Protein 7BR3 (pdb70)

GO terms:
  GO:0004968 gonadotropin-releasing hormone receptor activity (F, IDA)
  GO:0007186 G protein-coupled receptor signaling pathway (P, TAS)
  GO:0005886 plasma membrane (C, TAS)
  GO:0016020 membrane (C, TAS)

Sequence (470 aa):
NNSIPLMQGNLPTLTLSGKIRVTVTFFLFLLSATFNASFLLKLQKWTQSRMKLLLKHLTLANLLETLIVMPLDGMWNITVQWYAGELLCKVLSYLKLFSMYAKAFMMVVISLDRSLAITNSKVGQSMVGLAWILSSVFAGPQLYIFRMIHLVFSQCVTHCSFSQWWHQAFYNFFTFSCLFIIPLFIMLICNAKIIFTLTRVLGIDCSFWNESYLTGSRDERKKSLLSKFGMDEGVTFMFIGRFDRGQKGVDVLLKAIEILSSKKEFQEMRFIIIGKGDPELEGWARSLEEKHGNVKVITEMLSREFVRELYGSVDFVIIPSYFEPFGLVALEAMCLGAIPIASAVGGLRDIITNETGILVKAGDPGELANAILKALELSRSDLSKFRENCKKRAMSFSNIPRARLKTLKMTVAFATSFTVCWTPYYVLGIWYWFDPEMLNRLSDPVNHFFFLFAFLNPCFDPLIYGYFSL

Secondary structure (P-SEA, 3-state):
cccccccccccccccaaaaaaaaaaaaaaaaaaaaaaaaaaaaaaaaccaaaaaaaaaaaaaaaaaaccccccccccccccccccaaaaaaaaaaaaaaaaaaaaaaaaaaaaaaaaccccaaaaaaaaaaaaaaaaaaccccccbbbbcccccccccccccccaaaaaaaaaaaaaaccaaaaaaaaaaaaaaaaaaaaaccccccccccccccccaaaaaaaaaaaacccccbbbbbbcccccccccaaaaaaaaaaaccccccccbbbbbbbccccaaaaaaaaaaaacccbbbbcccccaaaaaaccccccccccccccccccaaaaaaaaaccccccccccccccccccccccccccccaaaaaaaaaaaaaacccccaaaaaaaaaaaaaaccccaaaaaaaaaaaaaaaaaaaccccccaaaaaaaacccccccccaaaaaaaaaaaaccccaaaaaaaaacc

Solvent-accessible surface area: 22032 Å² total; per-residue (Å²): 186,35,20,36,47,36,2,42,15,86,53,112,104,91,87,142,50,5,50,104,56,31,92,74,2,86,152,18,24,80,60,0,12,73,87,0,39,66,12,37,126,101,14,125,65,127,82,192,107,56,6,69,52,2,1,85,30,2,2,67,0,0,36,44,4,0,86,35,0,1,34,6,35,10,55,93,9,22,15,37,54,4,140,30,33,95,128,99,0,47,55,32,0,43,50,11,0,32,0,9,1,0,3,2,20,2,0,20,11,1,0,76,13,6,22,137,39,49,157,170,79,74,82,2,120,67,39,6,28,100,3,46,98,66,0,33,95,51,0,24,57,4,70,195,24,8,24,58,52,68,106,132,102,21,30,1,9,17,103,143,49,55,107,40,170,138,75,20,16,125,32,19,113,77,13,23,18,22,7,4,77,87,3,27,118,52,0,100,99,12,8,42,44,0,80,78,30,22,44,18,17,102,36,10,70,32,83,26,25,37,51,101,141,28,104,64,70,48,62,103,38,21,104,74,8,3,78,155,68,66,24,116,89,8,18,0,1,1,7,44,18,158,0,12,166,52,75,61,0,0,19,7,1,0,25,0,0,62,82,3,10,109,105,83,59,10,148,87,1,25,3,2,1,2,3,109,36,36,115,81,3,19,38,79,0,78,65,2,52,146,132,32,73,24,4,24,5,40,9,141,127,64,58,130,108,40,21,17,70,0,2,0,2,1,13,4,1,2,15,5,1,86,133,41,40,66,1,49,53,0,0,28,0,0,19,3,10,0,2,0,0,0,5,57,22,39,3,0,49,63,0,5,38,136,113,5,7,39,58,19,61,46,31,33,51,25,84,4,4,96,5,0,37,46,0,20,78,58,27,99,80,137,33,82,74,44,34,127,58,0,39,66,75,0,35,77,57,3,83,37,99,86,57,82,26,62,2,6,67,0,0,27,23,1,7,73,18,6,32,75,12,3,45,32,53,15,62,39,23,41,140,40,45,158,65,48,79,15,53,101,82,69,56,68,79,50,78,32,110,63,20,32,56,0,1,51,0,0,1,76,2,15,107,25,12,34,165,46,48,135

B-factor: mean 51.29, std 11.42, range [33.3, 82.45]

CATH classification: 3.40.50.2000

Nearest PDB structures (foldseek):
  7br3-assembly1_A  TM=1.002E+00  e=1.611E-75  Homo sapiens
  4zjc-assembly1_A  TM=6.761E-01  e=3.590E-40  Homo sapiens
  6v9s-assembly1_A  TM=6.714E-01  e=1.794E-39  Homo sapiens
  6tpg-assembly1_A  TM=6.177E-01  e=1.249E-38  Homo sapiens
  5wqc-assembly1_A  TM=5.866E-01  e=2.101E-38  Homo sapiens

InterPro domains:
  IPR000276 G protein-coupled receptor, rhodopsin-like [PF00001] (73-323)
  IPR000276 G protein-coupled receptor, rhodopsin-like [PR00237] (76-97)
  IPR000276 G protein-coupled receptor, rhodopsin-like [PR00237] (121-143)
  IPR000276 G protein-coupled receptor, rhodopsin-like [PR00237] (155-176)
  IPR000276 G protein-coupled receptor, rhodopsin-like [PR00237] (212-235)
  IPR000276 G protein-coupled receptor, rhodopsin-like [PR00237] (265-289)
  IPR000276 G protein-coupled receptor, rhodopsin-like [PR00237] (305-328)
  IPR000276 G protein-coupled receptor, rhodopsin-like [PS00237] (127-143)
  IPR001658 Gonadotrophin-releasing hormone receptor family [PR00529] (13-32)
  IPR001658 Gonadotrophin-releasing hormone receptor family [PR00529] (34-52)
  IPR001658 Gonadotrophin-releasing hormone receptor family [PR00529] (59-77)
  IPR001658 Gonadotrophin-releasing hormone receptor family [PR00529] (96-111)
  IPR001658 Gonadotrophin-releasing hormone receptor family [PR00529] (170-188)
  IPR001658 Gonadotrophin-releasing hormone receptor family [PR00529] (193-207)
  IPR001658 Gonadotrophin-releasing hormone receptor family [PR00529] (244-262)
  IPR001658 Gonadotrophin-releasing hormone receptor family [PR00529] (289-309)
  IPR017452 GPCR, rhodopsin-like, 7TM [PS50262] (52-323)

Radius of gyration: 30.86 Å; Cα contacts (8 Å, |Δi|>4): 671; chains: 1; bounding box: 71×41×87 Å

Foldseek 3Di:
DQAFPPQFAAAQDQDPVLVVLLVVLVVLLVLLQVLLVVLLVVLVVVVLALLSVLSNQLSVLLNLQSVQCSCRPRPPRHHGADPDFFQCLLVSLLSNQLSLLLNLLSLLLLLVVLLVVLVHDDVSVVSSVVSNVCSNVLSVCSNQQWGWDPVPGITIDNPPRDDDPVVRVVNVVVSQCSRAVVSLVSNVVSLVSLVLLCCQQVVDPVVQLAQPPDDDDQQVLQQVVCVVQPHHAAAEEEEADALDDQFFQLVLQLLLCVVVVPHDCNVRYAYEYEHYYDDVSVCSQVVCVVVDVRRHYYHDDDDPNVVSSDLQHHAAYEGQGQADARDNVLLSSLLNQHAYEYECHHVCVVQADDLRHHYAHHPHSPSSSVRVVVSRVPVVPPPDVSSVVSNVSSCSSRHDDLVSVLSSVLSSVLSCLQCVLCPVVSVVVVVCSVPVCCVVVDDPVVVSVSVSSNSVNSSCSSVSSVVSPD

Structure (mmCIF, N/CA/C/O backbone):
data_7BR3
#
_entry.id   7BR3
#
_cell.length_a   73.964
_cell.length_b   73.964
_cell.length_c   231.156
_cell.angle_alpha   90.000
_cell.angle_beta   90.000
_cell.angle_gamma   120.000
#
_symmetry.space_group_name_H-M   'P 31 2 1'
#
loop_
_entity.id
_entity.type
_entity.pdbx_description
1 polymer 'Gonadotropin-releasing hormone receptor,GlgA glycogen synthase,Gonadotropin-releasing hormone receptor'
2 non-polymer '(2R)-2,3-dihydroxypropyl dodecanoate'
3 non-polymer '(2R)-2,3-dihydroxypropyl (9Z)-octadec-9-enoate'
4 non-polymer DI(HYDROXYETHYL)ETHER
5 non-polymer 'FORMIC ACID'
6 non-polymer '4-[[(1R)-2-[5-(2-fluoranyl-3-methoxy-phenyl)-3-[[2-fluoranyl-6-(trifluoromethyl)phenyl]methyl]-4-methyl-2,6-bis(oxidanylidene)pyrimidin-1-yl]-1-phenyl-ethyl]amino]butanoic acid'
#
loop_
_atom_site.group_PDB
_atom_site.id
_atom_site.type_symbol
_atom_site.label_atom_id
_atom_site.label_alt_id
_atom_site.label_comp_id
_atom_site.label_asym_id
_atom_site.label_entity_id
_atom_site.label_seq_id
_atom_site.pdbx_PDB_ins_code
_atom_site.Cartn_x
_atom_site.Cartn_y
_atom_site.Cartn_z
_atom_site.occupancy
_atom_site.B_iso_or_equiv
_atom_site.auth_seq_id
_atom_site.auth_comp_id
_atom_site.auth_asym_id
_atom_site.auth_atom_id
_atom_site.pdbx_PDB_model_num
ATOM 1 N N . ASN A 1 26 ? -27.952 6.575 -21.469 1.00 63.16 18 ASN A N 1
ATOM 2 C CA . ASN A 1 26 ? -29.142 7.351 -21.804 1.00 63.28 18 ASN A CA 1
ATOM 3 C C . ASN A 1 26 ? -29.602 8.246 -20.654 1.00 61.91 18 ASN A C 1
ATOM 4 O O . ASN A 1 26 ? -29.628 9.475 -20.790 1.00 61.93 18 ASN A O 1
ATOM 9 N N . ASN A 1 27 ? -29.963 7.628 -19.531 1.00 58.95 19 ASN A N 1
ATOM 10 C CA . ASN A 1 27 ?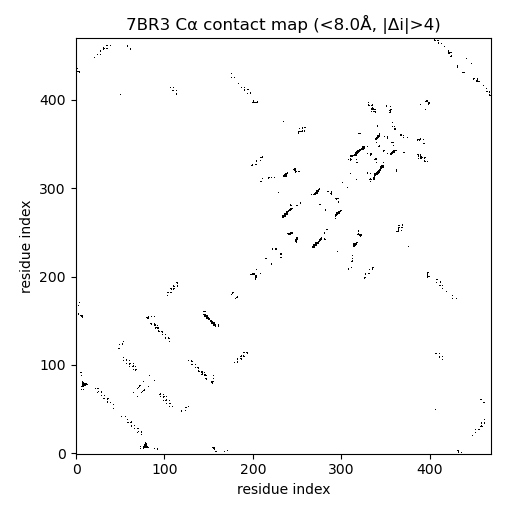 -30.601 8.325 -18.413 1.00 58.16 19 ASN A CA 1
ATOM 11 C C . ASN A 1 27 ? -29.604 8.510 -17.271 1.00 57.91 19 ASN A C 1
ATOM 12 O O . ASN A 1 27 ? -29.726 7.904 -16.206 1.00 57.59 19 ASN A O 1
ATOM 17 N N . SER A 1 28 ? -28.620 9.384 -17.488 1.00 53.42 20 SER A N 1
ATOM 18 C CA . SER A 1 28 ? -27.542 9.627 -16.534 1.00 53.53 20 SER A CA 1
ATOM 19 C C . SER A 1 28 ? -27.744 10.969 -15.828 1.00 53.11 20 SER A C 1
ATOM 20 O O . SER A 1 28 ? -28.815 11.579 -15.906 1.00 52.73 20 SER A O 1
ATOM 23 N N . ILE A 1 29 ? -26.700 11.437 -15.136 1.00 46.89 21 ILE A N 1
ATOM 24 C CA . ILE A 1 29 ? -26.791 12.589 -14.250 1.00 46.53 21 ILE A CA 1
ATOM 25 C C . ILE A 1 29 ? -25.603 13.520 -14.470 1.00 47.20 21 ILE A C 1
ATOM 26 O O . ILE A 1 29 ? -24.459 13.129 -14.216 1.00 47.93 21 ILE A O 1
ATOM 31 N N . PRO A 1 30 ? -25.816 14.773 -14.896 1.00 42.98 22 PRO A N 1
ATOM 32 C CA . PRO A 1 30 ? -24.680 15.684 -15.111 1.00 43.61 22 PRO A CA 1
ATOM 33 C C . PRO A 1 30 ? -24.055 16.166 -13.813 1.00 43.40 22 PRO A C 1
ATOM 34 O O . PRO A 1 30 ? -24.215 17.328 -13.433 1.00 43.01 22 PRO A O 1
ATOM 38 N N . LEU A 1 31 ? -23.327 15.285 -13.128 1.00 41.17 23 LEU A N 1
ATOM 39 C CA . LEU A 1 31 ? -22.704 15.659 -11.863 1.00 41.19 23 LEU A CA 1
ATOM 40 C C . LEU A 1 31 ? -21.484 16.555 -12.053 1.00 42.01 23 LEU A C 1
ATOM 41 O O . LEU A 1 31 ? -21.123 17.296 -11.134 1.00 41.83 23 LEU A O 1
ATOM 46 N N . MET A 1 32 ? -20.842 16.504 -13.213 1.00 40.68 24 MET A N 1
ATOM 47 C CA . MET A 1 32 ? -19.640 17.280 -13.465 1.00 41.51 24 MET A CA 1
ATOM 48 C C . MET A 1 32 ? -19.761 18.041 -14.775 1.00 41.42 24 MET A C 1
ATOM 49 O O . MET A 1 32 ? -18.779 18.227 -15.496 1.00 41.98 24 MET A O 1
ATOM 54 N N . GLN A 1 33 ? -20.965 18.512 -15.098 1.00 42.43 25 GLN A N 1
ATOM 55 C CA . GLN A 1 33 ? -21.192 19.190 -16.370 1.00 42.70 25 GLN A CA 1
ATOM 56 C C . GLN A 1 33 ? -22.350 20.168 -16.254 1.00 42.00 25 GLN A C 1
ATOM 57 O O . GLN A 1 33 ? -23.461 19.773 -15.890 1.00 41.37 25 GLN A O 1
ATOM 63 N N . GLY A 1 34 ? -22.093 21.431 -16.601 1.00 44.13 26 GLY A N 1
ATOM 64 C CA . GLY A 1 34 ? -23.109 22.463 -16.560 1.00 44.05 26 GLY A CA 1
ATOM 65 C C . GLY A 1 34 ? -24.058 22.402 -17.746 1.00 44.48 26 GLY A C 1
ATOM 66 O O . GLY A 1 34 ? -23.913 21.595 -18.664 1.00 44.87 26 GLY A O 1
ATOM 67 N N . ASN A 1 35 ? -25.054 23.293 -17.727 1.00 46.82 27 ASN A N 1
ATOM 68 C CA . ASN A 1 35 ? -26.127 23.247 -18.717 1.00 47.54 27 ASN A CA 1
ATOM 69 C C . ASN A 1 35 ? -26.341 24.594 -19.399 1.00 48.38 27 ASN A C 1
ATOM 70 O O . ASN A 1 35 ? -27.457 24.918 -19.822 1.00 49.11 27 ASN A O 1
ATOM 75 N N . LEU A 1 36 ? -25.283 25.383 -19.534 1.00 44.99 28 LEU A N 1
ATOM 76 C CA . LEU A 1 36 ? -25.368 26.679 -20.191 1.00 45.79 28 LEU A CA 1
ATOM 77 C C . LEU A 1 36 ? -24.460 26.685 -21.412 1.00 46.11 28 LEU A C 1
ATOM 78 O O . LEU A 1 36 ? -23.230 26.577 -21.261 1.00 45.50 28 LEU A O 1
ATOM 83 N N . PRO A 1 37 ? -24.996 26.801 -22.629 1.00 45.04 29 PRO A N 1
ATOM 84 C CA . PRO A 1 37 ? -24.106 26.874 -23.799 1.00 45.52 29 PRO A CA 1
ATOM 85 C C . PRO A 1 37 ? -23.081 27.998 -23.706 1.00 45.25 29 PRO A C 1
ATOM 86 O O . PRO A 1 37 ? -21.909 27.777 -24.026 1.00 44.91 29 PRO A O 1
ATOM 90 N N . THR A 1 38 ? -23.483 29.189 -23.254 1.00 48.02 30 THR A N 1
ATOM 91 C CA . THR A 1 38 ? -22.595 30.341 -23.133 1.00 48.06 30 THR A CA 1
ATOM 92 C C . THR A 1 38 ? -22.853 31.022 -21.795 1.00 47.90 30 THR A C 1
ATOM 93 O O . THR A 1 38 ? -23.763 30.647 -21.051 1.00 48.16 30 THR A O 1
ATOM 97 N N . LEU A 1 39 ? -22.062 32.049 -21.487 1.00 47.21 31 LEU A N 1
ATOM 98 C CA . LEU A 1 39 ? -22.212 32.793 -20.238 1.00 47.16 31 LEU A CA 1
ATOM 99 C C . LEU A 1 39 ? -22.886 34.133 -20.525 1.00 48.09 31 LEU A C 1
ATOM 100 O O . LEU A 1 39 ? -22.269 35.045 -21.086 1.00 48.27 31 LEU A O 1
ATOM 105 N N . THR A 1 40 ? -24.153 34.243 -20.135 1.00 47.85 32 THR A N 1
ATOM 106 C CA . THR A 1 40 ? -24.908 35.481 -20.227 1.00 48.71 32 THR A CA 1
ATOM 107 C C . THR A 1 40 ? -24.359 36.517 -19.253 1.00 48.58 32 THR A C 1
ATOM 108 O O . THR A 1 40 ? -23.663 36.192 -18.287 1.00 47.92 32 THR A O 1
ATOM 112 N N . LEU A 1 41 ? -24.683 37.786 -19.515 1.00 46.78 33 LEU A N 1
ATOM 113 C CA . LEU A 1 41 ? -24.326 38.846 -18.577 1.00 46.76 33 LEU A CA 1
ATOM 114 C C . LEU A 1 41 ? -24.947 38.600 -17.209 1.00 46.59 33 LEU A C 1
ATOM 115 O O . LEU A 1 41 ? -24.270 38.687 -16.180 1.00 46.00 33 LEU A O 1
ATOM 120 N N . SER A 1 42 ? -26.246 38.292 -17.178 1.00 46.18 34 SER A N 1
ATOM 121 C CA . SER A 1 42 ? -26.900 37.958 -15.918 1.00 46.34 34 SER A CA 1
ATOM 122 C C . SER A 1 42 ? -26.322 36.692 -15.298 1.00 45.30 34 SER A C 1
ATOM 123 O O . SER A 1 42 ? -26.468 36.480 -14.088 1.00 45.02 34 SER A O 1
ATOM 126 N N . GLY A 1 43 ? -25.672 35.847 -16.099 1.00 45.16 35 GLY A N 1
ATOM 127 C CA . GLY A 1 43 ? -24.939 34.732 -15.525 1.00 44.00 35 GLY A CA 1
ATOM 128 C C . GLY A 1 43 ? -23.728 35.205 -14.748 1.00 43.36 35 GLY A C 1
ATOM 129 O O . GLY A 1 43 ? -23.475 34.740 -13.632 1.00 42.88 35 GLY A O 1
ATOM 130 N N . LYS A 1 44 ? -22.972 36.149 -15.325 1.00 41.41 36 LYS A N 1
ATOM 131 C CA . LYS A 1 44 ? -21.822 36.722 -14.632 1.00 41.14 36 LYS A CA 1
ATOM 132 C C . LYS A 1 44 ? -22.241 37.518 -13.399 1.00 41.50 36 LYS A C 1
ATOM 133 O O . LYS A 1 44 ? -21.501 37.554 -12.413 1.00 41.00 36 LYS A O 1
ATOM 135 N N . ILE A 1 45 ? -23.417 38.150 -13.425 1.00 39.46 37 ILE A N 1
ATOM 136 C CA . ILE A 1 45 ? -23.976 38.742 -12.209 1.00 39.74 37 ILE A CA 1
ATOM 137 C C . ILE A 1 45 ? -24.226 37.660 -11.168 1.00 38.34 37 ILE A C 1
ATOM 138 O O . ILE A 1 45 ? -23.915 37.825 -9.983 1.00 38.00 37 ILE A O 1
ATOM 143 N N . ARG A 1 46 ? -24.801 36.531 -11.603 1.00 41.56 38 ARG A N 1
ATOM 144 C CA . ARG A 1 46 ? -25.187 35.468 -10.678 1.00 40.83 38 ARG A CA 1
ATOM 145 C C . ARG A 1 46 ? -23.982 34.739 -10.098 1.00 39.74 38 ARG A C 1
ATOM 146 O O . ARG A 1 46 ? -24.034 34.296 -8.945 1.00 39.39 38 ARG A O 1
ATOM 154 N N . VAL A 1 47 ? -22.899 34.594 -10.869 1.00 38.48 39 VAL A N 1
ATOM 155 C CA . VAL A 1 47 ? -21.689 33.987 -10.320 1.00 37.61 39 VAL A CA 1
ATOM 156 C C . VAL A 1 47 ? -21.070 34.896 -9.261 1.00 37.92 39 VAL A C 1
ATOM 157 O O . VAL A 1 47 ? -20.583 34.417 -8.228 1.00 37.24 39 VAL A O 1
ATOM 161 N N . THR A 1 48 ? -21.088 36.219 -9.487 1.00 36.53 40 THR A N 1
ATOM 162 C CA . THR A 1 48 ? -20.623 37.150 -8.458 1.00 37.08 40 THR A CA 1
ATOM 163 C C . THR A 1 48 ? -21.446 37.013 -7.181 1.00 36.75 40 THR A C 1
ATOM 164 O O . THR A 1 48 ? -20.900 37.052 -6.072 1.00 36.55 40 THR A O 1
ATOM 168 N N . VAL A 1 49 ? -22.764 36.850 -7.321 1.00 36.27 41 VAL A N 1
ATOM 169 C CA . VAL A 1 49 ? -23.628 36.693 -6.156 1.00 35.99 41 VAL A CA 1
ATOM 170 C C . VAL A 1 49 ? -23.333 35.379 -5.443 1.00 34.60 41 VAL A C 1
ATOM 171 O O . VAL A 1 49 ? -23.358 35.313 -4.211 1.00 34.32 41 VAL A O 1
ATOM 175 N N . THR A 1 50 ? -23.041 34.314 -6.198 1.00 38.03 42 THR A N 1
ATOM 176 C CA . THR A 1 50 ? -22.619 33.061 -5.570 1.00 36.92 42 THR A CA 1
ATOM 177 C C . THR A 1 50 ? -21.297 33.236 -4.831 1.00 36.33 42 THR A C 1
ATOM 178 O O . THR A 1 50 ? -21.103 32.667 -3.751 1.00 35.46 42 THR A O 1
ATOM 182 N N . PHE A 1 51 ? -20.377 34.030 -5.388 1.00 36.53 43 PHE A N 1
ATOM 183 C CA . PHE A 1 51 ? -19.113 34.288 -4.704 1.00 36.35 43 PHE A CA 1
ATOM 184 C C . PHE A 1 51 ? -19.337 34.885 -3.315 1.00 36.28 43 PHE A C 1
ATOM 185 O O . PHE A 1 51 ? -18.595 34.578 -2.374 1.00 36.08 43 PHE A O 1
ATOM 193 N N . PHE A 1 52 ? -20.362 35.722 -3.162 1.00 38.15 44 PHE A N 1
ATOM 194 C CA . PHE A 1 52 ? -20.712 36.242 -1.845 1.00 38.04 44 PHE A CA 1
ATOM 195 C C . PHE A 1 52 ? -21.006 35.105 -0.865 1.00 36.94 44 PHE A C 1
ATOM 196 O O . PHE A 1 52 ? -20.323 34.954 0.155 1.00 36.51 44 PHE A O 1
ATOM 204 N N . LEU A 1 53 ? -22.014 34.283 -1.169 1.00 37.51 45 LEU A N 1
ATOM 205 C CA . LEU A 1 53 ? -22.398 33.212 -0.254 1.00 36.60 45 LEU A CA 1
ATOM 206 C C . LEU A 1 53 ? -21.240 32.256 0.008 1.00 35.95 45 LEU A C 1
ATOM 207 O O . LEU A 1 53 ? -21.167 31.648 1.085 1.00 35.53 45 LEU A O 1
ATOM 212 N N . PHE A 1 54 ? -20.322 32.119 -0.957 1.00 35.33 46 PHE A N 1
ATOM 213 C CA . PHE A 1 54 ? -19.111 31.334 -0.734 1.00 34.97 46 PHE A CA 1
ATOM 214 C C . PHE A 1 54 ? -18.219 31.985 0.317 1.00 35.60 46 PHE A C 1
ATOM 215 O O . PHE A 1 54 ? -17.616 31.292 1.144 1.00 35.34 46 PHE A O 1
ATOM 223 N N . LEU A 1 55 ? -18.129 33.317 0.299 1.00 37.48 47 LEU A N 1
ATOM 224 C CA . LEU A 1 55 ? -17.260 34.035 1.224 1.00 37.91 47 LEU A CA 1
ATOM 225 C C . LEU A 1 55 ? -17.854 34.104 2.624 1.00 37.49 47 LEU A C 1
ATOM 226 O O . LEU A 1 55 ? -17.125 33.988 3.618 1.00 37.67 47 LEU A O 1
ATOM 231 N N . LEU A 1 56 ? -19.162 34.333 2.725 1.00 41.33 48 LEU A N 1
ATOM 232 C CA . LEU A 1 56 ? -19.809 34.258 4.024 1.00 40.58 48 LEU A CA 1
ATOM 233 C C . LEU A 1 56 ? -19.554 32.900 4.660 1.00 39.98 48 LEU A C 1
ATOM 234 O O . LEU A 1 56 ? -19.146 32.814 5.822 1.00 39.66 48 LEU A O 1
ATOM 239 N N . SER A 1 57 ? -19.727 31.831 3.881 1.00 39.31 49 SER A N 1
ATOM 240 C CA . SER A 1 57 ? -19.585 30.475 4.401 1.00 39.00 49 SER A CA 1
ATOM 241 C C . SER A 1 57 ? -18.162 30.175 4.836 1.00 39.65 49 SER A C 1
ATOM 242 O O . SER A 1 57 ? -17.943 29.575 5.896 1.00 39.60 49 SER A O 1
ATOM 245 N N . ALA A 1 58 ? -17.184 30.552 4.014 1.00 39.82 50 ALA A N 1
ATOM 246 C CA . ALA A 1 58 ? -15.808 30.146 4.263 1.00 40.74 50 ALA A CA 1
ATOM 247 C C . ALA A 1 58 ? -15.237 30.854 5.479 1.00 40.76 50 ALA A C 1
ATOM 248 O O . ALA A 1 58 ? -14.739 30.207 6.405 1.00 40.92 50 ALA A O 1
ATOM 250 N N . THR A 1 59 ? -15.296 32.185 5.499 1.00 44.44 51 THR A N 1
ATOM 251 C CA . THR A 1 59 ? -14.709 32.905 6.621 1.00 44.43 51 THR A CA 1
ATOM 252 C C . THR A 1 59 ? -15.435 32.605 7.926 1.00 43.58 51 THR A C 1
ATOM 253 O O . THR A 1 59 ? -14.843 32.746 9.001 1.00 43.68 51 THR A O 1
ATOM 257 N N . PHE A 1 60 ? -16.690 32.166 7.863 1.00 46.67 52 PHE A N 1
ATOM 258 C CA . PHE A 1 60 ? -17.422 31.933 9.100 1.00 45.85 52 PHE A CA 1
ATOM 259 C C . PHE A 1 60 ? -17.117 30.563 9.670 1.00 46.01 52 PHE A C 1
ATOM 260 O O . PHE A 1 60 ? -16.846 30.428 10.868 1.00 45.97 52 PHE A O 1
ATOM 268 N N . ASN A 1 61 ? -17.148 29.532 8.834 1.00 41.36 53 ASN A N 1
ATOM 269 C CA . ASN A 1 61 ? -16.692 28.250 9.329 1.00 42.03 53 ASN A CA 1
ATOM 270 C C . ASN A 1 61 ? -15.208 28.283 9.685 1.00 43.02 53 ASN A C 1
ATOM 271 O O . ASN A 1 61 ? -14.778 27.540 10.574 1.00 43.52 53 ASN A O 1
ATOM 276 N N . ALA A 1 62 ? -14.429 29.168 9.058 1.00 44.34 54 ALA A N 1
ATOM 277 C CA . ALA A 1 62 ? -13.032 29.321 9.448 1.00 45.20 54 ALA A CA 1
ATOM 278 C C . ALA A 1 62 ? -12.918 29.961 10.823 1.00 44.58 54 ALA A C 1
ATOM 279 O O . ALA A 1 62 ? -12.158 29.490 11.676 1.00 45.04 54 ALA A O 1
ATOM 281 N N . SER A 1 63 ? -13.663 31.041 11.061 1.00 47.75 55 SER A N 1
ATOM 282 C CA . SER A 1 63 ? -13.586 31.698 12.361 1.00 47.23 55 SER A CA 1
ATOM 283 C C . SER A 1 63 ? -14.218 30.861 13.472 1.00 46.78 55 SER A C 1
ATOM 284 O O . SER A 1 63 ? -13.876 31.052 14.645 1.00 46.45 55 SER A O 1
ATOM 287 N N . PHE A 1 64 ? -15.121 29.934 13.129 1.00 47.20 56 PHE A N 1
ATOM 288 C CA . PHE A 1 64 ? -15.671 29.010 14.115 1.00 47.03 56 PHE A CA 1
ATOM 289 C C . PHE A 1 64 ? -14.703 27.880 14.438 1.00 48.14 56 PHE A C 1
ATOM 290 O O . PHE A 1 64 ? -14.667 27.410 15.581 1.00 48.28 56 PHE A O 1
ATOM 298 N N . LEU A 1 65 ? -13.931 27.422 13.449 1.00 48.64 57 LEU A N 1
ATOM 299 C CA . LEU A 1 65 ? -12.888 26.436 13.718 1.00 49.75 57 LEU A CA 1
ATOM 300 C C . LEU A 1 65 ? -11.841 26.995 14.676 1.00 49.84 57 LEU A C 1
ATOM 301 O O . LEU A 1 65 ? -11.405 26.305 15.607 1.00 50.12 57 LEU A O 1
ATOM 306 N N . LEU A 1 66 ? -11.435 28.249 14.473 1.00 53.75 58 LEU A N 1
ATOM 307 C CA . LEU A 1 66 ? -10.459 28.860 15.370 1.00 53.72 58 LEU A CA 1
ATOM 308 C C . LEU A 1 66 ? -11.007 28.976 16.793 1.00 52.89 58 LEU A C 1
ATOM 309 O O . LEU A 1 66 ? -10.317 28.630 17.761 1.00 52.97 58 LEU A O 1
ATOM 314 N N . LYS A 1 67 ? -12.257 29.436 16.939 1.00 59.66 59 LYS A N 1
ATOM 315 C CA . LYS A 1 67 ? -12.908 29.463 18.248 1.00 58.89 59 LYS A CA 1
ATOM 316 C C . LYS A 1 67 ? -12.762 28.126 18.964 1.00 59.37 59 LYS A C 1
ATOM 317 O O . LYS A 1 67 ? -12.616 28.082 20.189 1.00 59.05 59 LYS A O 1
ATOM 323 N N . LEU A 1 68 ? -12.780 27.022 18.210 1.00 55.52 60 LEU A N 1
ATOM 324 C CA . LEU A 1 68 ? -12.773 25.698 18.823 1.00 56.09 60 LEU A CA 1
ATOM 325 C C . LEU A 1 68 ? -11.392 25.317 19.337 1.00 56.76 60 LEU A C 1
ATOM 326 O O . LEU A 1 68 ? -11.271 24.767 20.437 1.00 57.01 60 LEU A O 1
ATOM 331 N N . GLN A 1 69 ? -10.339 25.601 18.568 1.00 62.73 61 GLN A N 1
ATOM 332 C CA . GLN A 1 69 ? -8.998 25.286 19.047 1.00 63.45 61 GLN A CA 1
ATOM 333 C C . GLN A 1 69 ? -8.583 26.220 20.178 1.00 62.83 61 GLN A C 1
ATOM 334 O O . GLN A 1 69 ? -7.939 25.784 21.142 1.00 63.41 61 GLN A O 1
ATOM 340 N N . LYS A 1 70 ? -8.940 27.506 20.082 1.00 63.37 62 LYS A N 1
ATOM 341 C CA . LYS A 1 70 ? -8.697 28.418 21.195 1.00 64.59 62 LYS A CA 1
ATOM 342 C C . LYS A 1 70 ? -9.509 28.039 22.425 1.00 64.56 62 LYS A C 1
ATOM 343 O O . LYS A 1 70 ? -9.118 28.398 23.540 1.00 66.50 62 LYS A O 1
ATOM 345 N N . TRP A 1 71 ? -10.625 27.322 22.255 1.00 66.37 63 TRP A N 1
ATOM 346 C CA . TRP A 1 71 ? -11.384 26.778 23.378 1.00 66.14 63 TRP A CA 1
ATOM 347 C C . TRP A 1 71 ? -10.918 25.383 23.780 1.00 66.38 63 TRP A C 1
ATOM 348 O O . TRP A 1 71 ? -11.451 24.820 24.743 1.00 66.25 63 TRP A O 1
ATOM 359 N N . THR A 1 72 ? -9.949 24.812 23.060 1.00 66.61 64 THR A N 1
ATOM 360 C CA . THR A 1 72 ? -9.203 23.647 23.519 1.00 67.53 64 THR A CA 1
ATOM 361 C C . THR A 1 72 ? -7.855 24.021 24.126 1.00 69.68 64 THR A C 1
ATOM 362 O O . THR A 1 72 ? -7.232 23.176 24.781 1.00 70.89 64 THR A O 1
ATOM 364 N N . GLN A 1 73 ? -7.408 25.263 23.922 1.00 70.73 65 GLN A N 1
ATOM 365 C CA . GLN A 1 73 ? -6.142 25.804 24.436 1.00 72.91 65 GLN A CA 1
ATOM 366 C C . GLN A 1 73 ? -4.931 25.113 23.817 1.00 73.46 65 GLN A C 1
ATOM 367 O O . GLN A 1 73 ? -4.307 25.649 22.898 1.00 73.30 65 GLN A O 1
ATOM 373 N N . SER A 1 82 ? -14.945 18.880 25.601 1.00 50.20 74 SER A N 1
ATOM 374 C CA . SER A 1 82 ? -15.830 17.734 25.769 1.00 50.84 74 SER A CA 1
ATOM 375 C C . SER A 1 82 ? -16.091 17.058 24.424 1.00 51.30 74 SER A C 1
ATOM 376 O O . SER A 1 82 ? -15.374 17.307 23.452 1.00 51.26 74 SER A O 1
ATOM 379 N N . ARG A 1 83 ? -17.124 16.208 24.363 1.00 50.93 75 ARG A N 1
ATOM 380 C CA . ARG A 1 83 ? -17.424 15.514 23.116 1.00 51.31 75 ARG A CA 1
ATOM 381 C C . ARG A 1 83 ? -18.248 16.381 22.177 1.00 51.44 75 ARG A C 1
ATOM 382 O O . ARG A 1 83 ? -18.009 16.384 20.965 1.00 51.56 75 ARG A O 1
ATOM 390 N N . MET A 1 84 ? -19.228 17.114 22.712 1.00 49.93 76 MET A N 1
ATOM 391 C CA . MET A 1 84 ? -20.030 17.981 21.857 1.00 49.52 76 MET A CA 1
ATOM 392 C C . MET A 1 84 ? -19.164 19.018 21.147 1.00 48.78 76 MET A C 1
ATOM 393 O O . MET A 1 84 ? -19.504 19.454 20.043 1.00 48.75 76 MET A O 1
ATOM 398 N N . LYS A 1 85 ? -18.036 19.411 21.745 1.00 49.28 77 LYS A N 1
ATOM 399 C CA . LYS A 1 85 ? -17.074 20.229 21.012 1.00 48.81 77 LYS A CA 1
ATOM 400 C C . LYS A 1 85 ? -16.333 19.397 19.971 1.00 49.72 77 LYS A C 1
ATOM 401 O O . LYS A 1 85 ? -16.066 19.873 18.860 1.00 49.69 77 LYS A O 1
ATOM 407 N N . LEU A 1 86 ? -15.998 18.148 20.317 1.00 47.41 78 LEU A N 1
ATOM 408 C CA . LEU A 1 86 ? -15.292 17.270 19.388 1.00 47.57 78 LEU A CA 1
ATOM 409 C C . LEU A 1 86 ? -16.074 17.100 18.092 1.00 47.90 78 LEU A C 1
ATOM 410 O O . LEU A 1 86 ? -15.487 17.084 17.005 1.00 48.31 78 LEU A O 1
ATOM 415 N N . LEU A 1 87 ? -17.402 16.992 18.184 1.00 44.26 79 LEU A N 1
ATOM 416 C CA . LEU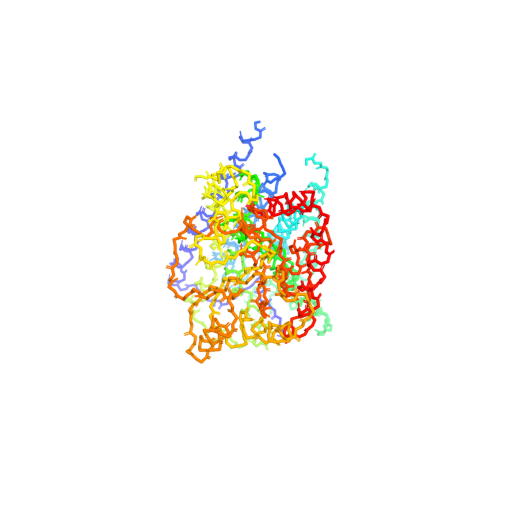 A 1 87 ? -18.206 16.762 16.989 1.00 43.76 79 LEU A CA 1
ATOM 417 C C . LEU A 1 87 ? -18.416 18.035 16.187 1.00 43.17 79 LEU A C 1
ATOM 418 O O . LEU A 1 87 ? -18.497 17.974 14.957 1.00 42.98 79 LEU A O 1
ATOM 423 N N . LEU A 1 88 ? -18.509 19.188 16.852 1.00 44.96 80 LEU A N 1
ATOM 424 C CA . LEU A 1 88 ? -18.705 20.438 16.126 1.00 43.94 80 LEU A CA 1
ATOM 425 C C . LEU A 1 88 ? -17.487 20.791 15.280 1.00 44.21 80 LEU A C 1
ATOM 426 O O . LEU A 1 88 ? -17.635 21.360 14.189 1.00 43.85 80 LEU A O 1
ATOM 431 N N . LYS A 1 89 ? -16.283 20.467 15.765 1.00 42.94 81 LYS A N 1
ATOM 432 C CA . LYS A 1 89 ? -15.083 20.666 14.958 1.00 43.08 81 LYS A CA 1
ATOM 433 C C . LYS A 1 89 ? -15.158 19.865 13.663 1.00 43.40 81 LYS A C 1
ATOM 434 O O . LYS A 1 89 ? -14.888 20.390 12.576 1.00 43.39 81 LYS A O 1
ATOM 440 N N . HIS A 1 90 ? -15.537 18.591 13.759 1.00 40.31 82 HIS A N 1
ATOM 441 C CA . HIS A 1 90 ? -15.563 17.736 12.581 1.00 40.32 82 HIS A CA 1
ATOM 442 C C . HIS A 1 90 ? -16.745 18.042 11.674 1.00 39.80 82 HIS A C 1
ATOM 443 O O . HIS A 1 90 ? -16.647 17.861 10.456 1.00 39.73 82 HIS A O 1
ATOM 450 N N . LEU A 1 91 ? -17.861 18.505 12.234 1.00 39.41 83 LEU A N 1
ATOM 451 C CA . LEU A 1 91 ? -18.934 19.012 11.389 1.00 39.14 83 LEU A CA 1
ATOM 452 C C . LEU A 1 91 ? -18.483 20.264 10.646 1.00 38.45 83 LEU A C 1
ATOM 453 O O . LEU A 1 91 ? -18.577 20.337 9.416 1.00 38.46 83 LEU A O 1
ATOM 458 N N . THR A 1 92 ? -17.971 21.253 11.383 1.00 38.17 84 THR A N 1
ATOM 459 C CA . THR A 1 92 ? -17.480 22.479 10.767 1.00 38.01 84 THR A CA 1
ATOM 460 C C . THR A 1 92 ? -16.344 22.210 9.791 1.00 38.51 84 THR A C 1
ATOM 461 O O . THR A 1 92 ? -16.214 22.918 8.787 1.00 38.37 84 THR A O 1
ATOM 465 N N . LEU A 1 93 ? -15.522 21.192 10.057 1.00 37.57 85 LEU A N 1
ATOM 466 C CA . LEU A 1 93 ? -14.474 20.819 9.110 1.00 37.79 85 LEU A CA 1
ATOM 467 C C . LEU A 1 93 ? -15.064 20.291 7.806 1.00 37.79 85 LEU A C 1
ATOM 468 O O . LEU A 1 93 ? -14.579 20.619 6.720 1.00 37.64 85 LEU A O 1
ATOM 473 N N . ALA A 1 94 ? -16.108 19.469 7.891 1.00 38.23 86 ALA A N 1
ATOM 474 C CA . ALA A 1 94 ? -16.791 19.036 6.682 1.00 38.29 86 ALA A CA 1
ATOM 475 C C . ALA A 1 94 ? -17.593 20.162 6.042 1.00 37.85 86 ALA A C 1
ATOM 476 O O . ALA A 1 94 ? -17.844 20.117 4.831 1.00 37.69 86 ALA A O 1
ATOM 478 N N . ASN A 1 95 ? -18.014 21.158 6.825 1.00 37.65 87 ASN A N 1
ATOM 479 C CA . ASN A 1 95 ? -18.697 22.310 6.248 1.00 36.36 87 ASN A CA 1
ATOM 480 C C . ASN A 1 95 ? -17.740 23.118 5.384 1.00 36.59 87 ASN A C 1
ATOM 481 O O . ASN A 1 95 ? -18.049 23.454 4.234 1.00 36.28 87 ASN A O 1
ATOM 486 N N . LEU A 1 96 ? -16.569 23.441 5.935 1.00 36.29 88 LEU A N 1
ATOM 487 C CA . LEU A 1 96 ? -15.542 24.135 5.171 1.00 36.68 88 LEU A CA 1
ATOM 488 C C . LEU A 1 96 ? -15.141 23.325 3.946 1.00 37.13 88 LEU A C 1
ATOM 489 O O . LEU A 1 96 ? -14.989 23.871 2.846 1.00 37.29 88 LEU A O 1
ATOM 494 N N . LEU A 1 97 ? -15.008 22.012 4.109 1.00 36.98 89 LEU A N 1
ATOM 495 C CA . LEU A 1 97 ? -14.562 21.172 3.006 1.00 37.13 89 LEU A CA 1
ATOM 496 C C . LEU A 1 97 ? -15.592 21.127 1.885 1.00 36.86 89 LEU A C 1
ATOM 497 O O . LEU A 1 97 ? -15.229 21.162 0.706 1.00 36.92 89 LEU A O 1
ATOM 502 N N . GLU A 1 98 ? -16.879 21.062 2.228 1.00 37.76 90 GLU A N 1
ATOM 503 C CA . GLU A 1 98 ? -17.921 21.070 1.204 1.00 37.51 90 GLU A CA 1
ATOM 504 C C . GLU A 1 98 ? -18.087 22.448 0.579 1.00 36.94 90 GLU A C 1
ATOM 505 O O . GLU A 1 98 ? -18.501 22.554 -0.580 1.00 36.87 90 GLU A O 1
ATOM 511 N N . THR A 1 99 ? -17.763 23.510 1.317 1.00 37.29 91 THR A N 1
ATOM 512 C CA . THR A 1 99 ? -17.876 24.859 0.772 1.00 36.73 91 THR A CA 1
ATOM 513 C C . THR A 1 99 ? -16.734 25.181 -0.187 1.00 37.57 91 THR A C 1
ATOM 514 O O . THR A 1 99 ? -16.965 25.752 -1.259 1.00 37.45 91 THR A O 1
ATOM 518 N N . LEU A 1 100 ? -15.500 24.811 0.171 1.00 34.06 92 LEU A N 1
ATOM 519 C CA . LEU A 1 100 ? -14.360 25.128 -0.683 1.00 34.54 92 LEU A CA 1
ATOM 520 C C . LEU A 1 100 ? -14.335 24.310 -1.969 1.00 34.34 92 LEU A C 1
ATOM 521 O O . LEU A 1 100 ? -13.718 24.746 -2.946 1.00 34.66 92 LEU A O 1
ATOM 526 N N . ILE A 1 101 ? -14.985 23.152 -2.008 1.00 34.18 93 ILE A N 1
ATOM 527 C CA . ILE A 1 101 ? -14.924 22.272 -3.172 1.00 34.21 93 ILE A CA 1
ATOM 528 C C . ILE A 1 101 ? -16.109 22.485 -4.108 1.00 34.09 93 ILE A C 1
ATOM 529 O O . ILE A 1 101 ? -15.927 22.698 -5.306 1.00 34.19 93 ILE A O 1
ATOM 534 N N . VAL A 1 102 ? -17.334 22.441 -3.591 1.00 33.82 94 VAL A N 1
ATOM 535 C CA . VAL A 1 102 ? -18.491 22.409 -4.482 1.00 33.71 94 VAL A CA 1
ATOM 536 C C . VAL A 1 102 ? -18.986 23.803 -4.884 1.00 33.86 94 VAL A C 1
ATOM 537 O O . VAL A 1 102 ? -19.488 23.980 -5.999 1.00 34.06 94 VAL A O 1
ATOM 541 N N . MET A 1 103 ? -18.859 24.806 -4.017 1.00 36.62 95 MET A N 1
ATOM 542 C CA . MET A 1 103 ? -19.346 26.135 -4.391 1.00 36.58 95 MET A CA 1
ATOM 543 C C . MET A 1 103 ? -18.583 26.728 -5.571 1.00 37.36 95 MET A C 1
ATOM 544 O O . MET A 1 103 ? -19.232 27.236 -6.504 1.00 37.63 95 MET A O 1
ATOM 549 N N . PRO A 1 104 ? -17.246 26.701 -5.618 1.00 34.85 96 PRO A N 1
ATOM 550 C CA . PRO A 1 104 ? -16.579 27.166 -6.843 1.00 35.30 96 PRO A CA 1
ATOM 551 C C . PRO A 1 104 ? -16.789 26.233 -8.025 1.00 35.20 96 PRO A C 1
ATOM 552 O O . PRO A 1 104 ? -16.979 26.701 -9.156 1.00 35.55 96 PRO A O 1
ATOM 556 N N . LEU A 1 105 ? -16.764 24.919 -7.794 1.00 35.13 97 LEU A N 1
ATOM 557 C CA . LEU A 1 105 ? -16.951 23.972 -8.886 1.00 35.20 97 LEU A CA 1
ATOM 558 C C . LEU A 1 105 ? -18.313 24.159 -9.547 1.00 35.27 97 LEU A C 1
ATOM 559 O O . LEU A 1 105 ? -18.400 24.516 -10.726 1.00 35.69 97 LEU A O 1
ATOM 564 N N . ASP A 1 106 ? -19.393 23.953 -8.794 1.00 37.97 98 ASP A N 1
ATOM 565 C CA . ASP A 1 106 ? -20.726 23.985 -9.390 1.00 37.95 98 ASP A CA 1
ATOM 566 C C . ASP A 1 106 ? -21.279 25.394 -9.588 1.00 38.25 98 ASP A C 1
ATOM 567 O O . ASP A 1 106 ? -22.228 25.567 -10.361 1.00 38.66 98 ASP A O 1
ATOM 572 N N . GLY A 1 107 ? -20.721 26.399 -8.925 1.00 36.41 99 GLY A N 1
ATOM 573 C CA . GLY A 1 107 ? -21.365 27.694 -8.923 1.00 37.03 99 GLY A CA 1
ATOM 574 C C . GLY A 1 107 ? -20.639 28.762 -9.702 1.00 37.45 99 GLY A C 1
ATOM 575 O O . GLY A 1 107 ? -21.261 29.700 -10.206 1.00 38.11 99 GLY A O 1
ATOM 576 N N . MET A 1 108 ? -19.329 28.641 -9.804 1.00 37.03 100 MET A N 1
ATOM 577 C CA . MET A 1 108 ? -18.527 29.687 -10.420 1.00 37.33 100 MET A CA 1
ATOM 578 C C . MET A 1 108 ? -17.793 29.228 -11.664 1.00 37.12 100 MET A C 1
ATOM 579 O O . MET A 1 108 ? -17.764 29.954 -12.660 1.00 37.47 100 MET A O 1
ATOM 584 N N . TRP A 1 109 ? -17.190 28.045 -11.633 1.00 42.02 101 TRP A N 1
ATOM 585 C CA . TRP A 1 109 ? -16.326 27.640 -12.729 1.00 42.01 101 TRP A CA 1
ATOM 586 C C . TRP A 1 109 ? -17.067 26.753 -13.721 1.00 42.22 101 TRP A C 1
ATOM 587 O O . TRP A 1 109 ? -17.499 27.233 -14.771 1.00 42.66 101 TRP A O 1
ATOM 598 N N . ASN A 1 110 ? -17.232 25.469 -13.395 1.00 41.26 102 ASN A N 1
ATOM 599 C CA . ASN A 1 110 ? -17.782 24.476 -14.324 1.00 41.74 102 ASN A CA 1
ATOM 600 C C . ASN A 1 110 ? -19.303 24.617 -14.469 1.00 41.94 102 ASN A C 1
ATOM 601 O O . ASN A 1 110 ? -20.083 23.718 -14.150 1.00 41.90 102 ASN A O 1
ATOM 606 N N . ILE A 1 111 ? -19.718 25.774 -14.984 1.00 41.19 103 ILE A N 1
ATOM 607 C CA . ILE A 1 111 ? -21.132 26.088 -15.130 1.00 41.50 103 ILE A CA 1
ATOM 608 C C . ILE A 1 111 ? -21.612 26.015 -16.577 1.00 42.03 103 ILE A C 1
ATOM 609 O O . ILE A 1 111 ? -22.827 25.893 -16.800 1.00 42.16 103 ILE A O 1
ATOM 614 N N . THR A 1 112 ? -20.714 26.087 -17.559 1.00 44.65 104 THR A N 1
ATOM 615 C CA . THR A 1 112 ? -21.089 25.880 -18.949 1.00 45.29 104 THR A CA 1
ATOM 616 C C . THR A 1 112 ? -20.974 24.396 -19.294 1.00 45.40 104 THR A C 1
ATOM 617 O O . THR A 1 112 ? -20.610 23.562 -18.460 1.00 45.35 104 THR A O 1
ATOM 621 N N . VAL A 1 113 ? -21.277 24.055 -20.551 1.00 44.44 105 VAL A N 1
ATOM 622 C CA . VAL A 1 113 ? -21.371 22.650 -20.946 1.00 44.70 105 VAL A CA 1
ATOM 623 C C . VAL A 1 113 ? -20.030 22.022 -21.290 1.00 44.57 105 VAL A C 1
ATOM 624 O O . VAL A 1 113 ? -19.987 20.819 -21.579 1.00 44.88 105 VAL A O 1
ATOM 628 N N . GLN A 1 114 ? -18.934 22.779 -21.260 1.00 49.74 106 GLN A N 1
ATOM 629 C CA . GLN A 1 114 ? -17.626 22.258 -21.626 1.00 50.16 106 GLN A CA 1
ATOM 630 C C . GLN A 1 114 ? -16.707 22.202 -20.413 1.00 49.60 106 GLN A C 1
ATOM 631 O O . GLN A 1 114 ? -16.794 23.039 -19.510 1.00 49.07 106 GLN A O 1
ATOM 637 N N . TRP A 1 115 ? -15.815 21.208 -20.408 1.00 45.73 107 TRP A N 1
ATOM 638 C CA . TRP A 1 115 ? -14.828 21.028 -19.347 1.00 45.37 107 TRP A CA 1
ATOM 639 C C . TRP A 1 115 ? -13.507 21.669 -19.765 1.00 45.39 107 TRP A C 1
ATOM 640 O O . TRP A 1 115 ? -12.876 21.232 -20.734 1.00 45.99 107 TRP A O 1
ATOM 651 N N . TYR A 1 116 ? -13.087 22.698 -19.027 1.00 48.93 108 TYR A N 1
ATOM 652 C CA . TYR A 1 116 ? -11.920 23.489 -19.396 1.00 48.54 108 TYR A CA 1
ATOM 653 C C . TYR A 1 116 ? -10.623 22.984 -18.784 1.00 48.41 108 TYR A C 1
ATOM 654 O O . TYR A 1 116 ? -9.556 23.488 -19.147 1.00 48.44 108 TYR A O 1
ATOM 663 N N . ALA A 1 117 ? -10.677 22.012 -17.874 1.00 45.45 109 ALA A N 1
ATOM 664 C CA . ALA A 1 117 ? -9.458 21.461 -17.294 1.00 45.51 109 ALA A CA 1
ATOM 665 C C . ALA A 1 117 ? -8.988 20.235 -18.071 1.00 46.41 109 ALA A C 1
ATOM 666 O O . ALA A 1 117 ? -9.148 20.164 -19.295 1.00 46.91 109 ALA A O 1
ATOM 668 N N . GLY A 1 118 ? -8.404 19.264 -17.368 1.00 46.27 110 GLY A N 1
ATOM 669 C CA . GLY A 1 118 ? -7.941 18.036 -17.971 1.00 47.31 110 GLY A CA 1
ATOM 670 C C . GLY A 1 118 ? -8.587 16.811 -17.344 1.00 47.67 110 GLY A C 1
ATOM 671 O O . GLY A 1 118 ? -9.400 16.906 -16.425 1.00 47.39 110 GLY A O 1
ATOM 672 N N . GLU A 1 119 ? -8.193 15.647 -17.862 1.00 49.23 111 GLU A N 1
ATOM 673 C CA . GLU A 1 119 ? -8.777 14.397 -17.387 1.00 49.74 111 GLU A CA 1
ATOM 674 C C . GLU A 1 119 ? -8.390 14.089 -15.944 1.00 49.24 111 GLU A C 1
ATOM 675 O O . GLU A 1 119 ? -9.178 13.472 -15.215 1.00 49.54 111 GLU A O 1
ATOM 681 N N . LEU A 1 120 ? -7.194 14.497 -15.506 1.00 46.34 112 LEU A N 1
ATOM 682 C CA . LEU A 1 120 ? -6.787 14.207 -14.133 1.00 45.85 112 LEU A CA 1
ATOM 683 C C . LEU A 1 120 ? -7.584 15.044 -13.140 1.00 45.30 112 LEU A C 1
ATOM 684 O O . LEU A 1 120 ? -8.105 14.523 -12.147 1.00 45.29 112 LEU A O 1
ATOM 689 N N . LEU A 1 121 ? -7.700 16.346 -13.394 1.00 44.03 113 LEU A N 1
ATOM 690 C CA . LEU A 1 121 ? -8.519 17.178 -12.525 1.00 43.42 113 LEU A CA 1
ATOM 691 C C . LEU A 1 121 ? -10.008 16.865 -12.638 1.00 43.37 113 LEU A C 1
ATOM 692 O O . LEU A 1 121 ? -10.776 17.292 -11.774 1.00 43.02 113 LEU A O 1
ATOM 697 N N . CYS A 1 122 ? -10.435 16.123 -13.659 1.00 42.73 114 CYS A N 1
ATOM 698 C CA . CYS A 1 122 ? -11.838 15.731 -13.757 1.00 43.21 114 CYS A CA 1
ATOM 699 C C . CYS A 1 122 ? -12.170 14.526 -12.876 1.00 43.61 114 CYS A C 1
ATOM 700 O O . CYS A 1 122 ? -13.294 14.428 -12.369 1.00 43.69 114 CYS A O 1
ATOM 703 N N . LYS A 1 123 ? -11.221 13.607 -12.678 1.00 42.39 115 LYS A N 1
ATOM 704 C CA . LYS A 1 123 ? -11.450 12.483 -11.777 1.00 42.49 115 LYS A CA 1
ATOM 705 C C . LYS A 1 123 ? -11.211 12.861 -10.318 1.00 41.61 115 LYS A C 1
ATOM 706 O O . LYS A 1 123 ? -11.890 12.337 -9.425 1.00 41.47 115 LYS A O 1
ATOM 712 N N . VAL A 1 124 ? -10.253 13.755 -10.062 1.00 40.51 116 VAL A N 1
ATOM 713 C CA . VAL A 1 124 ? -9.998 14.207 -8.697 1.00 40.09 116 VAL A CA 1
ATOM 714 C C . VAL A 1 124 ? -11.162 15.053 -8.195 1.00 39.31 116 VAL A C 1
ATOM 715 O O . VAL A 1 124 ? -11.651 14.863 -7.076 1.00 39.12 116 VAL A O 1
ATOM 719 N N . LEU A 1 125 ? -11.631 15.993 -9.021 1.00 38.98 117 LEU A N 1
ATOM 720 C CA . LEU A 1 125 ? -12.680 16.902 -8.573 1.00 38.18 117 LEU A CA 1
ATOM 721 C C . LEU A 1 125 ? -14.012 16.183 -8.430 1.00 37.96 117 LEU A C 1
ATOM 722 O O . LEU A 1 125 ? -14.776 16.463 -7.501 1.00 37.44 117 LEU A O 1
ATOM 727 N N . SER A 1 126 ? -14.312 15.251 -9.335 1.00 39.49 118 SER A N 1
ATOM 728 C CA . SER A 1 126 ? -15.521 14.449 -9.173 1.00 40.15 118 SER A CA 1
ATOM 729 C C . SER A 1 126 ? -15.446 13.581 -7.922 1.00 39.95 118 SER A C 1
ATOM 730 O O . SER A 1 126 ? -16.480 13.239 -7.337 1.00 40.16 118 SER A O 1
ATOM 733 N N . TYR A 1 127 ? -14.237 13.207 -7.506 1.00 37.19 119 TYR A N 1
ATOM 734 C CA . TYR A 1 127 ? -14.064 12.514 -6.236 1.00 37.37 119 TYR A CA 1
ATOM 735 C C . TYR A 1 127 ? -14.338 13.448 -5.063 1.00 36.58 119 TYR A C 1
ATOM 736 O O . TYR A 1 127 ? -15.172 13.157 -4.196 1.00 36.30 119 TYR A O 1
ATOM 745 N N . LEU A 1 128 ? -13.628 14.584 -5.023 1.00 37.88 120 LEU A N 1
ATOM 746 C CA . LEU A 1 128 ? -13.753 15.536 -3.921 1.00 37.48 120 LEU A CA 1
ATOM 747 C C . LEU A 1 128 ? -15.157 16.111 -3.809 1.00 37.17 120 LEU A C 1
ATOM 748 O O . LEU A 1 128 ? -15.605 16.428 -2.704 1.00 37.02 120 LEU A O 1
ATOM 753 N N . LYS A 1 129 ? -15.860 16.280 -4.929 1.00 38.01 121 LYS A N 1
ATOM 754 C CA . LYS A 1 129 ? -17.241 16.741 -4.848 1.00 37.98 121 LYS A CA 1
ATOM 755 C C . LYS A 1 129 ? -18.083 15.777 -4.022 1.00 38.47 121 LYS A C 1
ATOM 756 O O . LYS A 1 129 ? -18.702 16.168 -3.026 1.00 38.33 121 LYS A O 1
ATOM 762 N N . LEU A 1 130 ? -18.109 14.502 -4.416 1.00 38.66 122 LEU A N 1
ATOM 763 C CA . LEU A 1 130 ? -18.916 13.536 -3.677 1.00 38.88 122 LEU A CA 1
ATOM 764 C C . LEU A 1 130 ? -18.374 13.320 -2.273 1.00 38.50 122 LEU A C 1
ATOM 765 O O . LEU A 1 130 ? -19.149 13.138 -1.325 1.00 38.42 122 LEU A O 1
ATOM 770 N N . PHE A 1 131 ? -17.048 13.353 -2.116 1.00 38.48 123 PHE A N 1
ATOM 771 C CA . PHE A 1 131 ? -16.445 13.098 -0.810 1.00 38.41 123 PHE A CA 1
ATOM 772 C C . PHE A 1 131 ? -16.896 14.130 0.224 1.00 38.15 123 PHE A C 1
ATOM 773 O O . PHE A 1 131 ? -17.277 13.778 1.348 1.00 38.22 123 PHE A O 1
ATOM 781 N N . SER A 1 132 ? -16.855 15.415 -0.141 1.00 37.69 124 SER A N 1
ATOM 782 C CA . SER A 1 132 ? -17.213 16.481 0.789 1.00 37.24 124 SER A CA 1
ATOM 783 C C . SER A 1 132 ? -18.703 16.513 1.094 1.00 37.24 124 SER A C 1
ATOM 784 O O . SER A 1 132 ? -19.102 17.053 2.130 1.00 37.05 124 SER A O 1
ATOM 787 N N . MET A 1 133 ? -19.537 15.969 0.213 1.00 38.28 125 MET A N 1
ATOM 788 C CA . MET A 1 133 ? -20.962 15.906 0.497 1.00 38.25 125 MET A CA 1
ATOM 789 C C . MET A 1 133 ? -21.322 14.666 1.303 1.00 38.61 125 MET A C 1
ATOM 790 O O . MET A 1 133 ? -22.156 14.742 2.205 1.00 38.18 125 MET A O 1
ATOM 795 N N . TYR A 1 134 ? -20.702 13.524 1.002 1.00 37.85 126 TYR A N 1
ATOM 796 C CA . TYR A 1 134 ? -20.848 12.366 1.873 1.00 38.14 126 TYR A CA 1
ATOM 797 C C . TYR A 1 134 ? -20.436 12.706 3.297 1.00 38.14 126 TYR A C 1
ATOM 798 O O . TYR A 1 134 ? -21.042 12.225 4.258 1.00 38.39 126 TYR A O 1
ATOM 807 N N . ALA A 1 135 ? -19.406 13.541 3.450 1.00 37.84 127 ALA A N 1
ATOM 808 C CA . ALA A 1 135 ? -18.879 13.829 4.779 1.00 37.95 127 ALA A CA 1
ATOM 809 C C . ALA A 1 135 ? -19.809 14.746 5.558 1.00 37.77 127 ALA A C 1
ATOM 810 O O . ALA A 1 135 ? -20.030 14.534 6.756 1.00 37.98 127 ALA A O 1
ATOM 812 N N . LYS A 1 136 ? -20.366 15.768 4.903 1.00 41.31 128 LYS A N 1
ATOM 813 C CA . LYS A 1 136 ? -21.288 16.666 5.593 1.00 40.97 128 LYS A CA 1
ATOM 814 C C . LYS A 1 136 ? -22.495 15.909 6.129 1.00 41.17 128 LYS A C 1
ATOM 815 O O . LYS A 1 136 ? -22.923 16.136 7.270 1.00 40.93 128 LYS A O 1
ATOM 821 N N . ALA A 1 137 ? -23.057 14.999 5.323 1.00 38.35 129 ALA A N 1
ATOM 822 C CA . ALA A 1 137 ? -24.208 14.221 5.770 1.00 37.75 129 ALA A CA 1
ATOM 823 C C . ALA A 1 137 ? -23.834 13.316 6.935 1.00 39.53 129 ALA A C 1
ATOM 824 O O . ALA A 1 137 ? -24.513 13.307 7.968 1.00 39.61 129 ALA A O 1
ATOM 826 N N . PHE A 1 138 ? -22.742 12.561 6.796 1.00 39.04 130 PHE A N 1
ATOM 827 C CA . PHE A 1 138 ? -22.371 11.607 7.833 1.00 39.38 130 PHE A CA 1
ATOM 828 C C . PHE A 1 138 ? -21.955 12.293 9.128 1.00 39.54 130 PHE A C 1
ATOM 829 O O . PHE A 1 138 ? -21.922 11.642 10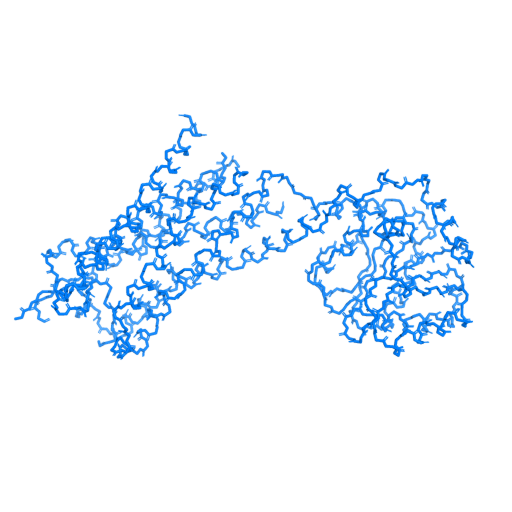.177 1.00 39.93 130 PHE A O 1
ATOM 837 N N . MET A 1 139 ? -21.637 13.587 9.086 1.00 40.33 131 MET A N 1
ATOM 838 C CA . MET A 1 139 ? -21.420 14.307 10.334 1.00 40.26 131 MET A CA 1
ATOM 839 C C . MET A 1 139 ? -22.742 14.596 11.030 1.00 40.37 131 MET A C 1
ATOM 840 O O . MET A 1 139 ? -22.862 14.408 12.248 1.00 40.51 131 MET A O 1
ATOM 845 N N . MET A 1 140 ? -23.746 15.046 10.273 1.00 45.19 132 MET A N 1
ATOM 846 C CA . MET A 1 140 ? -25.062 15.250 10.861 1.00 44.14 132 MET A CA 1
ATOM 847 C C . MET A 1 140 ? -25.636 13.947 11.394 1.00 45.57 132 MET A C 1
ATOM 848 O O . MET A 1 140 ? -26.445 13.961 12.330 1.00 45.04 132 MET A O 1
ATOM 853 N N . VAL A 1 141 ? -25.235 12.816 10.809 1.00 41.08 133 VAL A N 1
ATOM 854 C CA . VAL A 1 141 ? -25.687 11.529 11.315 1.00 41.49 133 VAL A CA 1
ATOM 855 C C . VAL A 1 141 ? -25.006 11.218 12.638 1.00 41.79 133 VAL A C 1
ATOM 856 O O . VAL A 1 141 ? -25.649 10.763 13.591 1.00 42.14 133 VAL A O 1
ATOM 860 N N . VAL A 1 142 ? -23.703 11.493 12.733 1.00 41.36 134 VAL A N 1
ATOM 861 C CA . VAL A 1 142 ? -22.967 11.167 13.949 1.00 41.98 134 VAL A CA 1
ATOM 862 C C . VAL A 1 142 ? -23.419 12.051 15.107 1.00 41.66 134 VAL A C 1
ATOM 863 O O . VAL A 1 142 ? -23.500 11.593 16.252 1.00 42.11 134 VAL A O 1
ATOM 867 N N . ILE A 1 143 ? -23.741 13.319 14.838 1.00 42.52 135 ILE A N 1
ATOM 868 C CA . ILE A 1 143 ? -24.217 14.185 15.916 1.00 42.25 135 ILE A CA 1
ATOM 869 C C . ILE A 1 143 ? -25.642 13.814 16.314 1.00 42.72 135 ILE A C 1
ATOM 870 O O . ILE A 1 143 ? -25.973 13.760 17.504 1.00 42.81 135 ILE A O 1
ATOM 875 N N . SER A 1 144 ? -26.511 13.554 15.332 1.00 43.73 136 SER A N 1
ATOM 876 C CA . SER A 1 144 ? -27.873 13.140 15.655 1.00 43.49 136 SER A CA 1
ATOM 877 C C . SER A 1 144 ? -27.897 11.823 16.421 1.00 45.18 136 SER A C 1
ATOM 878 O O . SER A 1 144 ? -28.823 11.579 17.200 1.00 45.54 136 SER A O 1
ATOM 881 N N . LEU A 1 145 ? -26.895 10.964 16.216 1.00 43.79 137 LEU A N 1
ATOM 882 C CA . LEU A 1 145 ? -26.842 9.687 16.922 1.00 44.21 137 LEU A CA 1
ATOM 883 C C . LEU A 1 145 ? -26.302 9.842 18.340 1.00 44.48 137 LEU A C 1
ATOM 884 O O . LEU A 1 145 ? -26.833 9.240 19.280 1.00 44.99 137 LEU A O 1
ATOM 889 N N . ASP A 1 146 ? -25.237 10.629 18.509 1.00 48.02 138 ASP A N 1
ATOM 890 C CA . ASP A 1 146 ? -24.648 10.807 19.831 1.00 47.66 138 ASP A CA 1
ATOM 891 C C . ASP A 1 146 ? -25.594 11.556 20.763 1.00 47.68 138 ASP A C 1
ATOM 892 O O . ASP A 1 146 ? -25.711 11.210 21.944 1.00 47.99 138 ASP A O 1
ATOM 897 N N . ARG A 1 147 ? -26.287 12.577 20.255 1.00 47.18 139 ARG A N 1
ATOM 898 C CA . ARG A 1 147 ? -27.175 13.365 21.100 1.00 46.89 139 ARG A CA 1
ATOM 899 C C . ARG A 1 147 ? -28.476 12.638 21.409 1.00 47.81 139 ARG A C 1
ATOM 900 O O . ARG A 1 147 ? -29.052 12.842 22.485 1.00 47.99 139 ARG A O 1
ATOM 908 N N . SER A 1 148 ? -28.958 11.800 20.485 1.00 46.79 140 SER A N 1
ATOM 909 C CA . SER A 1 148 ? -30.112 10.956 20.784 1.00 47.47 140 SER A CA 1
ATOM 910 C C . SER A 1 148 ? -29.792 9.972 21.894 1.00 47.74 140 SER A C 1
ATOM 911 O O . SER A 1 148 ? -30.681 9.577 22.653 1.00 48.16 140 SER A O 1
ATOM 914 N N . LEU A 1 149 ? -28.533 9.559 21.994 1.00 48.32 141 LEU A N 1
ATOM 915 C CA . LEU A 1 149 ? -28.124 8.710 23.095 1.00 48.60 141 LEU A CA 1
ATOM 916 C C . LEU A 1 149 ? -27.981 9.499 24.388 1.00 48.24 141 LEU A C 1
ATOM 917 O O . LEU A 1 149 ? -28.285 8.973 25.462 1.00 48.53 141 LEU A O 1
ATOM 922 N N . ALA A 1 150 ? -27.552 10.764 24.303 1.00 50.83 142 ALA A N 1
ATOM 923 C CA . ALA A 1 150 ? -27.290 11.601 25.473 1.00 50.30 142 ALA A CA 1
ATOM 924 C C . ALA A 1 150 ? -28.546 11.973 26.253 1.00 50.53 142 ALA A C 1
ATOM 925 O O . ALA A 1 150 ? -28.420 12.586 27.316 1.00 50.09 142 ALA A O 1
ATOM 927 N N . ILE A 1 151 ? -29.737 11.624 25.769 1.00 52.35 143 ILE A N 1
ATOM 928 C CA . ILE A 1 151 ? -30.982 11.964 26.451 1.00 52.48 143 ILE A CA 1
ATOM 929 C C . ILE A 1 151 ? -31.511 10.761 27.226 1.00 53.51 143 ILE A C 1
ATOM 930 O O . ILE A 1 151 ? -32.720 10.654 27.471 1.00 54.05 143 ILE A O 1
ATOM 935 N N . THR A 1 152 ? -30.617 9.855 27.628 1.00 54.29 144 THR A N 1
ATOM 936 C CA . THR A 1 152 ? -31.014 8.679 28.413 1.00 54.60 144 THR A CA 1
ATOM 937 C C . THR A 1 152 ? -30.136 8.476 29.649 1.00 53.96 144 THR A C 1
ATOM 938 O O . THR A 1 152 ? -29.530 9.417 30.164 1.00 53.05 144 THR A O 1
ATOM 942 N N . ASN A 1 160 ? -16.997 11.171 27.466 1.00 69.46 152 ASN A N 1
ATOM 943 C CA . ASN A 1 160 ? -15.585 11.542 27.544 1.00 69.12 152 ASN A CA 1
ATOM 944 C C . ASN A 1 160 ? -14.654 10.347 27.292 1.00 68.80 152 ASN A C 1
ATOM 945 O O 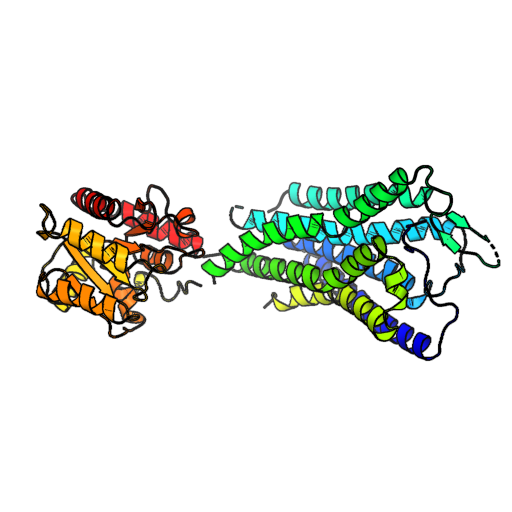. ASN A 1 160 ? -13.766 10.060 28.096 1.00 68.04 152 ASN A O 1
ATOM 950 N N . SER A 1 161 ? -14.833 9.658 26.166 1.00 68.18 153 SER A N 1
ATOM 951 C CA . SER A 1 161 ? -14.129 8.397 25.941 1.00 67.74 153 SER A CA 1
ATOM 952 C C . SER A 1 161 ? -13.817 8.237 24.455 1.00 67.68 153 SER A C 1
ATOM 953 O O . SER A 1 161 ? -14.010 9.158 23.654 1.00 67.62 153 SER A O 1
ATOM 956 N N . LYS A 1 162 ? -13.349 7.033 24.092 1.00 65.34 154 LYS A N 1
ATOM 957 C CA . LYS A 1 162 ? -12.823 6.751 22.757 1.00 65.19 154 LYS A CA 1
ATOM 958 C C . LYS A 1 162 ? -13.918 6.613 21.706 1.00 65.56 154 LYS A C 1
ATOM 959 O O . LYS A 1 162 ? -13.689 6.951 20.541 1.00 65.81 154 LYS A O 1
ATOM 961 N N . VAL A 1 163 ? -15.100 6.119 22.089 1.00 61.63 155 VAL A N 1
ATOM 962 C CA . VAL A 1 163 ? -16.192 5.961 21.130 1.00 62.09 155 VAL A CA 1
ATOM 963 C C . VAL A 1 163 ? -16.532 7.285 20.460 1.00 62.20 155 VAL A C 1
ATOM 964 O O . VAL A 1 163 ? -17.038 7.306 19.331 1.00 62.31 155 VAL A O 1
ATOM 968 N N . GLY A 1 164 ? -16.253 8.406 21.129 1.00 59.15 156 GLY A N 1
ATOM 969 C CA . GLY A 1 164 ? -16.560 9.698 20.541 1.00 59.45 156 GLY A CA 1
ATOM 970 C C . GLY A 1 164 ? -15.828 9.935 19.234 1.00 59.29 156 GLY A C 1
ATOM 971 O O . GLY A 1 164 ? -16.402 10.459 18.276 1.00 59.73 156 GLY A O 1
ATOM 972 N N . GLN A 1 165 ? -14.557 9.539 19.170 1.00 60.29 157 GLN A N 1
ATOM 973 C CA . GLN A 1 165 ? -13.753 9.787 17.982 1.00 59.98 157 GLN A CA 1
ATOM 974 C C . GLN A 1 165 ? -13.800 8.646 16.973 1.00 60.00 157 GLN A C 1
ATOM 975 O O . GLN A 1 165 ? -13.468 8.863 15.800 1.00 60.17 157 GLN A O 1
ATOM 981 N N . SER A 1 166 ? -14.200 7.439 17.389 1.00 54.69 158 SER A N 1
ATOM 982 C CA . SER A 1 166 ? -14.361 6.358 16.425 1.00 54.56 158 SER A CA 1
ATOM 983 C C . SER A 1 166 ? -15.586 6.558 15.542 1.00 54.91 158 SER A C 1
ATOM 984 O O . SER A 1 166 ? -15.617 6.035 14.425 1.00 54.92 158 SER A O 1
ATOM 987 N N . MET A 1 167 ? -16.586 7.308 16.014 1.00 49.45 159 MET A N 1
ATOM 988 C CA . MET A 1 167 ? -17.731 7.649 15.174 1.00 50.21 159 MET A CA 1
ATOM 989 C C . MET A 1 167 ? -17.309 8.541 14.006 1.00 50.34 159 MET A C 1
ATOM 990 O O . MET A 1 167 ? -17.594 8.236 12.841 1.00 50.50 159 MET A O 1
ATOM 995 N N . VAL A 1 168 ? -16.625 9.655 14.302 1.00 47.01 160 VAL A N 1
ATOM 996 C CA . VAL A 1 168 ? -16.249 10.607 13.254 1.00 46.91 160 VAL A CA 1
ATOM 997 C C . VAL A 1 168 ? -15.164 10.029 12.351 1.00 46.54 160 VAL A C 1
ATOM 998 O O . VAL A 1 168 ? -15.044 10.428 11.186 1.00 46.84 160 VAL A O 1
ATOM 1002 N N . GLY A 1 169 ? -14.356 9.098 12.862 1.00 43.27 161 GLY A N 1
ATOM 1003 C CA . GLY A 1 169 ? -13.434 8.385 11.994 1.00 44.16 161 GLY A CA 1
ATOM 1004 C C . GLY A 1 169 ? -14.169 7.518 10.992 1.00 43.95 161 GLY A C 1
ATOM 1005 O O . GLY A 1 169 ? -13.875 7.543 9.795 1.00 43.83 161 GLY A O 1
ATOM 1006 N N . LEU A 1 170 ? -15.151 6.750 11.469 1.00 43.07 162 LEU A N 1
ATOM 1007 C CA . LEU A 1 170 ? -16.006 5.998 10.559 1.00 43.41 162 LEU A CA 1
ATOM 1008 C C . LEU A 1 170 ? -16.660 6.922 9.542 1.00 43.81 162 LEU A C 1
ATOM 1009 O O . LEU A 1 170 ? -16.763 6.582 8.356 1.00 43.94 162 LEU A O 1
ATOM 1014 N N . ALA A 1 171 ? -17.082 8.109 9.981 1.00 42.09 163 ALA A N 1
ATOM 1015 C CA . ALA A 1 171 ? -17.717 9.053 9.069 1.00 40.94 163 ALA A CA 1
ATOM 1016 C C . ALA A 1 171 ? -16.762 9.468 7.956 1.00 41.00 163 ALA A C 1
ATOM 1017 O O . ALA A 1 171 ? -17.124 9.454 6.773 1.00 40.67 163 ALA A O 1
ATOM 1019 N N . TRP A 1 172 ? -15.531 9.840 8.315 1.00 40.02 164 TRP A N 1
ATOM 1020 C CA . TRP A 1 172 ? -14.544 10.165 7.290 1.00 39.99 164 TRP A CA 1
ATOM 1021 C C . TRP A 1 172 ? -14.132 8.927 6.507 1.00 40.44 164 TRP A C 1
ATOM 1022 O O . TRP A 1 172 ? -13.809 9.033 5.319 1.00 40.46 164 TRP A O 1
ATOM 1033 N N . ILE A 1 173 ? -14.141 7.750 7.144 1.00 40.25 165 ILE A N 1
ATOM 1034 C CA . ILE A 1 173 ? -13.785 6.516 6.441 1.00 40.63 165 ILE A CA 1
ATOM 1035 C C . ILE A 1 173 ? -14.818 6.202 5.363 1.00 40.59 165 ILE A C 1
ATOM 1036 O O . ILE A 1 173 ? -14.500 6.147 4.168 1.00 40.75 165 ILE A O 1
ATOM 1041 N N . LEU A 1 174 ? -16.069 5.980 5.775 1.00 39.93 166 LEU A N 1
ATOM 1042 C CA . LEU A 1 174 ? -17.135 5.692 4.822 1.00 39.94 166 LEU A CA 1
ATOM 1043 C C . LEU A 1 174 ? -17.180 6.725 3.701 1.00 39.51 166 LEU A C 1
ATOM 1044 O O . LEU A 1 174 ? -17.206 6.370 2.517 1.00 39.76 166 LEU A O 1
ATOM 1049 N N . SER A 1 175 ? -17.176 8.015 4.056 1.00 39.85 167 SER A N 1
ATOM 1050 C CA . SER A 1 175 ? -17.345 9.057 3.044 1.00 39.87 167 SER A CA 1
ATOM 1051 C C . SER A 1 175 ? -16.178 9.100 2.059 1.00 39.71 167 SER A C 1
ATOM 1052 O O . SER A 1 175 ? -16.352 9.541 0.919 1.00 39.67 167 SER A O 1
ATOM 1055 N N . SER A 1 176 ? -14.991 8.652 2.470 1.00 40.96 168 SER A N 1
ATOM 1056 C CA . SER A 1 176 ? -13.878 8.539 1.533 1.00 40.82 168 SER A CA 1
ATOM 1057 C C . SER A 1 176 ? -13.937 7.244 0.735 1.00 40.92 168 SER A C 1
ATOM 1058 O O . SER A 1 176 ? -13.512 7.217 -0.427 1.00 41.22 168 SER A O 1
ATOM 1061 N N . VAL A 1 177 ? -14.448 6.168 1.339 1.00 37.84 169 VAL A N 1
ATOM 1062 C CA . VAL A 1 177 ? -14.592 4.911 0.617 1.00 38.98 169 VAL A CA 1
ATOM 1063 C C . VAL A 1 177 ? -15.776 4.964 -0.350 1.00 38.45 169 VAL A C 1
ATOM 1064 O O . VAL A 1 177 ? -15.702 4.421 -1.460 1.00 39.15 169 VAL A O 1
ATOM 1068 N N . PHE A 1 178 ? -16.868 5.639 0.027 1.00 38.96 170 PHE A N 1
ATOM 1069 C CA . PHE A 1 178 ? -18.048 5.678 -0.833 1.00 38.62 170 PHE A CA 1
ATOM 1070 C C . PHE A 1 178 ? -17.803 6.477 -2.112 1.00 38.18 170 PHE A C 1
ATOM 1071 O O . PHE A 1 178 ? -18.481 6.246 -3.122 1.00 38.41 170 PHE A O 1
ATOM 1079 N N . ALA A 1 179 ? -16.853 7.416 -2.091 1.00 39.12 171 ALA A N 1
ATOM 1080 C CA . ALA A 1 179 ? -16.559 8.268 -3.238 1.00 38.71 171 ALA A CA 1
ATOM 1081 C C . ALA A 1 179 ? -15.482 7.688 -4.142 1.00 39.71 171 ALA A C 1
ATOM 1082 O O . ALA A 1 179 ? -15.187 8.273 -5.191 1.00 39.53 171 ALA A O 1
ATOM 1084 N N . GLY A 1 180 ? -14.897 6.556 -3.758 1.00 41.96 172 GLY A N 1
ATOM 1085 C CA . GLY A 1 180 ? -13.875 5.897 -4.532 1.00 42.38 172 GLY A CA 1
ATOM 1086 C C . GLY A 1 180 ? -14.209 5.734 -6.002 1.00 43.10 172 GLY A C 1
ATOM 1087 O O . GLY A 1 180 ? -13.474 6.220 -6.871 1.00 43.37 172 GLY A O 1
ATOM 1088 N N . PRO A 1 181 ? -15.323 5.049 -6.319 1.00 43.46 173 PRO A N 1
ATOM 1089 C CA . PRO A 1 181 ? -15.623 4.746 -7.733 1.00 44.46 173 PRO A CA 1
ATOM 1090 C C . PRO A 1 181 ? -15.580 5.949 -8.669 1.00 44.81 173 PRO A C 1
ATOM 1091 O O . PRO A 1 181 ? -15.287 5.774 -9.862 1.00 45.80 173 PRO A O 1
ATOM 1095 N N . GLN A 1 182 ? -15.846 7.161 -8.160 1.00 45.19 174 GLN A N 1
ATOM 1096 C CA . GLN A 1 182 ? -15.852 8.344 -9.011 1.00 45.26 174 GLN A CA 1
ATOM 1097 C C . GLN A 1 182 ? -14.500 8.599 -9.645 1.00 45.13 174 GLN A C 1
ATOM 1098 O O . GLN A 1 182 ? -14.406 9.312 -10.650 1.00 45.41 174 GLN A O 1
ATOM 1104 N N . LEU A 1 183 ? -13.449 8.046 -9.065 1.00 44.71 175 LEU A N 1
ATOM 1105 C CA . LEU A 1 183 ? -12.146 8.125 -9.708 1.00 44.89 175 LEU A CA 1
ATOM 1106 C C . LEU A 1 183 ? -12.081 7.275 -10.977 1.00 46.02 175 LEU A C 1
ATOM 1107 O O . LEU A 1 183 ? -11.451 7.679 -11.960 1.00 46.37 175 LEU A O 1
ATOM 1112 N N . TYR A 1 184 ? -12.736 6.119 -10.996 1.00 49.00 176 TYR A N 1
ATOM 1113 C CA . TYR A 1 184 ? -12.660 5.245 -12.163 1.00 50.22 176 TYR A CA 1
ATOM 1114 C C . TYR A 1 184 ? -13.753 5.502 -13.186 1.00 51.13 176 TYR A C 1
ATOM 1115 O O . TYR A 1 184 ? -13.517 5.321 -14.385 1.00 51.84 176 TYR A O 1
ATOM 1124 N N . ILE A 1 185 ? -14.943 5.905 -12.748 1.00 52.20 177 ILE A N 1
ATOM 1125 C CA . ILE A 1 185 ? -16.091 5.946 -13.647 1.00 51.92 177 ILE A CA 1
ATOM 1126 C C . ILE A 1 185 ? -16.182 7.251 -14.428 1.00 52.00 177 ILE A C 1
ATOM 1127 O O . ILE A 1 185 ? -16.775 7.279 -15.512 1.00 51.71 177 ILE A O 1
ATOM 1132 N N . PHE A 1 186 ? -15.637 8.340 -13.901 1.00 48.57 178 PHE A N 1
ATOM 1133 C CA . PHE A 1 186 ? -15.661 9.596 -14.630 1.00 48.32 178 PHE A CA 1
ATOM 1134 C C . PHE A 1 186 ? -14.469 9.665 -15.578 1.00 48.66 178 PHE A C 1
ATOM 1135 O O . PHE A 1 186 ? -13.385 9.157 -15.274 1.00 48.40 178 PHE A O 1
ATOM 1143 N N . ARG A 1 187 ? -14.687 10.261 -16.751 1.00 48.44 179 ARG A N 1
ATOM 1144 C CA . ARG A 1 187 ? -13.654 10.359 -17.771 1.00 49.03 179 ARG A CA 1
ATOM 1145 C C . ARG A 1 187 ? -13.921 11.596 -18.616 1.00 48.53 179 ARG A C 1
ATOM 1146 O O . ARG A 1 187 ? -15.045 12.101 -18.668 1.00 48.11 179 ARG A O 1
ATOM 1148 N N . MET A 1 188 ? -12.868 12.094 -19.265 1.00 52.37 180 MET A N 1
ATOM 1149 C CA . MET A 1 188 ? -12.974 13.254 -20.142 1.00 52.12 180 MET A CA 1
ATOM 1150 C C . MET A 1 188 ? -13.220 12.782 -21.566 1.00 52.78 180 MET A C 1
ATOM 1151 O O . MET A 1 188 ? -12.381 12.087 -22.147 1.00 53.26 180 MET A O 1
ATOM 1156 N N . ILE A 1 189 ? -14.361 13.165 -22.126 1.00 53.33 181 ILE A N 1
ATOM 1157 C CA . ILE A 1 189 ? -14.762 12.768 -23.469 1.00 53.59 181 ILE A CA 1
ATOM 1158 C C . ILE A 1 189 ? -14.769 14.012 -24.346 1.00 53.58 181 ILE A C 1
ATOM 1159 O O . ILE A 1 189 ? -15.085 15.111 -23.875 1.00 52.94 181 ILE A O 1
ATOM 1164 N N . HIS A 1 190 ? -14.398 13.841 -25.618 1.00 57.01 182 HIS A N 1
ATOM 1165 C CA . HIS A 1 190 ? -14.371 14.921 -26.598 1.00 56.81 182 HIS A CA 1
ATOM 1166 C C . HIS A 1 190 ? -15.230 14.582 -27.811 1.00 57.07 182 HIS A C 1
ATOM 1167 O O . HIS A 1 190 ? -14.859 14.853 -28.958 1.00 57.59 182 HIS A O 1
ATOM 1169 N N . LEU A 1 191 ? -16.392 13.983 -27.569 1.00 58.30 183 LEU A N 1
ATOM 1170 C CA . LEU A 1 191 ? -17.358 13.710 -28.632 1.00 58.20 183 LEU A CA 1
ATOM 1171 C C . LEU A 1 191 ? -18.729 13.483 -28.015 1.00 57.32 183 LEU A C 1
ATOM 1172 O O . LEU A 1 191 ? -18.827 13.015 -26.881 1.00 56.46 183 LEU A O 1
ATOM 1174 N N . VAL A 1 200 ? -16.523 20.133 -32.221 1.00 53.12 192 VAL A N 1
ATOM 1175 C CA . VAL A 1 200 ? -16.909 19.431 -31.000 1.00 52.76 192 VAL A CA 1
ATOM 1176 C C . VAL A 1 200 ? -16.289 20.118 -29.772 1.00 52.26 192 VAL A C 1
ATOM 1177 O O . VAL A 1 200 ? -15.712 21.200 -29.898 1.00 52.01 192 VAL A O 1
ATOM 1179 N N . PHE A 1 201 ? -16.417 19.504 -28.590 1.00 54.60 193 PHE A N 1
ATOM 1180 C CA . PHE A 1 201 ? -15.841 20.054 -27.364 1.00 53.97 193 PHE A CA 1
ATOM 1181 C C . PHE A 1 201 ? -15.720 18.949 -26.318 1.00 53.84 193 PHE A C 1
ATOM 1182 O O . PHE A 1 201 ? -16.212 17.834 -26.503 1.00 54.19 193 PHE A O 1
ATOM 1190 N N . SER A 1 202 ? -15.051 19.280 -25.212 1.00 52.98 194 SER A N 1
ATOM 1191 C CA . SER A 1 202 ? -14.697 18.323 -24.171 1.00 53.06 194 SER A CA 1
ATOM 1192 C C . SER A 1 202 ? -15.661 18.404 -22.995 1.00 52.53 194 SER A C 1
ATOM 1193 O O . SER A 1 202 ? -16.158 19.476 -22.642 1.00 51.70 194 SER A O 1
ATOM 1196 N N . GLN A 1 203 ? -15.896 17.254 -22.368 1.00 51.67 195 GLN A N 1
ATOM 1197 C CA . GLN A 1 203 ? -16.717 17.217 -21.171 1.00 51.13 195 GLN A CA 1
ATOM 1198 C C . GLN A 1 203 ? -16.275 16.061 -20.288 1.00 51.50 195 GLN A C 1
ATOM 1199 O O . GLN A 1 203 ? -15.668 15.089 -20.747 1.00 52.05 195 GLN A O 1
ATOM 1205 N N . CYS A 1 204 ? -16.599 16.193 -19.005 1.00 47.41 196 CYS A N 1
ATOM 1206 C CA . CYS A 1 204 ? -16.208 15.267 -17.949 1.00 47.72 196 CYS A CA 1
ATOM 1207 C C . CYS A 1 204 ? -17.470 14.518 -17.522 1.00 47.57 196 CYS A C 1
ATOM 1208 O O . CYS A 1 204 ? -18.312 15.065 -16.804 1.00 46.82 196 CYS A O 1
ATOM 1211 N N . VAL A 1 205 ? -17.608 13.266 -17.968 1.00 50.83 197 VAL A N 1
ATOM 1212 C CA . VAL A 1 205 ? -18.881 12.554 -17.908 1.00 49.95 197 VAL A CA 1
ATOM 1213 C C . VAL A 1 205 ? -18.649 11.073 -17.623 1.00 50.43 197 VAL A C 1
ATOM 1214 O O . VAL A 1 205 ? -17.520 10.579 -17.633 1.00 51.58 197 VAL A O 1
ATOM 1218 N N . THR A 1 206 ? -19.750 10.364 -17.357 1.00 56.14 198 THR A N 1
ATOM 1219 C CA . THR A 1 206 ? -19.744 8.916 -17.185 1.00 56.31 198 THR A CA 1
ATOM 1220 C C . THR A 1 206 ? -20.207 8.176 -18.427 1.00 56.19 198 THR A C 1
ATOM 1221 O O . THR A 1 206 ? -20.310 6.946 -18.394 1.00 55.97 198 THR A O 1
ATOM 1225 N N . HIS A 1 207 ? -20.526 8.892 -19.502 1.00 60.86 199 HIS A N 1
ATOM 1226 C CA . HIS A 1 207 ? -20.921 8.244 -20.745 1.00 61.03 199 HIS A CA 1
ATOM 1227 C C . HIS A 1 207 ? -19.867 7.226 -21.163 1.00 61.93 199 HIS A C 1
ATOM 1228 O O . HIS A 1 207 ? -18.663 7.471 -21.040 1.00 62.95 199 HIS A O 1
ATOM 1235 N N . CYS A 1 208 ? -20.330 6.079 -21.657 1.00 65.22 200 CYS A N 1
ATOM 1236 C CA . CYS A 1 208 ? -19.442 5.009 -22.102 1.00 65.93 200 CYS A CA 1
ATOM 1237 C C . CYS A 1 208 ? -18.445 4.646 -20.996 1.00 66.44 200 CYS A C 1
ATOM 1238 O O . CYS A 1 208 ? -17.234 4.565 -21.212 1.00 67.57 200 CYS A O 1
ATOM 1241 N N . SER A 1 209 ? -18.969 4.457 -19.787 1.00 61.93 201 SER A N 1
ATOM 1242 C CA . SER A 1 209 ? -18.179 3.967 -18.660 1.00 62.56 201 SER A CA 1
ATOM 1243 C C . SER A 1 209 ? -18.829 2.779 -17.964 1.00 61.83 201 SER A C 1
ATOM 1244 O O . SER A 1 209 ? -18.131 1.823 -17.606 1.00 62.04 201 SER A O 1
ATOM 1246 N N . PHE A 1 210 ? -20.146 2.811 -17.762 1.00 64.27 202 PHE A N 1
ATOM 1247 C CA . PHE A 1 210 ? -20.898 1.641 -17.328 1.00 63.49 202 PHE A CA 1
ATOM 1248 C C . PHE A 1 210 ? -21.325 0.814 -18.538 1.00 63.26 202 PHE A C 1
ATOM 1249 O O . PHE A 1 210 ? -21.506 1.336 -19.642 1.00 63.05 202 PHE A O 1
ATOM 1257 N N . SER A 1 211 ? -21.511 -0.487 -18.311 1.00 69.55 203 SER A N 1
ATOM 1258 C CA . SER A 1 211 ? -21.828 -1.426 -19.397 1.00 71.52 203 SER A CA 1
ATOM 1259 C C . SER A 1 211 ? -23.336 -1.630 -19.536 1.00 72.30 203 SER A C 1
ATOM 1260 O O . SER A 1 211 ? -23.954 -1.122 -20.477 1.00 72.33 203 SER A O 1
ATOM 1263 N N . GLN A 1 212 ? -23.935 -2.390 -18.618 1.00 71.01 204 GLN A N 1
ATOM 1264 C CA . GLN A 1 212 ? -25.374 -2.589 -18.632 1.00 71.65 204 GLN A CA 1
ATOM 1265 C C . GLN A 1 212 ? -26.084 -1.397 -17.989 1.00 69.83 204 GLN A C 1
ATOM 1266 O O . GLN A 1 212 ? -25.509 -0.663 -17.178 1.00 68.15 204 GLN A O 1
ATOM 1268 N N . TRP A 1 213 ? -27.354 -1.193 -18.376 1.00 72.18 205 TRP A N 1
ATOM 1269 C CA . TRP A 1 213 ? -28.111 -0.064 -17.831 1.00 70.41 205 TRP A CA 1
ATOM 1270 C C . TRP A 1 213 ? -28.354 -0.211 -16.337 1.00 69.45 205 TRP A C 1
ATOM 1271 O O . TRP A 1 213 ? -28.573 0.797 -15.655 1.00 67.81 205 TRP A O 1
ATOM 1282 N N . TRP A 1 214 ? -28.312 -1.434 -15.810 1.00 66.59 206 TRP A N 1
ATOM 1283 C CA . TRP A 1 214 ? -28.488 -1.608 -14.377 1.00 65.53 206 TRP A CA 1
ATOM 1284 C C . TRP A 1 214 ? -27.244 -1.222 -13.587 1.00 63.65 206 TRP A C 1
ATOM 1285 O O . TRP A 1 214 ? -27.365 -0.855 -12.413 1.00 62.21 206 TRP A O 1
ATOM 1296 N N . HIS A 1 215 ? -26.060 -1.263 -14.205 1.00 65.18 207 HIS A N 1
ATOM 1297 C CA . HIS A 1 215 ? -24.851 -0.863 -13.491 1.00 64.10 207 HIS A CA 1
ATOM 1298 C C . HIS A 1 215 ? -24.913 0.601 -13.072 1.00 62.58 207 HIS A C 1
ATOM 1299 O O . HIS A 1 215 ? -24.470 0.959 -11.974 1.00 62.66 207 HIS A O 1
ATOM 1306 N N . GLN A 1 216 ? -25.484 1.459 -13.918 1.00 57.50 208 GLN A N 1
ATOM 1307 C CA . GLN A 1 216 ? -25.552 2.888 -13.636 1.00 57.07 208 GLN A CA 1
ATOM 1308 C C . GLN A 1 216 ? -26.757 3.272 -12.786 1.00 56.12 208 GLN A C 1
ATOM 1309 O O . GLN A 1 216 ? -26.668 4.197 -11.969 1.00 56.13 208 GLN A O 1
ATOM 1315 N N . ALA A 1 217 ? -27.893 2.597 -12.976 1.00 53.83 209 ALA A N 1
ATOM 1316 C CA . ALA A 1 217 ? -29.072 2.909 -12.178 1.00 53.01 209 ALA A CA 1
ATOM 1317 C C . ALA A 1 217 ? -28.788 2.702 -10.697 1.00 52.76 209 ALA A C 1
ATOM 1318 O O . ALA A 1 217 ? -29.071 3.579 -9.870 1.00 52.22 209 ALA A O 1
ATOM 1320 N N . PHE A 1 218 ? -28.195 1.556 -10.348 1.00 50.16 210 PHE A N 1
ATOM 1321 C CA . PHE A 1 218 ? -27.896 1.267 -8.951 1.00 50.01 210 PHE A CA 1
ATOM 1322 C C . PHE A 1 218 ? -26.799 2.159 -8.402 1.00 50.50 210 PHE A C 1
ATOM 1323 O O . PHE A 1 218 ? -26.736 2.362 -7.187 1.00 50.54 210 PHE A O 1
ATOM 1331 N N . TYR A 1 219 ? -25.918 2.678 -9.258 1.00 47.11 211 TYR A N 1
ATOM 1332 C CA . TYR A 1 219 ? -24.908 3.603 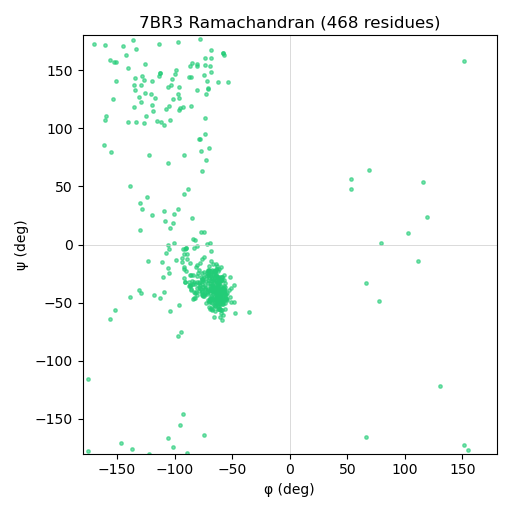-8.763 1.00 47.78 211 TYR A CA 1
ATOM 1333 C C . TYR A 1 219 ? -25.533 4.933 -8.361 1.00 47.06 211 TYR A C 1
ATOM 1334 O O . TYR A 1 219 ? -25.275 5.443 -7.264 1.00 47.12 211 TYR A O 1
ATOM 1343 N N . ASN A 1 220 ? -26.360 5.512 -9.233 1.00 47.06 212 ASN A N 1
ATOM 1344 C CA . ASN A 1 220 ? -26.968 6.792 -8.896 1.00 46.34 212 ASN A CA 1
ATOM 1345 C C . ASN A 1 220 ? -27.993 6.650 -7.784 1.00 45.50 212 ASN A C 1
ATOM 1346 O O . ASN A 1 220 ? -28.156 7.571 -6.976 1.00 45.20 212 ASN A O 1
ATOM 1351 N N . PHE A 1 221 ? -28.690 5.516 -7.726 1.00 42.52 213 PHE A N 1
ATOM 1352 C CA . PHE A 1 221 ? -29.553 5.245 -6.581 1.00 42.20 213 PHE A CA 1
ATOM 1353 C C . PHE A 1 221 ? -28.741 5.192 -5.291 1.00 42.05 213 PHE A C 1
ATOM 1354 O O . PHE A 1 221 ? -29.133 5.770 -4.271 1.00 41.39 213 PHE A O 1
ATOM 1362 N N . PHE A 1 222 ? -27.598 4.499 -5.324 1.00 42.41 214 PHE A N 1
ATOM 1363 C CA . PHE A 1 222 ? -26.716 4.435 -4.162 1.00 41.79 214 PHE A CA 1
ATOM 1364 C C . PHE A 1 222 ? -26.207 5.815 -3.778 1.00 40.24 214 PHE A C 1
ATOM 1365 O O . PHE A 1 222 ? -26.081 6.135 -2.591 1.00 39.48 214 PHE A O 1
ATOM 1373 N N . THR A 1 223 ? -25.893 6.644 -4.770 1.00 41.91 215 THR A N 1
ATOM 1374 C CA . THR A 1 223 ? -25.428 7.989 -4.466 1.00 42.05 215 THR A CA 1
ATOM 1375 C C . THR A 1 223 ? -26.500 8.784 -3.731 1.00 40.93 215 THR A C 1
ATOM 1376 O O . THR A 1 223 ? -26.204 9.461 -2.742 1.00 41.19 215 THR A O 1
ATOM 1380 N N . PHE A 1 224 ? -27.757 8.692 -4.175 1.00 40.83 216 PHE A N 1
ATOM 1381 C CA . PHE A 1 224 ? -28.810 9.529 -3.601 1.00 39.75 216 PHE A CA 1
ATOM 1382 C C . PHE A 1 224 ? -29.124 9.126 -2.164 1.00 39.66 216 PHE A C 1
ATOM 1383 O O . PHE A 1 224 ? -29.203 9.978 -1.268 1.00 39.25 216 PHE A O 1
ATOM 1391 N N . SER A 1 225 ? -29.308 7.828 -1.931 1.00 38.87 217 SER A N 1
ATOM 1392 C CA . SER A 1 225 ? -29.658 7.336 -0.604 1.00 38.97 217 SER A CA 1
ATOM 1393 C C . SER A 1 225 ? -28.585 7.681 0.421 1.00 39.97 217 SER A C 1
ATOM 1394 O O . SER A 1 225 ? -28.867 8.286 1.461 1.00 39.72 217 SER A O 1
ATOM 1397 N N . CYS A 1 226 ? -27.350 7.276 0.151 1.00 40.42 218 CYS A N 1
ATOM 1398 C CA . CYS A 1 226 ? -26.236 7.537 1.049 1.00 41.70 218 CYS A CA 1
ATOM 1399 C C . CYS A 1 226 ? -25.793 8.994 1.063 1.00 41.70 218 CYS A C 1
ATOM 1400 O O . CYS A 1 226 ? -24.833 9.322 1.771 1.00 43.22 218 CYS A O 1
ATOM 1403 N N . LEU A 1 227 ? -26.432 9.870 0.296 1.00 39.80 219 LEU A N 1
ATOM 1404 C CA . LEU A 1 227 ? -26.114 11.286 0.340 1.00 39.47 219 LEU A CA 1
ATOM 1405 C C . LEU A 1 227 ? -27.148 12.106 1.078 1.00 38.09 219 LEU A C 1
ATOM 1406 O O . LEU A 1 227 ? -26.813 13.188 1.569 1.00 37.99 219 LEU A O 1
ATOM 1411 N N . PHE A 1 228 ? -28.389 11.626 1.159 1.00 38.30 220 PHE A N 1
ATOM 1412 C CA . PHE A 1 228 ? -29.475 12.476 1.615 1.00 36.87 220 PHE A CA 1
ATOM 1413 C C . PHE A 1 228 ? -30.589 11.685 2.286 1.00 36.53 220 PHE A C 1
ATOM 1414 O O . PHE A 1 228 ? -30.931 11.958 3.442 1.00 36.41 220 PHE A O 1
ATOM 1422 N N . ILE A 1 229 ? -31.159 10.706 1.578 1.00 37.10 221 ILE A N 1
ATOM 1423 C CA . ILE A 1 229 ? -32.380 10.065 2.061 1.00 36.58 221 ILE A CA 1
ATOM 1424 C C . ILE A 1 229 ? -32.107 9.253 3.323 1.00 37.32 221 ILE A C 1
ATOM 1425 O O . ILE A 1 229 ? -32.753 9.459 4.358 1.00 37.11 221 ILE A O 1
ATOM 1430 N N . ILE A 1 230 ? -31.158 8.313 3.265 1.00 36.58 222 ILE A N 1
ATOM 1431 C CA . ILE A 1 230 ? -30.823 7.530 4.459 1.00 36.76 222 ILE A CA 1
ATOM 1432 C C . ILE A 1 230 ? -30.380 8.425 5.615 1.00 35.79 222 ILE A C 1
ATOM 1433 O O . ILE A 1 230 ? -30.883 8.245 6.734 1.00 35.76 222 ILE A O 1
ATOM 1438 N N . PRO A 1 231 ? -29.468 9.387 5.429 1.00 36.90 223 PRO A N 1
ATOM 1439 C CA . PRO A 1 231 ? -29.193 10.317 6.535 1.00 36.15 223 PRO A CA 1
ATOM 1440 C C . PRO A 1 231 ? -30.437 11.020 7.043 1.00 35.79 223 PRO A C 1
ATOM 1441 O O . PRO A 1 231 ? -30.639 11.098 8.262 1.00 35.61 223 PRO A O 1
ATOM 1445 N N . LEU A 1 232 ? -31.287 11.532 6.146 1.00 36.05 224 LEU A N 1
ATOM 1446 C CA . LEU A 1 232 ? -32.503 12.212 6.592 1.00 35.35 224 LEU A CA 1
ATOM 1447 C C . LEU A 1 232 ? -33.365 11.282 7.435 1.00 35.73 224 LEU A C 1
ATOM 1448 O O . LEU A 1 232 ? -33.952 11.700 8.441 1.00 35.44 224 LEU A O 1
ATOM 1453 N N . PHE A 1 233 ? -33.431 10.009 7.041 1.00 36.94 225 PHE A N 1
ATOM 1454 C CA . PHE A 1 233 ? -34.145 8.990 7.802 1.00 37.40 225 PHE A CA 1
ATOM 1455 C C . PHE A 1 233 ? -33.577 8.851 9.211 1.00 38.75 225 PHE A C 1
ATOM 1456 O O . PHE A 1 233 ? -34.289 9.026 10.208 1.00 38.60 225 PHE A O 1
ATOM 1464 N N . ILE A 1 234 ? -32.283 8.535 9.309 1.00 36.99 226 ILE A N 1
ATOM 1465 C CA . ILE A 1 234 ? -31.627 8.412 10.606 1.00 36.86 226 ILE A CA 1
ATOM 1466 C C . ILE A 1 234 ? -31.745 9.711 11.397 1.00 36.03 226 ILE A C 1
ATOM 1467 O O . ILE A 1 234 ? -31.934 9.699 12.618 1.00 35.99 226 ILE A O 1
ATOM 1472 N N . MET A 1 235 ? -31.664 10.850 10.716 1.00 39.46 227 MET A N 1
ATOM 1473 C CA . MET A 1 235 ? -31.761 12.124 11.418 1.00 38.69 227 MET A CA 1
ATOM 1474 C C . MET A 1 235 ? -33.161 12.347 11.970 1.00 37.35 227 MET A C 1
ATOM 1475 O O . MET A 1 235 ? -33.327 12.607 13.166 1.00 37.79 227 MET A O 1
ATOM 1480 N N . LEU A 1 236 ? -34.184 12.262 11.112 1.00 38.65 228 LEU A N 1
ATOM 1481 C CA . LEU A 1 236 ? -35.544 12.549 11.562 1.00 37.69 228 LEU A CA 1
ATOM 1482 C C . LEU A 1 236 ? -35.939 11.665 12.736 1.00 38.68 228 LEU A C 1
ATOM 1483 O O . LEU A 1 236 ? -36.683 12.100 13.621 1.00 38.42 228 LEU A O 1
ATOM 1488 N N . ILE A 1 237 ? -35.431 10.433 12.775 1.00 37.16 229 ILE A N 1
ATOM 1489 C CA . ILE A 1 237 ? -35.797 9.512 13.844 1.00 37.61 229 ILE A CA 1
ATOM 1490 C C . ILE A 1 237 ? -35.137 9.930 15.151 1.00 37.22 229 ILE A C 1
ATOM 1491 O O . ILE A 1 237 ? -35.798 10.056 16.189 1.00 37.24 229 ILE A O 1
ATOM 1496 N N . CYS A 1 238 ? -33.826 10.171 15.114 1.00 40.07 230 CYS A N 1
ATOM 1497 C CA . CYS A 1 238 ? -33.117 10.575 16.322 1.00 41.64 230 CYS A CA 1
ATOM 1498 C C . CYS A 1 238 ? -33.618 11.918 16.833 1.00 39.65 230 CYS A C 1
ATOM 1499 O O . CYS A 1 238 ? -33.754 12.122 18.046 1.00 40.16 230 CYS A O 1
ATOM 1502 N N . ASN A 1 239 ? -33.898 12.850 15.925 1.00 42.55 231 ASN A N 1
ATOM 1503 C CA . ASN A 1 239 ? -34.382 14.150 16.352 1.00 40.89 231 ASN A CA 1
ATOM 1504 C C . ASN A 1 239 ? -35.848 14.113 16.735 1.00 40.10 231 ASN A C 1
ATOM 1505 O O . ASN A 1 239 ? -36.320 15.037 17.401 1.00 39.55 231 ASN A O 1
ATOM 1510 N N . ALA A 1 240 ? -36.574 13.063 16.352 1.00 41.93 232 ALA A N 1
ATOM 1511 C CA . ALA A 1 240 ? -37.920 12.892 16.880 1.00 41.55 232 ALA A CA 1
ATOM 1512 C C . ALA A 1 240 ? -37.884 12.586 18.374 1.00 42.61 232 ALA A C 1
ATOM 1513 O O . ALA A 1 240 ? -38.723 13.084 19.133 1.00 42.03 232 ALA A O 1
ATOM 1515 N N . LYS A 1 241 ? -36.910 11.784 18.822 1.00 42.66 233 LYS A N 1
ATOM 1516 C CA . LYS A 1 241 ? -36.800 11.488 20.250 1.00 44.37 233 LYS A CA 1
ATOM 1517 C C . LYS A 1 241 ? -36.362 12.718 21.037 1.00 43.79 233 LYS A C 1
ATOM 1518 O O . LYS A 1 241 ? -36.884 12.980 22.128 1.00 43.84 233 LYS A O 1
ATOM 1520 N N . ILE A 1 242 ? -35.408 13.486 20.501 1.00 45.68 234 ILE A N 1
ATOM 1521 C CA . ILE A 1 242 ? -34.961 14.697 21.182 1.00 44.83 234 ILE A CA 1
ATOM 1522 C C . ILE A 1 242 ? -36.089 15.711 21.275 1.00 42.91 234 ILE A C 1
ATOM 1523 O O . ILE A 1 242 ? -36.146 16.500 22.225 1.00 42.81 234 ILE A O 1
ATOM 1528 N N . ILE A 1 243 ? -37.007 15.708 20.307 1.00 46.54 235 ILE A N 1
ATOM 1529 C CA . ILE A 1 243 ? -38.141 16.625 20.367 1.00 45.59 235 ILE A CA 1
ATOM 1530 C C . ILE A 1 243 ? -39.059 16.270 21.533 1.00 46.06 235 ILE A C 1
ATOM 1531 O O . ILE A 1 243 ? -39.571 17.155 22.232 1.00 45.58 235 ILE A O 1
ATOM 1536 N N . PHE A 1 244 ? -39.284 14.974 21.765 1.00 48.84 236 PHE A N 1
ATOM 1537 C CA . PHE A 1 244 ? -40.140 14.569 22.877 1.00 49.49 236 PHE A CA 1
ATOM 1538 C C . PHE A 1 244 ? -39.534 14.984 24.215 1.00 49.90 236 PHE A C 1
ATOM 1539 O O . PHE A 1 244 ? -40.240 15.497 25.092 1.00 49.52 236 PHE A O 1
ATOM 1547 N N . THR A 1 245 ? -38.222 14.789 24.378 1.00 48.56 237 THR A N 1
ATOM 1548 C CA . THR A 1 245 ? -37.552 15.195 25.610 1.00 49.02 237 THR A CA 1
ATOM 1549 C C . THR A 1 245 ? -37.682 16.694 25.840 1.00 47.33 237 THR A C 1
ATOM 1550 O O . THR A 1 245 ? -38.088 17.131 26.922 1.00 47.28 237 THR A O 1
ATOM 1554 N N . LEU A 1 246 ? -37.343 17.498 24.825 1.00 47.45 238 LEU A N 1
ATOM 1555 C CA . LEU A 1 246 ? -37.359 18.951 24.979 1.00 46.41 238 LEU A CA 1
ATOM 1556 C C . LEU A 1 246 ? -38.749 19.461 25.324 1.00 46.12 238 LEU A C 1
ATOM 1557 O O . LEU A 1 246 ? -38.899 20.334 26.188 1.00 45.99 238 LEU A O 1
ATOM 1562 N N . THR A 1 247 ? -39.775 18.937 24.647 1.00 47.63 239 THR A N 1
ATOM 1563 C CA . THR A 1 247 ? -41.149 19.330 24.940 1.00 47.96 239 THR A CA 1
ATOM 1564 C C . THR A 1 247 ? -41.471 19.136 26.418 1.00 48.53 239 THR A C 1
ATOM 1565 O O . THR A 1 247 ? -42.014 20.034 27.073 1.00 48.87 239 THR A O 1
ATOM 1569 N N . ARG A 1 248 ? -41.130 17.969 26.965 1.00 47.94 240 ARG A N 1
ATOM 1570 C CA . ARG A 1 248 ? -41.337 17.741 28.390 1.00 48.61 240 ARG A CA 1
ATOM 1571 C C . ARG A 1 248 ? -40.472 18.677 29.225 1.00 48.41 240 ARG A C 1
ATOM 1572 O O . ARG A 1 248 ? -40.968 19.349 30.135 1.00 48.71 240 ARG A O 1
ATOM 1580 N N . VAL A 1 249 ? -39.173 18.746 28.922 1.00 47.10 241 VAL A N 1
ATOM 1581 C CA . VAL A 1 249 ? -38.248 19.498 29.770 1.00 46.89 241 VAL A CA 1
ATOM 1582 C C . VAL A 1 249 ? -38.616 20.975 29.779 1.00 46.16 241 VAL A C 1
ATOM 1583 O O . VAL A 1 249 ? -38.850 21.570 30.837 1.00 46.42 241 VAL A O 1
ATOM 1587 N N . LEU A 1 250 ? -38.796 21.555 28.606 1.00 47.12 242 LEU A N 1
ATOM 1588 C CA . LEU A 1 250 ? -39.117 22.998 28.569 1.00 46.96 242 LEU A CA 1
ATOM 1589 C C . LEU A 1 250 ? -40.614 23.251 28.740 1.00 47.62 242 LEU A C 1
ATOM 1590 O O . LEU A 1 250 ? -41.037 24.314 28.351 1.00 48.01 242 LEU A O 1
ATOM 1595 N N . GLY A 1 251 ? -41.366 22.327 29.341 1.00 50.35 1001 GLY A N 1
ATOM 1596 C CA . GLY A 1 251 ? -42.847 22.395 29.347 1.00 51.49 1001 GLY A CA 1
ATOM 1597 C C . GLY A 1 251 ? -43.448 22.388 30.745 1.00 51.96 1001 GLY A C 1
ATOM 1598 O O . GLY A 1 251 ? -44.629 22.685 30.889 1.00 53.06 1001 GLY A O 1
ATOM 1599 N N . ILE A 1 252 ? -42.614 22.040 31.714 1.00 51.41 1002 ILE A N 1
ATOM 1600 C CA . ILE A 1 252 ? -42.793 21.955 33.160 1.00 51.86 1002 ILE A CA 1
ATOM 1601 C C . ILE A 1 252 ? -41.936 23.050 33.774 1.00 51.49 1002 ILE A C 1
ATOM 1602 O O . ILE A 1 252 ? -40.706 22.925 33.836 1.00 50.83 1002 ILE A O 1
ATOM 1607 N N . ASP A 1 253 ? -42.568 24.126 34.235 1.00 53.79 1003 ASP A N 1
ATOM 1608 C CA . ASP A 1 253 ? -41.855 25.080 35.081 1.00 53.70 1003 ASP A CA 1
ATOM 1609 C C . ASP A 1 253 ? -41.787 24.463 36.470 1.00 53.91 1003 ASP A C 1
ATOM 1610 O O . ASP A 1 253 ? -42.688 24.632 37.296 1.00 54.82 1003 ASP A O 1
ATOM 1615 N N . CYS A 1 254 ? -40.708 23.712 36.720 1.00 53.21 1004 CYS A N 1
ATOM 1616 C CA . CYS A 1 254 ? -40.534 23.096 38.030 1.00 53.69 1004 CYS A CA 1
ATOM 1617 C C . CYS A 1 254 ? -40.370 24.139 39.117 1.00 53.66 1004 CYS A C 1
ATOM 1618 O O . CYS A 1 254 ? -40.710 23.878 40.276 1.00 54.26 1004 CYS A O 1
ATOM 1621 N N . SER A 1 255 ? -39.854 25.321 38.770 1.00 54.20 1005 SER A N 1
ATOM 1622 C CA . SER A 1 255 ? -39.771 26.405 39.747 1.00 54.15 1005 SER A CA 1
ATOM 1623 C C . SER A 1 255 ? -41.144 26.786 40.287 1.00 54.98 1005 SER A C 1
ATOM 1624 O O . SER A 1 255 ? -41.233 27.405 41.352 1.00 55.34 1005 SER A O 1
ATOM 1627 N N . PHE A 1 256 ? -42.211 26.423 39.575 1.00 52.61 1006 PHE A N 1
ATOM 1628 C CA . PHE A 1 256 ? -43.582 26.587 40.047 1.00 53.70 1006 PHE A CA 1
ATOM 1629 C C . PHE A 1 256 ? -44.178 25.261 40.510 1.00 54.11 1006 PHE A C 1
ATOM 1630 O O . PHE A 1 256 ? -44.608 25.135 41.662 1.00 54.72 1006 PHE A O 1
ATOM 1638 N N . TRP A 1 257 ? -44.204 24.262 39.622 1.00 52.65 1007 TRP A N 1
ATOM 1639 C CA . TRP A 1 257 ? -44.799 22.956 39.911 1.00 53.12 1007 TRP A CA 1
ATOM 1640 C C . TRP A 1 257 ? -43.849 22.136 40.777 1.00 53.00 1007 TRP A C 1
ATOM 1641 O O . TRP A 1 257 ? -43.121 21.262 40.299 1.00 53.14 1007 TRP A O 1
ATOM 1652 N N . ASN A 1 258 ? -43.867 22.416 42.079 1.00 51.05 1008 ASN A N 1
ATOM 1653 C CA . ASN A 1 258 ? -43.166 21.565 43.028 1.00 51.44 1008 ASN A CA 1
ATOM 1654 C C . ASN A 1 258 ? -43.812 21.727 44.397 1.00 52.19 1008 ASN A C 1
ATOM 1655 O O . ASN A 1 258 ? -44.489 22.723 44.666 1.00 52.17 1008 ASN A O 1
ATOM 1660 N N . GLU A 1 259 ? -43.592 20.728 45.260 1.00 51.02 1009 GLU A N 1
ATOM 1661 C CA . GLU A 1 259 ? -44.303 20.594 46.531 1.00 51.87 1009 GLU A CA 1
ATOM 1662 C C . GLU A 1 259 ? -43.701 21.413 47.673 1.00 51.92 1009 GLU A C 1
ATOM 1663 O O . GLU A 1 259 ? -44.188 21.287 48.805 1.00 52.64 1009 GLU A O 1
ATOM 1665 N N . SER A 1 260 ? -42.675 22.240 47.425 1.00 54.64 1010 SER A N 1
ATOM 1666 C CA . SER A 1 260 ? -42.126 23.081 48.491 1.00 54.31 1010 SER A CA 1
ATOM 1667 C C . SER A 1 260 ? -43.076 24.202 48.889 1.00 54.56 1010 SER A C 1
ATOM 1668 O O . SER A 1 260 ? -42.953 24.741 49.995 1.00 55.36 1010 SER A O 1
ATOM 1671 N N . TYR A 1 261 ? -44.004 24.569 48.009 1.00 55.93 1011 TYR A N 1
ATOM 1672 C CA . TYR A 1 261 ? -44.923 25.667 48.259 1.00 56.40 1011 TYR A CA 1
ATOM 1673 C C . TYR A 1 261 ? -46.174 25.243 49.010 1.00 57.17 1011 TYR A C 1
ATOM 1674 O O . TYR A 1 261 ? -46.887 26.110 49.526 1.00 57.67 1011 TYR A O 1
ATOM 1683 N N . LEU A 1 262 ? -46.467 23.946 49.070 1.00 52.39 1012 LEU A N 1
ATOM 1684 C CA . LEU A 1 262 ? -47.618 23.475 49.823 1.00 52.74 1012 LEU A CA 1
ATOM 1685 C C . LEU A 1 262 ? -47.395 23.678 51.320 1.00 54.09 1012 LEU A C 1
ATOM 1686 O O . LEU A 1 262 ? -46.286 23.961 51.785 1.00 54.70 1012 LEU A O 1
ATOM 1691 N N . THR A 1 263 ? -48.473 23.524 52.085 1.00 51.53 1013 THR A N 1
ATOM 1692 C CA . THR A 1 263 ? -48.473 23.834 53.506 1.00 52.41 1013 THR A CA 1
ATOM 1693 C C . THR A 1 263 ? -48.818 22.584 54.303 1.00 52.73 1013 THR A C 1
ATOM 1694 O O . THR A 1 263 ? -49.807 21.905 54.006 1.00 52.76 1013 THR A O 1
ATOM 1698 N N . GLY A 1 264 ? -47.991 22.279 55.303 1.00 53.82 1014 GLY A N 1
ATOM 1699 C CA . GLY A 1 264 ? -48.297 21.207 56.231 1.00 54.12 1014 GLY A CA 1
ATOM 1700 C C . GLY A 1 264 ? -48.298 19.813 55.612 1.00 52.90 1014 GLY A C 1
ATOM 1701 O O . GLY A 1 264 ? -47.819 19.582 54.502 1.00 51.81 1014 GLY A O 1
ATOM 1702 N N . SER A 1 265 ? -48.859 18.876 56.376 1.00 52.99 1015 SER A N 1
ATOM 1703 C CA . SER A 1 265 ? -48.882 17.470 56.001 1.00 52.94 1015 SER A CA 1
ATOM 1704 C C . SER A 1 265 ? -49.878 17.229 54.878 1.00 52.98 1015 SER A C 1
ATOM 1705 O O . SER A 1 265 ? -50.797 18.021 54.655 1.00 52.86 1015 SER A O 1
ATOM 1708 N N . ARG A 1 266 ? -49.715 16.094 54.184 1.00 53.38 1016 ARG A N 1
ATOM 1709 C CA . ARG A 1 266 ? -50.520 15.869 52.985 1.00 52.40 1016 ARG A CA 1
ATOM 1710 C C . ARG A 1 266 ? -51.975 15.536 53.324 1.00 52.77 1016 ARG A C 1
ATOM 1711 O O . ARG A 1 266 ? -52.881 15.965 52.606 1.00 52.45 1016 ARG A O 1
ATOM 1719 N N . ASP A 1 267 ? -52.234 14.782 54.413 1.00 53.96 1017 ASP A N 1
ATOM 1720 C CA . ASP A 1 267 ? -53.620 14.446 54.752 1.00 54.68 1017 ASP A CA 1
ATOM 1721 C C . ASP A 1 267 ? -54.339 15.622 55.372 1.00 54.47 1017 ASP A C 1
ATOM 1722 O O . ASP A 1 267 ? -55.564 15.723 55.278 1.00 54.88 1017 ASP A O 1
ATOM 1727 N N . GLU A 1 268 ? -53.609 16.481 56.050 1.00 52.96 1018 GLU A N 1
ATOM 1728 C CA . GLU A 1 268 ? -54.207 17.745 56.445 1.00 53.27 1018 GLU A CA 1
ATOM 1729 C C . GLU A 1 268 ? -54.636 18.534 55.217 1.00 52.81 1018 GLU A C 1
ATOM 1730 O O . GLU A 1 268 ? -55.746 19.082 55.175 1.00 53.28 1018 GLU A O 1
ATOM 1736 N N . ARG A 1 269 ? -53.778 18.572 54.195 1.00 53.65 1019 ARG A N 1
ATOM 1737 C CA . ARG A 1 269 ? -54.133 19.237 52.948 1.00 53.04 1019 ARG A CA 1
ATOM 1738 C C . ARG A 1 269 ? -55.384 18.634 52.323 1.00 52.74 1019 ARG A C 1
ATOM 1739 O O . ARG A 1 269 ? -56.140 19.343 51.651 1.00 52.81 1019 ARG A O 1
ATOM 1747 N N . LYS A 1 270 ? -55.623 17.337 52.531 1.00 53.49 1020 LYS A N 1
ATOM 1748 C CA . LYS A 1 270 ? -56.779 16.683 51.924 1.00 54.43 1020 LYS A CA 1
ATOM 1749 C C . LYS A 1 270 ? -58.052 16.921 52.733 1.00 55.26 1020 LYS A C 1
ATOM 1750 O O . LYS A 1 270 ? -59.103 17.229 52.162 1.00 55.74 1020 LYS A O 1
ATOM 1756 N N . LYS A 1 271 ? -57.986 16.766 54.061 1.00 56.50 1021 LYS A N 1
ATOM 1757 C CA . LYS A 1 271 ? -59.135 17.114 54.893 1.00 57.23 1021 LYS A CA 1
ATOM 1758 C C . LYS A 1 271 ? -59.561 18.550 54.639 1.00 57.08 1021 LYS A C 1
ATOM 1759 O O . LYS A 1 271 ? -60.750 18.842 54.462 1.00 57.84 1021 LYS A O 1
ATOM 1765 N N . SER A 1 272 ? -58.591 19.463 54.622 1.00 56.32 1022 SER A N 1
ATOM 1766 C CA . SER A 1 272 ? -58.905 20.879 54.488 1.00 56.45 1022 SER A CA 1
ATOM 1767 C C . SER A 1 272 ? -59.562 21.174 53.143 1.00 57.10 1022 SER A C 1
ATOM 1768 O O . SER A 1 272 ? -60.489 21.990 53.063 1.00 58.01 1022 SER A O 1
ATOM 1771 N N . LEU A 1 273 ? -59.123 20.493 52.077 1.00 57.99 1023 LEU A N 1
ATOM 1772 C CA . LEU A 1 273 ? -59.686 20.716 50.747 1.00 58.45 1023 LEU A CA 1
ATOM 1773 C C . LEU A 1 273 ? -61.024 20.005 50.570 1.00 59.57 1023 LEU A C 1
ATOM 1774 O O . LEU A 1 273 ? -61.944 20.555 49.957 1.00 60.35 1023 LEU A O 1
ATOM 1779 N N . LEU A 1 274 ? -61.150 18.784 51.095 1.00 59.93 1024 LEU A N 1
ATOM 1780 C CA . LEU A 1 274 ? -62.374 18.016 50.886 1.00 61.00 1024 LEU A CA 1
ATOM 1781 C C . LEU A 1 274 ? -63.566 18.645 51.595 1.00 62.00 1024 LEU A C 1
ATOM 1782 O O . LEU A 1 274 ? -64.705 18.491 51.134 1.00 63.07 1024 LEU A O 1
ATOM 1787 N N . SER A 1 275 ? -63.331 19.354 52.709 1.00 61.92 1025 SER A N 1
ATOM 1788 C CA . SER A 1 275 ? -64.383 20.120 53.370 1.00 62.86 1025 SER A CA 1
ATOM 1789 C C . SER A 1 275 ? -64.454 21.561 52.876 1.00 63.04 1025 SER A C 1
ATOM 1790 O O . SER A 1 275 ? -65.496 22.207 53.033 1.00 64.02 1025 SER A O 1
ATOM 1793 N N . LYS A 1 276 ? -63.370 22.079 52.292 1.00 62.10 1026 LYS A N 1
ATOM 1794 C CA . LYS A 1 276 ? -63.472 23.300 51.497 1.00 62.56 1026 LYS A CA 1
ATOM 1795 C C . LYS A 1 276 ? -64.526 23.144 50.406 1.00 63.64 1026 LYS A C 1
ATOM 1796 O O . LYS A 1 276 ? -65.323 24.058 50.164 1.00 64.51 1026 LYS A O 1
ATOM 1802 N N . PHE A 1 277 ? -64.551 21.976 49.752 1.00 65.45 1027 PHE A N 1
ATOM 1803 C CA . PHE A 1 277 ? -65.572 21.682 48.747 1.00 66.62 1027 PHE A CA 1
ATOM 1804 C C . PHE A 1 277 ? -66.920 21.370 49.389 1.00 67.42 1027 PHE A C 1
ATOM 1805 O O . PHE A 1 277 ? -67.966 21.818 48.900 1.00 67.95 1027 PHE A O 1
ATOM 1813 N N . GLY A 1 278 ? -66.923 20.580 50.461 1.00 65.79 1028 GLY A N 1
ATOM 1814 C CA . GLY A 1 278 ? -68.158 20.264 51.150 1.00 66.29 1028 GLY A CA 1
ATOM 1815 C C . GLY A 1 278 ? -68.507 18.790 51.185 1.00 65.96 1028 GLY A C 1
ATOM 1816 O O . GLY A 1 278 ? -69.683 18.438 51.310 1.00 66.45 1028 GLY A O 1
ATOM 1817 N N . MET A 1 279 ? -67.505 17.921 51.056 1.00 66.63 1029 MET A N 1
ATOM 1818 C CA . MET A 1 279 ? -67.650 16.483 51.249 1.00 66.45 1029 MET A CA 1
ATOM 1819 C C . MET A 1 279 ? -66.852 16.072 52.479 1.00 65.52 1029 MET A C 1
ATOM 1820 O O . MET A 1 279 ? -66.108 16.871 53.053 1.00 64.95 1029 MET A O 1
ATOM 1822 N N . ASP A 1 280 ? -67.001 14.818 52.897 1.00 67.39 1030 ASP A N 1
ATOM 1823 C CA . ASP A 1 280 ? -66.214 14.327 54.014 1.00 66.90 1030 ASP A CA 1
ATOM 1824 C C . ASP A 1 280 ? -64.990 13.572 53.492 1.00 66.06 1030 ASP A C 1
ATOM 1825 O O . ASP A 1 280 ? -64.809 13.378 52.287 1.00 66.23 1030 ASP A O 1
ATOM 1830 N N . GLU A 1 281 ? -64.124 13.168 54.415 1.00 66.35 1031 GLU A N 1
ATOM 1831 C CA . GLU A 1 281 ? -62.831 12.616 54.040 1.00 65.78 1031 GLU A CA 1
ATOM 1832 C C . GLU A 1 281 ? -62.985 11.223 53.436 1.00 65.70 1031 GLU A C 1
ATOM 1833 O O . GLU A 1 281 ? -63.788 10.411 53.901 1.00 65.78 1031 GLU A O 1
ATOM 1839 N N . GLY A 1 282 ? -62.194 10.950 52.404 1.00 61.52 1032 GLY A N 1
ATOM 1840 C CA . GLY A 1 282 ? -62.186 9.651 51.751 1.00 61.37 1032 GLY A CA 1
ATOM 1841 C C . GLY A 1 282 ? -61.101 9.620 50.697 1.00 60.97 1032 GLY A C 1
ATOM 1842 O O . GLY A 1 282 ? -60.344 10.580 50.524 1.00 60.76 1032 GLY A O 1
ATOM 1843 N N . VAL A 1 283 ? -61.029 8.493 49.988 1.00 57.18 1033 VAL A N 1
ATOM 1844 C CA . VAL A 1 283 ? -60.040 8.353 48.924 1.00 56.51 1033 VAL A CA 1
ATOM 1845 C C . VAL A 1 283 ? -60.461 9.205 47.733 1.00 56.39 1033 VAL A C 1
ATOM 1846 O O . VAL A 1 283 ? -61.606 9.131 47.267 1.00 56.89 1033 VAL A O 1
ATOM 1850 N N . THR A 1 284 ? -59.536 10.018 47.229 1.00 52.93 1034 THR A N 1
ATOM 1851 C CA . THR A 1 284 ? -59.858 11.077 46.283 1.00 52.57 1034 THR A CA 1
ATOM 1852 C C . THR A 1 284 ? -59.188 10.846 44.938 1.00 51.72 1034 THR A C 1
ATOM 1853 O O . THR A 1 284 ? -57.968 10.680 44.859 1.00 51.00 1034 THR A O 1
ATOM 1857 N N . PHE A 1 285 ? -59.993 10.855 43.887 1.00 50.32 1035 PHE A N 1
ATOM 1858 C CA . PHE A 1 285 ? -59.523 10.842 42.515 1.00 49.62 1035 PHE A CA 1
ATOM 1859 C C . PHE A 1 285 ? -59.872 12.177 41.880 1.00 49.51 1035 PHE A C 1
ATOM 1860 O O . PHE A 1 285 ? -60.879 12.801 42.223 1.00 50.28 1035 PHE A O 1
ATOM 1868 N N . MET A 1 286 ? -59.036 12.627 40.962 1.00 49.13 1036 MET A N 1
ATOM 1869 C CA . MET A 1 286 ? -59.291 13.912 40.343 1.00 49.10 1036 MET A CA 1
ATOM 1870 C C . MET A 1 286 ? -59.111 13.818 38.840 1.00 48.65 1036 MET A C 1
ATOM 1871 O O . MET A 1 286 ? -58.225 13.111 38.351 1.00 47.95 1036 MET A O 1
ATOM 1876 N N . PHE A 1 287 ? -59.958 14.541 38.117 1.00 54.85 1037 PHE A N 1
ATOM 1877 C CA . PHE A 1 287 ? -59.817 14.724 36.685 1.00 54.54 1037 PHE A CA 1
ATOM 1878 C C . PHE A 1 287 ? -59.897 16.206 36.361 1.00 54.66 1037 PHE A C 1
ATOM 1879 O O . PHE A 1 287 ? -60.755 16.919 36.889 1.00 55.55 1037 PHE A O 1
ATOM 1887 N N . ILE A 1 288 ? -59.011 16.659 35.476 1.00 57.46 1038 ILE A N 1
ATOM 1888 C CA . ILE A 1 288 ? -59.008 18.047 35.025 1.00 58.59 1038 ILE A CA 1
ATOM 1889 C C . ILE A 1 288 ? -58.708 18.082 33.531 1.00 58.01 1038 ILE A C 1
ATOM 1890 O O . ILE A 1 288 ? -57.563 17.875 33.104 1.00 56.35 1038 ILE A O 1
ATOM 1895 N N . GLY A 1 289 ? -59.738 18.333 32.725 1.00 61.94 1039 GLY A N 1
ATOM 1896 C CA . GLY A 1 289 ? -59.565 18.338 31.281 1.00 61.45 1039 GLY A CA 1
ATOM 1897 C C . GLY A 1 289 ? -60.784 18.886 30.577 1.00 64.05 1039 GLY A C 1
ATOM 1898 O O . GLY A 1 289 ? -61.826 19.137 31.188 1.00 66.11 1039 GLY A O 1
ATOM 1899 N N . ARG A 1 290 ? -60.633 19.071 29.265 1.00 68.71 1040 ARG A N 1
ATOM 1900 C CA . ARG A 1 290 ? -61.729 19.577 28.447 1.00 71.48 1040 ARG A CA 1
ATOM 1901 C C . ARG A 1 290 ? -62.808 18.509 28.303 1.00 71.01 1040 ARG A C 1
ATOM 1902 O O . ARG A 1 290 ? -62.509 17.340 28.036 1.00 68.34 1040 ARG A O 1
ATOM 1910 N N . PHE A 1 291 ? -64.062 18.911 28.492 1.00 70.48 1041 PHE A N 1
ATOM 1911 C CA . PHE A 1 291 ? -65.186 17.983 28.403 1.00 70.05 1041 PHE A CA 1
ATOM 1912 C C . PHE A 1 291 ? -65.417 17.654 26.931 1.00 69.28 1041 PHE A C 1
ATOM 1913 O O . PHE A 1 291 ? -66.100 18.387 26.213 1.00 71.32 1041 PHE A O 1
ATOM 1921 N N . ASP A 1 292 ? -64.843 16.542 26.473 1.00 74.90 1042 ASP A N 1
ATOM 1922 C CA . ASP A 1 292 ? -64.784 16.203 25.059 1.00 73.75 1042 ASP A CA 1
ATOM 1923 C C . ASP A 1 292 ? -65.363 14.818 24.796 1.00 72.34 1042 ASP A C 1
ATOM 1924 O O . ASP A 1 292 ? -65.379 13.948 25.672 1.00 71.79 1042 ASP A O 1
ATOM 1929 N N . ARG A 1 293 ? -65.822 14.616 23.561 1.00 74.19 1043 ARG A N 1
ATOM 1930 C CA . ARG A 1 293 ? -66.240 13.306 23.080 1.00 72.69 1043 ARG A CA 1
ATOM 1931 C C . ARG A 1 293 ? -65.127 12.724 22.221 1.00 70.91 1043 ARG A C 1
ATOM 1932 O O . ARG A 1 293 ? -64.677 13.366 21.267 1.00 71.01 1043 ARG A O 1
ATOM 1940 N N . GLY A 1 294 ? -64.680 11.519 22.573 1.00 69.52 1044 GLY A N 1
ATOM 1941 C CA . GLY A 1 294 ? -63.565 10.877 21.900 1.00 67.77 1044 GLY A CA 1
ATOM 1942 C C . GLY A 1 294 ? -62.311 11.727 21.818 1.00 67.42 1044 GLY A C 1
ATOM 1943 O O . GLY A 1 294 ? -61.796 11.976 20.724 1.00 66.93 1044 GLY A O 1
ATOM 1944 N N . GLN A 1 295 ? -61.803 12.186 22.959 1.00 67.39 1045 GLN A N 1
ATOM 1945 C CA . GLN A 1 295 ? -60.616 13.032 22.925 1.00 67.05 1045 GLN A CA 1
ATOM 1946 C C . GLN A 1 295 ? -59.846 12.985 24.240 1.00 66.68 1045 GLN A C 1
ATOM 1947 O O . GLN A 1 295 ? -58.699 12.525 24.269 1.00 65.31 1045 GLN A O 1
ATOM 1953 N N . LYS A 1 296 ? -60.451 13.458 25.335 1.00 63.57 1046 LYS A N 1
ATOM 1954 C CA . LYS A 1 296 ? -59.748 13.501 26.610 1.00 63.26 1046 LYS A CA 1
ATOM 1955 C C . LYS A 1 296 ? -60.284 12.529 27.654 1.00 63.20 1046 LYS A C 1
ATOM 1956 O O . LYS A 1 296 ? -59.596 12.291 28.653 1.00 62.85 1046 LYS A O 1
ATOM 1962 N N . GLY A 1 297 ? -61.476 11.968 27.459 1.00 58.54 1047 GLY A N 1
ATOM 1963 C CA . GLY A 1 297 ? -61.920 10.826 28.233 1.00 59.13 1047 GLY A CA 1
ATOM 1964 C C . GLY A 1 297 ? -62.912 11.085 29.346 1.00 59.94 1047 GLY A C 1
ATOM 1965 O O . GLY A 1 297 ? -63.178 10.165 30.129 1.00 60.34 1047 GLY A O 1
ATOM 1966 N N . VAL A 1 298 ? -63.483 12.291 29.438 1.00 61.15 1048 VAL A N 1
ATOM 1967 C CA . VAL A 1 298 ? -64.410 12.582 30.533 1.00 63.02 1048 VAL A CA 1
ATOM 1968 C C . VAL A 1 298 ? -65.658 11.712 30.434 1.00 63.28 1048 VAL A C 1
ATOM 1969 O O . VAL A 1 298 ? -66.305 11.418 31.447 1.00 64.11 1048 VAL A O 1
ATOM 1973 N N . ASP A 1 299 ? -66.006 11.270 29.226 1.00 65.79 1049 ASP A N 1
ATOM 1974 C CA . ASP A 1 299 ? -67.122 10.344 29.074 1.00 65.86 1049 ASP A CA 1
ATOM 1975 C C . ASP A 1 299 ? -66.771 8.971 29.630 1.00 64.89 1049 ASP A C 1
ATOM 1976 O O . ASP A 1 299 ? -67.608 8.317 30.266 1.00 65.36 1049 ASP A O 1
ATOM 1981 N N . VAL A 1 300 ? -65.536 8.521 29.394 1.00 62.36 1050 VAL A N 1
ATOM 1982 C CA . VAL A 1 300 ? -65.075 7.254 29.955 1.00 61.88 1050 VAL A CA 1
ATOM 1983 C C . VAL A 1 300 ? -65.161 7.291 31.473 1.00 62.79 1050 VAL A C 1
ATOM 1984 O O . VAL A 1 300 ? -65.729 6.392 32.105 1.00 63.09 1050 VAL A O 1
ATOM 1988 N N . LEU A 1 301 ? -64.598 8.338 32.081 1.00 59.31 1051 LEU A N 1
ATOM 1989 C CA . LEU A 1 301 ? -64.621 8.449 33.534 1.00 59.97 1051 LEU A CA 1
ATOM 1990 C C . LEU A 1 301 ? -66.052 8.483 34.055 1.00 61.16 1051 LEU A C 1
ATOM 1991 O O . LEU A 1 301 ? -66.388 7.786 35.018 1.00 61.65 1051 LEU A O 1
ATOM 1996 N N . LEU A 1 302 ? -66.914 9.277 33.416 1.00 61.04 1052 LEU A N 1
ATOM 1997 C CA . LEU A 1 302 ? -68.289 9.414 33.887 1.00 62.59 1052 LEU A CA 1
ATOM 1998 C C . LEU A 1 302 ? -69.022 8.080 33.843 1.00 63.96 1052 LEU A C 1
ATOM 1999 O O . LEU A 1 302 ? -69.709 7.705 34.800 1.00 64.80 1052 LEU A O 1
ATOM 2004 N N . LYS A 1 303 ? -68.886 7.346 32.736 1.00 63.55 1053 LYS A N 1
ATOM 2005 C CA . LYS A 1 303 ? -69.502 6.026 32.649 1.00 63.24 1053 LYS A CA 1
ATOM 2006 C C . LYS A 1 303 ? -68.841 5.047 33.611 1.00 63.15 1053 LYS A C 1
ATOM 2007 O O . LYS A 1 303 ? -69.511 4.166 34.165 1.00 63.43 1053 LYS A O 1
ATOM 2009 N N . ALA A 1 304 ? -67.525 5.183 33.815 1.00 62.64 1054 ALA A N 1
ATOM 2010 C CA . ALA A 1 304 ? -66.842 4.374 34.819 1.00 62.14 1054 ALA A CA 1
ATOM 2011 C C . ALA A 1 304 ? -67.381 4.667 36.210 1.00 62.41 1054 ALA A C 1
ATOM 2012 O O . ALA A 1 304 ? -67.571 3.749 37.017 1.00 63.08 1054 ALA A O 1
ATOM 2014 N N . ILE A 1 305 ? -67.632 5.944 36.509 1.00 62.68 1055 ILE A N 1
ATOM 2015 C CA . ILE A 1 305 ? -68.216 6.302 37.798 1.00 63.86 1055 ILE A CA 1
ATOM 2016 C C . ILE A 1 305 ? -69.598 5.679 37.941 1.00 64.27 1055 ILE A C 1
ATOM 2017 O O . ILE A 1 305 ? -69.944 5.141 38.999 1.00 64.64 1055 ILE A O 1
ATOM 2022 N N . GLU A 1 306 ? -70.403 5.716 36.874 1.00 67.33 1056 GLU A N 1
ATOM 2023 C CA . GLU A 1 306 ? -71.750 5.163 36.969 1.00 67.57 1056 GLU A CA 1
ATOM 2024 C C . GLU A 1 306 ? -71.732 3.642 37.082 1.00 66.89 1056 GLU A C 1
ATOM 2025 O O . GLU A 1 306 ? -72.646 3.059 37.676 1.00 67.63 1056 GLU A O 1
ATOM 2031 N N . ILE A 1 307 ? -70.715 2.980 36.528 1.00 63.39 1057 ILE A N 1
ATOM 2032 C CA . ILE A 1 307 ? -70.496 1.575 36.854 1.00 64.04 1057 ILE A CA 1
ATOM 2033 C C . ILE A 1 307 ? -70.153 1.435 38.328 1.00 63.50 1057 ILE A C 1
ATOM 2034 O O . ILE A 1 307 ? -70.690 0.575 39.036 1.00 64.71 1057 ILE A O 1
ATOM 2039 N N . LEU A 1 308 ? -69.241 2.284 38.808 1.00 65.96 1058 LEU A N 1
ATOM 2040 C CA . LEU A 1 308 ? -68.836 2.241 40.208 1.00 65.43 1058 LEU A CA 1
ATOM 2041 C C . LEU A 1 308 ? -69.908 2.829 41.117 1.00 66.21 1058 LEU A C 1
ATOM 2042 O O . LEU A 1 308 ? -70.026 2.421 42.278 1.00 66.59 1058 LEU A O 1
ATOM 2047 N N . SER A 1 309 ? -70.913 3.480 40.564 1.00 69.47 1059 SER A N 1
ATOM 2048 C CA . SER A 1 309 ? -71.973 4.222 41.296 1.00 70.04 1059 SER A CA 1
ATOM 2049 C C . SER A 1 309 ? -72.752 3.325 42.248 1.00 69.98 1059 SER A C 1
ATOM 2050 O O . SER A 1 309 ? -72.727 3.552 43.452 1.00 69.86 1059 SER A O 1
ATOM 2053 N N . SER A 1 310 ? -73.470 2.363 41.705 1.00 69.47 1060 SER A N 1
ATOM 2054 C CA . SER A 1 310 ? -74.246 1.467 42.583 1.00 70.07 1060 SER A CA 1
ATOM 2055 C C . SER A 1 310 ? -73.355 0.272 42.901 1.00 69.53 1060 SER A C 1
ATOM 2056 O O . SER A 1 310 ? -73.532 -0.771 42.278 1.00 69.81 1060 SER A O 1
ATOM 2059 N N . LYS A 1 311 ? -72.404 0.483 43.798 1.00 70.43 1061 LYS A N 1
ATOM 2060 C CA . LYS A 1 311 ? -71.382 -0.547 44.077 1.00 70.26 1061 LYS A CA 1
ATOM 2061 C C . LYS A 1 311 ? -71.155 -0.653 45.580 1.00 70.50 1061 LYS A C 1
ATOM 2062 O O . LYS A 1 311 ? -71.807 0.066 46.332 1.00 70.82 1061 LYS A O 1
ATOM 2068 N N . LYS A 1 312 ? -70.193 -1.491 45.952 1.00 75.04 1062 LYS A N 1
ATOM 2069 C CA . LYS A 1 312 ? -69.865 -1.856 47.350 1.00 75.27 1062 LYS A CA 1
ATOM 2070 C C . LYS A 1 312 ? -68.945 -0.829 48.012 1.00 75.22 1062 LYS A C 1
ATOM 2071 O O . LYS A 1 312 ? -69.222 -0.465 49.164 1.00 75.18 1062 LYS A O 1
ATOM 2073 N N . GLU A 1 313 ? -67.890 -0.393 47.322 1.00 72.20 1063 GLU A N 1
ATOM 2074 C CA . GLU A 1 313 ? -66.938 0.516 47.947 1.00 71.98 1063 GLU A CA 1
ATOM 2075 C C . GLU A 1 313 ? -67.032 1.938 47.405 1.00 72.00 1063 GLU A C 1
ATOM 2076 O O . GLU A 1 313 ? -66.082 2.715 47.553 1.00 72.09 1063 GLU A O 1
ATOM 2082 N N . PHE A 1 314 ? -68.159 2.297 46.788 1.00 69.07 1064 PHE A N 1
ATOM 2083 C CA . PHE A 1 314 ? -68.305 3.635 46.224 1.00 69.13 1064 PHE A CA 1
ATOM 2084 C C . PHE A 1 314 ? -68.318 4.709 47.307 1.00 69.50 1064 PHE A C 1
ATOM 2085 O O . PHE A 1 314 ? -67.940 5.857 47.046 1.00 69.51 1064 PHE A O 1
ATOM 2093 N N . GLN A 1 315 ? -68.711 4.336 48.518 1.00 69.76 1065 GLN A N 1
ATOM 2094 C CA . GLN A 1 315 ? -68.901 5.294 49.639 1.00 70.15 1065 GLN A CA 1
ATOM 2095 C C . GLN A 1 315 ? -67.587 5.896 50.139 1.00 69.95 1065 GLN A C 1
ATOM 2096 O O . GLN A 1 315 ? -67.607 6.962 50.759 1.00 70.04 1065 GLN A O 1
ATOM 2102 N N . GLU A 1 316 ? -66.485 5.217 49.890 1.00 67.39 1066 GLU A N 1
ATOM 2103 C CA . GLU A 1 316 ? -65.195 5.696 50.363 1.00 67.31 1066 GLU A CA 1
ATOM 2104 C C . GLU A 1 316 ? -64.495 6.596 49.358 1.00 67.19 1066 GLU A C 1
ATOM 2105 O O . GLU A 1 316 ? -63.415 7.116 49.659 1.00 67.07 1066 GLU A O 1
ATOM 2111 N N . MET A 1 317 ? -65.079 6.787 48.181 1.00 63.14 1067 MET A N 1
ATOM 2112 C CA . MET A 1 317 ? -64.417 7.470 47.083 1.00 63.05 1067 MET A CA 1
ATOM 2113 C C . MET A 1 317 ? -64.925 8.896 46.946 1.00 63.39 1067 MET A C 1
ATOM 2114 O O . MET A 1 317 ? -66.112 9.170 47.131 1.00 63.66 1067 MET A O 1
ATOM 2119 N N . ARG A 1 318 ? -64.011 9.799 46.625 1.00 59.91 1068 ARG A N 1
ATOM 2120 C CA . ARG A 1 318 ? -64.336 11.163 46.256 1.00 60.44 1068 ARG A CA 1
ATOM 2121 C C . ARG A 1 318 ? -63.820 11.411 44.846 1.00 60.42 1068 ARG A C 1
ATOM 2122 O O . ARG A 1 318 ? -62.741 10.934 44.481 1.00 59.98 1068 ARG A O 1
ATOM 2130 N N . PHE A 1 319 ? -64.601 12.144 44.053 1.00 56.54 1069 PHE A N 1
ATOM 2131 C CA . PHE A 1 319 ? -64.240 12.483 42.684 1.00 55.92 1069 PHE A CA 1
ATOM 2132 C C . PHE A 1 319 ? -64.403 13.981 42.495 1.00 56.01 1069 PHE A C 1
ATOM 2133 O O . PHE A 1 319 ? -65.494 14.520 42.712 1.00 57.09 1069 PHE A O 1
ATOM 2141 N N . ILE A 1 320 ? -63.330 14.651 42.091 1.00 56.65 1070 ILE A N 1
ATOM 2142 C CA . ILE A 1 320 ? -63.385 16.049 41.683 1.00 56.77 1070 ILE A CA 1
ATOM 2143 C C . ILE A 1 320 ? -63.022 16.095 40.211 1.00 56.18 1070 ILE A C 1
ATOM 2144 O O . ILE A 1 320 ? -61.853 15.927 39.849 1.00 55.07 1070 ILE A O 1
ATOM 2149 N N . ILE A 1 321 ? -64.009 16.315 39.360 1.00 59.48 1071 ILE A N 1
ATOM 2150 C CA . ILE A 1 321 ? -63.779 16.433 37.931 1.00 59.24 1071 ILE A CA 1
ATOM 2151 C C . ILE A 1 321 ? -63.910 17.899 37.549 1.00 60.51 1071 ILE A C 1
ATOM 2152 O O . ILE A 1 321 ? -64.809 18.601 38.027 1.00 62.02 1071 ILE A O 1
ATOM 2157 N N . ILE A 1 322 ? -62.977 18.373 36.728 1.00 62.77 1072 ILE A N 1
ATOM 2158 C CA . ILE A 1 322 ? -62.829 19.793 36.435 1.00 63.58 1072 ILE A CA 1
ATOM 2159 C C . ILE A 1 322 ? -62.658 19.959 34.931 1.00 63.88 1072 ILE A C 1
ATOM 2160 O O . ILE A 1 322 ? -61.860 19.248 34.312 1.00 62.00 1072 ILE A O 1
ATOM 2165 N N . GLY A 1 323 ? -63.397 20.886 34.344 1.00 67.11 1073 GLY A N 1
ATOM 2166 C CA . GLY A 1 323 ? -63.248 21.209 32.937 1.00 67.92 1073 GLY A CA 1
ATOM 2167 C C . GLY A 1 323 ? -64.522 21.728 32.302 1.00 70.29 1073 GLY A C 1
ATOM 2168 O O . GLY A 1 323 ? -65.632 21.481 32.769 1.00 70.69 1073 GLY A O 1
ATOM 2169 N N . LYS A 1 324 ? -64.350 22.457 31.196 1.00 74.10 1074 LYS A N 1
ATOM 2170 C CA . LYS A 1 324 ? -65.450 22.981 30.396 1.00 75.83 1074 LYS A CA 1
ATOM 2171 C C . LYS A 1 324 ? -65.250 22.587 28.934 1.00 76.24 1074 LYS A C 1
ATOM 2172 O O . LYS A 1 324 ? -64.116 22.505 28.448 1.00 75.73 1074 LYS A O 1
ATOM 2178 N N . GLY A 1 325 ? -66.362 22.325 28.238 1.00 79.30 1075 GLY A N 1
ATOM 2179 C CA . GLY A 1 325 ? -66.322 21.953 26.830 1.00 78.79 1075 GLY A CA 1
ATOM 2180 C C . GLY A 1 325 ? -67.685 21.811 26.169 1.00 78.95 1075 GLY A C 1
ATOM 2181 O O . GLY A 1 325 ? -68.417 22.798 26.030 1.00 80.87 1075 GLY A O 1
ATOM 2182 N N . ASP A 1 326 ? -68.033 20.596 25.738 1.00 79.52 1076 ASP A N 1
ATOM 2183 C CA . ASP A 1 326 ? -69.330 20.361 25.120 1.00 79.37 1076 ASP A CA 1
ATOM 2184 C C . ASP A 1 326 ? -70.424 20.375 26.191 1.00 79.75 1076 ASP A C 1
ATOM 2185 O O . ASP A 1 326 ? -70.159 20.093 27.364 1.00 79.49 1076 ASP A O 1
ATOM 2187 N N . PRO A 1 327 ? -71.669 20.704 25.817 1.00 81.13 1077 PRO A N 1
ATOM 2188 C CA . PRO A 1 327 ? -72.691 20.969 26.842 1.00 81.68 1077 PRO A CA 1
ATOM 2189 C C . PRO A 1 327 ? -73.407 19.730 27.366 1.00 80.90 1077 PRO A C 1
ATOM 2190 O O . PRO A 1 327 ? -73.817 19.706 28.532 1.00 81.81 1077 PRO A O 1
ATOM 2194 N N . GLU A 1 328 ? -73.582 18.704 26.528 1.00 81.04 1078 GLU A N 1
ATOM 2195 C CA . GLU A 1 328 ? -74.268 17.498 26.985 1.00 80.20 1078 GLU A CA 1
ATOM 2196 C C . GLU A 1 328 ? -73.420 16.696 27.967 1.00 79.14 1078 GLU A C 1
ATOM 2197 O O . GLU A 1 328 ? -73.969 15.933 28.771 1.00 78.49 1078 GLU A O 1
ATOM 2199 N N . LEU A 1 329 ? -72.098 16.866 27.931 1.00 78.50 1079 LEU A N 1
ATOM 2200 C CA . LEU A 1 329 ? -71.226 16.160 28.859 1.00 77.53 1079 LEU A CA 1
ATOM 2201 C C . LEU A 1 329 ? -71.194 16.802 30.238 1.00 78.65 1079 LEU A C 1
ATOM 2202 O O . LEU A 1 329 ? -70.850 16.126 31.215 1.00 77.64 1079 LEU A O 1
ATOM 2207 N N . GLU A 1 330 ? -71.547 18.082 30.342 1.00 74.94 1080 GLU A N 1
ATOM 2208 C CA . GLU A 1 330 ? -71.598 18.711 31.654 1.00 76.05 1080 GLU A CA 1
ATOM 2209 C C . GLU A 1 330 ? -72.874 18.343 32.392 1.00 75.93 1080 GLU A C 1
ATOM 2210 O O . GLU A 1 330 ? -72.853 18.164 33.614 1.00 75.86 1080 GLU A O 1
ATOM 2216 N N . GLY A 1 331 ? -73.988 18.215 31.670 1.00 72.94 1081 GLY A N 1
ATOM 2217 C CA . GLY A 1 331 ? -75.222 17.794 32.311 1.00 74.62 1081 GLY A CA 1
ATOM 2218 C C . GLY A 1 331 ? -75.141 16.389 32.873 1.00 74.05 1081 GLY A C 1
ATOM 2219 O O . GLY A 1 331 ? -75.796 16.075 33.870 1.00 74.76 1081 GLY A O 1
ATOM 2220 N N . TRP A 1 332 ? -74.339 15.527 32.241 1.00 74.75 1082 TRP A N 1
ATOM 2221 C CA . TRP A 1 332 ? -74.090 14.194 32.781 1.00 73.45 1082 TRP A CA 1
ATOM 2222 C C . TRP A 1 332 ? -73.357 14.282 34.114 1.00 73.75 1082 TRP A C 1
ATOM 2223 O O . TRP A 1 332 ? -73.832 13.776 35.140 1.00 73.67 1082 TRP A O 1
ATOM 2234 N N . ALA A 1 333 ? -72.187 14.928 34.110 1.00 72.11 1083 ALA A N 1
ATOM 2235 C CA . ALA A 1 333 ? -71.419 15.120 35.336 1.00 71.15 1083 ALA A CA 1
ATOM 2236 C C . ALA A 1 333 ? -72.247 15.824 36.406 1.00 72.16 1083 ALA A C 1
ATOM 2237 O O . ALA A 1 333 ? -72.331 15.362 37.551 1.00 71.95 1083 ALA A O 1
ATOM 2239 N N . ARG A 1 334 ? -72.878 16.943 36.045 1.00 73.66 1084 ARG A N 1
ATOM 2240 C CA . ARG A 1 334 ? -73.634 17.721 37.019 1.00 74.60 1084 ARG A CA 1
ATOM 2241 C C . ARG A 1 334 ? -74.873 16.988 37.525 1.00 74.24 1084 ARG A C 1
ATOM 2242 O O . ARG A 1 334 ? -75.362 17.318 38.610 1.00 74.68 1084 ARG A O 1
ATOM 2250 N N . SER A 1 335 ? -75.391 16.005 36.780 1.00 74.56 1085 SER A N 1
ATOM 2251 C CA . SER A 1 335 ? -76.489 15.199 37.306 1.00 74.23 1085 SER A CA 1
ATOM 2252 C C . SER A 1 335 ? -75.991 14.170 38.311 1.00 73.35 1085 SER A C 1
ATOM 2253 O O . SER A 1 335 ? -76.668 13.895 39.306 1.00 73.38 1085 SER A O 1
ATOM 2256 N N . LEU A 1 336 ? -74.821 13.584 38.057 1.00 72.76 1086 LEU A N 1
ATOM 2257 C CA . LEU A 1 336 ? -74.159 12.766 39.066 1.00 71.89 1086 LEU A CA 1
ATOM 2258 C C . LEU A 1 336 ? -73.751 13.585 40.283 1.00 72.64 1086 LEU A C 1
ATOM 2259 O O . LEU A 1 336 ? -73.452 13.010 41.337 1.00 72.04 1086 LEU A O 1
ATOM 2264 N N . GLU A 1 337 ? -73.725 14.915 40.150 1.00 73.13 1087 GLU A N 1
ATOM 2265 C CA . GLU A 1 337 ? -73.400 15.806 41.258 1.00 73.77 1087 GLU A CA 1
ATOM 2266 C C . GLU A 1 337 ? -74.571 15.959 42.227 1.00 74.27 1087 GLU A C 1
ATOM 2267 O O . GLU A 1 337 ? -74.353 16.197 43.422 1.00 74.05 1087 GLU A O 1
ATOM 2273 N N . GLU A 1 338 ? -75.811 15.816 41.743 1.00 75.73 1088 GLU A N 1
ATOM 2274 C CA . GLU A 1 338 ? -76.977 15.845 42.621 1.00 75.94 1088 GLU A CA 1
ATOM 2275 C C . GLU A 1 338 ? -77.378 14.461 43.105 1.00 74.83 1088 GLU A C 1
ATOM 2276 O O . GLU A 1 338 ? -77.955 14.337 44.194 1.00 74.82 1088 GLU A O 1
ATOM 2282 N N . LYS A 1 339 ? -77.103 13.417 42.318 1.00 74.98 1089 LYS A N 1
ATOM 2283 C CA . LYS A 1 339 ? -77.430 12.070 42.768 1.00 74.44 1089 LYS A CA 1
ATOM 2284 C C . LYS A 1 339 ? -76.444 11.576 43.810 1.00 73.79 1089 LYS A C 1
ATOM 2285 O O . LYS A 1 339 ? -76.819 10.784 44.682 1.00 73.33 1089 LYS A O 1
ATOM 2291 N N . HIS A 1 340 ? -75.196 12.038 43.746 1.00 73.53 1090 HIS A N 1
ATOM 2292 C CA . HIS A 1 340 ? -74.146 11.593 44.653 1.00 73.03 1090 HIS A CA 1
ATOM 2293 C C . HIS A 1 340 ? -73.419 12.796 45.234 1.00 73.51 1090 HIS A C 1
ATOM 2294 O O . HIS A 1 340 ? -72.947 13.664 44.491 1.00 73.70 1090 HIS A O 1
ATOM 2301 N N . GLY A 1 341 ? -73.331 12.840 46.564 1.00 70.62 1091 GLY A N 1
ATOM 2302 C CA . GLY A 1 341 ? -72.641 13.894 47.275 1.00 70.82 1091 GLY A CA 1
ATOM 2303 C C . GLY A 1 341 ? -71.139 13.759 47.342 1.00 70.00 1091 GLY A C 1
ATOM 2304 O O . GLY A 1 341 ? -70.476 14.622 47.924 1.00 69.76 1091 GLY A O 1
ATOM 2305 N N . ASN A 1 342 ? -70.577 12.694 46.770 1.00 68.24 1092 ASN A N 1
ATOM 2306 C CA . ASN A 1 342 ? -69.134 12.510 46.681 1.00 67.40 1092 ASN A CA 1
ATOM 2307 C C . ASN A 1 342 ? -68.633 12.677 45.250 1.00 67.16 1092 ASN A C 1
ATOM 2308 O O . ASN A 1 342 ? -67.628 12.077 44.862 1.00 66.46 1092 ASN A O 1
ATOM 2313 N N . VAL A 1 343 ? -69.332 13.485 44.455 1.00 65.49 1093 VAL A N 1
ATOM 2314 C CA . VAL A 1 343 ? -68.935 13.804 43.088 1.00 65.76 1093 VAL A CA 1
ATOM 2315 C C . VAL A 1 343 ? -69.077 15.311 42.923 1.00 66.65 1093 VAL A C 1
ATOM 2316 O O . VAL A 1 343 ? -70.198 15.824 42.819 1.00 67.65 1093 VAL A O 1
ATOM 2320 N N . LYS A 1 344 ? -67.953 16.019 42.912 1.00 64.44 1094 LYS A N 1
ATOM 2321 C CA . LYS A 1 344 ? -67.933 17.452 42.664 1.00 64.87 1094 LYS A CA 1
ATOM 2322 C C . LYS A 1 344 ? -67.474 17.724 41.237 1.00 65.12 1094 LYS A C 1
ATOM 2323 O O . LYS A 1 344 ? -66.539 17.086 40.740 1.00 64.45 1094 LYS A O 1
ATOM 2325 N N . VAL A 1 345 ? -68.148 18.665 40.576 1.00 66.38 1095 VAL A N 1
ATOM 2326 C CA . VAL A 1 345 ? -67.837 19.053 39.205 1.00 66.05 1095 VAL A CA 1
ATOM 2327 C C . VAL A 1 345 ? -67.610 20.555 39.164 1.00 66.35 1095 VAL A C 1
ATOM 2328 O O . VAL A 1 345 ? -68.441 21.329 39.652 1.00 67.70 1095 VAL A O 1
ATOM 2332 N N . ILE A 1 346 ? -66.502 20.961 38.558 1.00 69.18 1096 ILE A N 1
ATOM 2333 C CA . ILE A 1 346 ? -66.077 22.354 38.510 1.00 69.60 1096 ILE A CA 1
ATOM 2334 C C . ILE A 1 346 ? -65.888 22.723 37.042 1.00 70.14 1096 ILE A C 1
ATOM 2335 O O . ILE A 1 346 ? -64.957 22.230 36.394 1.00 69.42 1096 ILE A O 1
ATOM 2340 N N . THR A 1 347 ? -66.767 23.578 36.534 1.00 73.03 1097 THR A N 1
ATOM 2341 C CA . THR A 1 347 ? -66.665 24.012 35.125 1.00 73.85 1097 THR A CA 1
ATOM 2342 C C . THR A 1 347 ? -66.184 25.459 35.079 1.00 74.43 1097 THR A C 1
ATOM 2343 O O . THR A 1 347 ? -65.953 25.950 33.984 1.00 74.99 1097 THR A O 1
ATOM 2347 N N . GLU A 1 348 ? -66.087 26.125 36.227 1.00 79.52 1098 GLU A N 1
ATOM 2348 C CA . GLU A 1 348 ? -65.516 27.494 36.241 1.00 79.46 1098 GLU A CA 1
ATOM 2349 C C . GLU A 1 348 ? -64.003 27.274 36.217 1.00 77.81 1098 GLU A C 1
ATOM 2350 O O . GLU A 1 348 ? -63.557 26.405 36.970 1.00 76.50 1098 GLU A O 1
ATOM 2356 N N . MET A 1 349 ? -63.241 27.973 35.373 1.00 81.35 1099 MET A N 1
ATOM 2357 C CA . MET A 1 349 ? -61.781 27.674 35.332 1.00 79.83 1099 MET A CA 1
ATOM 2358 C C . MET A 1 349 ? -61.108 28.255 36.574 1.00 78.58 1099 MET A C 1
ATOM 2359 O O . MET A 1 349 ? -61.517 29.334 37.002 1.00 79.56 1099 MET A O 1
ATOM 2364 N N . LEU A 1 350 ? -60.079 27.574 37.079 1.00 71.76 1100 LEU A N 1
ATOM 2365 C CA . LEU A 1 350 ? -59.467 27.932 38.351 1.00 70.39 1100 LEU A CA 1
ATOM 2366 C C . LEU A 1 350 ? -58.164 28.696 38.154 1.00 69.07 1100 LEU A C 1
ATOM 2367 O O . LEU A 1 350 ? -57.778 29.041 37.037 1.00 69.39 1100 LEU A O 1
ATOM 2372 N N . SER A 1 351 ? -57.481 28.950 39.265 1.00 65.82 1101 SER A N 1
ATOM 2373 C CA . SER A 1 351 ? -56.198 29.624 39.255 1.00 64.43 1101 SER A CA 1
ATOM 2374 C C . SER A 1 351 ? -55.063 28.634 39.006 1.00 62.05 1101 SER A C 1
ATOM 2375 O O . SER A 1 351 ? -55.185 27.430 39.247 1.00 61.14 1101 SER A O 1
ATOM 2378 N N . ARG A 1 352 ? -53.947 29.165 38.497 1.00 65.61 1102 ARG A N 1
ATOM 2379 C CA . ARG A 1 352 ? -52.731 28.365 38.374 1.00 63.41 1102 ARG A CA 1
ATOM 2380 C C . ARG A 1 352 ? -52.269 27.865 39.742 1.00 62.21 1102 ARG A C 1
ATOM 2381 O O . ARG A 1 352 ? -51.789 26.731 39.873 1.00 60.80 1102 ARG A O 1
ATOM 2389 N N . GLU A 1 353 ? -52.432 28.694 40.779 1.00 63.26 1103 GLU A N 1
ATOM 2390 C CA . GLU A 1 353 ? -52.003 28.327 42.127 1.00 62.15 1103 GLU A CA 1
ATOM 2391 C C . GLU A 1 353 ? -52.892 27.242 42.738 1.00 62.27 1103 GLU A C 1
ATOM 2392 O O . GLU A 1 353 ? -52.436 26.477 43.599 1.00 61.03 1103 GLU A O 1
ATOM 2398 N N . PHE A 1 354 ? -54.154 27.160 42.306 1.00 57.50 1104 PHE A N 1
ATOM 2399 C CA . PHE A 1 354 ? -55.114 26.213 42.857 1.00 58.11 1104 PHE A CA 1
ATOM 2400 C C . PHE A 1 354 ? -55.110 24.874 42.141 1.00 57.39 1104 PHE A C 1
ATOM 2401 O O . PHE A 1 354 ? -55.718 23.924 42.638 1.00 57.34 1104 PHE A O 1
ATOM 2409 N N . VAL A 1 355 ? -54.471 24.773 40.979 1.00 56.24 1105 VAL A N 1
ATOM 2410 C CA . VAL A 1 355 ? -54.275 23.456 40.387 1.00 55.23 1105 VAL A CA 1
ATOM 2411 C C . VAL A 1 355 ? -53.185 22.711 41.152 1.00 54.15 1105 VAL A C 1
ATOM 2412 O O . VAL A 1 355 ? -53.349 21.543 41.517 1.00 53.91 1105 VAL A O 1
ATOM 2416 N N . ARG A 1 356 ? -52.079 23.402 41.455 1.00 56.34 1106 ARG A N 1
ATOM 2417 C CA . ARG A 1 356 ? -51.022 22.841 42.297 1.00 55.19 1106 ARG A CA 1
ATOM 2418 C C . ARG A 1 356 ? -51.551 22.460 43.668 1.00 55.95 1106 ARG A C 1
ATOM 2419 O O . ARG A 1 356 ? -51.148 21.438 44.234 1.00 55.54 1106 ARG A O 1
ATOM 2427 N N . GLU A 1 357 ? -52.418 23.308 44.230 1.00 56.07 1107 GLU A N 1
ATOM 2428 C CA . GLU A 1 357 ? -53.278 22.938 45.352 1.00 56.95 1107 GLU A CA 1
ATOM 2429 C C . GLU A 1 357 ? -53.740 21.490 45.256 1.00 57.36 1107 GLU A C 1
ATOM 2430 O O . GLU A 1 357 ? -53.495 20.682 46.159 1.00 57.22 1107 GLU A O 1
ATOM 2436 N N . LEU A 1 358 ? -54.417 21.139 44.160 1.00 52.30 1108 LEU A N 1
ATOM 2437 C CA . LEU A 1 358 ? -55.108 19.855 44.116 1.00 52.95 1108 LEU A CA 1
ATOM 2438 C C . LEU A 1 358 ? -54.168 18.706 43.779 1.00 52.01 1108 LEU A C 1
ATOM 2439 O O . LEU A 1 358 ? -54.284 17.626 44.366 1.00 52.67 1108 LEU A O 1
ATOM 2444 N N . TYR A 1 359 ? -53.241 18.912 42.840 1.00 51.00 1109 TYR A N 1
ATOM 2445 C CA . TYR A 1 359 ? -52.311 17.849 42.471 1.00 50.43 1109 TYR A CA 1
ATOM 2446 C C . TYR A 1 359 ? -51.601 17.288 43.694 1.00 50.61 1109 TYR A C 1
ATOM 2447 O O . TYR A 1 359 ? -51.381 16.078 43.796 1.00 51.29 1109 TYR A O 1
ATOM 2456 N N . GLY A 1 360 ? -51.240 18.149 44.630 1.00 49.85 1110 GLY A N 1
ATOM 2457 C CA . GLY A 1 360 ? -50.572 17.705 45.833 1.00 50.26 1110 GLY A CA 1
ATOM 2458 C C . GLY A 1 360 ? -51.494 17.513 47.022 1.00 51.49 1110 GLY A C 1
ATOM 2459 O O . GLY A 1 360 ? -51.074 17.705 48.168 1.00 51.65 1110 GLY A O 1
ATOM 2460 N N . SER A 1 361 ? -52.752 17.140 46.772 1.00 49.31 1111 SER A N 1
ATOM 2461 C CA . SER A 1 361 ? -53.687 16.856 47.853 1.00 50.26 1111 SER A CA 1
ATOM 2462 C C . SER A 1 361 ? -54.534 15.633 47.536 1.00 51.22 1111 SER A C 1
ATOM 2463 O O . SER A 1 361 ? -54.716 14.763 48.396 1.00 52.07 1111 SER A O 1
ATOM 2466 N N . VAL A 1 362 ? -55.056 15.561 46.306 1.00 49.63 1112 VAL A N 1
ATOM 2467 C CA . VAL A 1 362 ? -55.840 14.395 45.897 1.00 49.69 1112 VAL A CA 1
ATOM 2468 C C . VAL A 1 362 ? -55.009 13.133 46.059 1.00 49.39 1112 VAL A C 1
ATOM 2469 O O . VAL A 1 362 ? -53.778 13.167 46.168 1.00 48.98 1112 VAL A O 1
ATOM 2473 N N . ASP A 1 363 ? -55.693 12.003 46.057 1.00 50.03 1113 ASP A N 1
ATOM 2474 C CA . ASP A 1 363 ? -54.939 10.764 46.077 1.00 50.61 1113 ASP A CA 1
ATOM 2475 C C . ASP A 1 363 ? -54.554 10.307 44.673 1.00 50.61 1113 ASP A C 1
ATOM 2476 O O . ASP A 1 363 ? -53.454 9.780 44.480 1.00 50.70 1113 ASP A O 1
ATOM 2481 N N . PHE A 1 364 ? -55.403 10.525 43.673 1.00 48.49 1114 PHE A N 1
ATOM 2482 C CA . PHE A 1 364 ? -55.103 10.027 42.341 1.00 48.12 1114 PHE A CA 1
ATOM 2483 C C . PHE A 1 364 ? -55.493 11.039 41.277 1.00 47.22 1114 PHE A C 1
ATOM 2484 O O . PHE A 1 364 ? -56.403 11.847 41.463 1.00 47.63 1114 PHE A O 1
ATOM 2492 N N . VAL A 1 365 ? -54.786 10.979 40.155 1.00 49.35 1115 VAL A N 1
ATOM 2493 C CA . VAL A 1 365 ? -55.164 11.678 38.934 1.00 48.15 1115 VAL A CA 1
ATOM 2494 C C . VAL A 1 365 ? -55.660 10.634 37.948 1.00 48.14 1115 VAL A C 1
ATOM 2495 O O . VAL A 1 365 ? -54.902 9.748 37.539 1.00 48.22 1115 VAL A O 1
ATOM 2499 N N . ILE A 1 366 ? -56.930 10.721 37.580 1.00 48.06 1116 ILE A N 1
ATOM 2500 C CA . ILE A 1 366 ? -57.468 9.920 36.491 1.00 48.47 1116 ILE A CA 1
ATOM 2501 C C . ILE A 1 366 ? -57.199 10.678 35.201 1.00 47.92 1116 ILE A C 1
ATOM 2502 O O . ILE A 1 366 ? -57.650 11.816 35.033 1.00 47.99 1116 ILE A O 1
ATOM 2507 N N . ILE A 1 367 ? -56.432 10.066 34.308 1.00 50.49 1117 ILE A N 1
ATOM 2508 C CA . ILE A 1 367 ? -56.101 10.684 33.029 1.00 49.98 1117 ILE A CA 1
ATOM 2509 C C . ILE A 1 367 ? -56.571 9.743 31.926 1.00 50.56 1117 ILE A C 1
ATOM 2510 O O . ILE A 1 367 ? -55.752 9.046 31.311 1.00 50.19 1117 ILE A O 1
ATOM 2515 N N . PRO A 1 368 ? -57.876 9.692 31.636 1.00 54.86 1118 PRO A N 1
ATOM 2516 C CA . PRO A 1 368 ? -58.426 8.676 30.734 1.00 54.76 1118 PRO A CA 1
ATOM 2517 C C . PRO A 1 368 ? -58.406 9.111 29.274 1.00 53.96 1118 PRO A C 1
ATOM 2518 O O . PRO A 1 368 ? -59.402 8.984 28.554 1.00 54.19 1118 PRO A O 1
ATOM 2522 N N . SER A 1 369 ? -57.263 9.619 28.821 1.00 59.44 1119 SER A N 1
ATOM 2523 C CA . SER A 1 369 ? -57.175 10.259 27.517 1.00 58.85 1119 SER A CA 1
ATOM 2524 C C . SER A 1 369 ? -57.060 9.236 26.387 1.00 58.20 1119 SER A C 1
ATOM 2525 O O . SER A 1 369 ? -56.584 8.111 26.577 1.00 58.10 1119 SER A O 1
ATOM 2528 N N . TYR A 1 370 ? -57.514 9.648 25.194 1.00 62.65 1120 TYR A N 1
ATOM 2529 C CA . TYR A 1 370 ? -57.431 8.853 23.971 1.00 62.03 1120 TYR A CA 1
ATOM 2530 C C . TYR A 1 370 ? -56.148 9.102 23.180 1.00 61.08 1120 TYR A C 1
ATOM 2531 O O . TYR A 1 370 ? -55.751 8.245 22.378 1.00 60.51 1120 TYR A O 1
ATOM 2540 N N . PHE A 1 371 ? -55.500 10.253 23.377 1.00 64.76 1121 PHE A N 1
ATOM 2541 C CA . PHE A 1 371 ? -54.377 10.668 22.536 1.00 63.93 1121 PHE A CA 1
ATOM 2542 C C . PHE A 1 371 ? -53.581 11.713 23.309 1.00 63.77 1121 PHE A C 1
ATOM 2543 O O . PHE A 1 371 ? -54.067 12.830 23.513 1.00 64.45 1121 PHE A O 1
ATOM 2551 N N . GLU A 1 372 ? -52.370 11.355 23.735 1.00 62.22 1122 GLU A N 1
ATOM 2552 C CA . GLU A 1 372 ? -51.572 12.201 24.626 1.00 62.22 1122 GLU A CA 1
ATOM 2553 C C . GLU A 1 372 ? -50.097 11.866 24.444 1.00 61.53 1122 GLU A C 1
ATOM 2554 O O . GLU A 1 372 ? -49.490 11.155 25.257 1.00 61.86 1122 GLU A O 1
ATOM 2560 N N . PRO A 1 373 ? -49.472 12.395 23.388 1.00 58.81 1123 PRO A N 1
ATOM 2561 C CA . PRO A 1 373 ? -48.089 12.013 23.069 1.00 58.45 1123 PRO A CA 1
ATOM 2562 C C . PRO A 1 373 ? -47.033 12.642 23.965 1.00 58.54 1123 PRO A C 1
ATOM 2563 O O . PRO A 1 373 ? -45.872 12.206 23.920 1.00 58.93 1123 PRO A O 1
ATOM 2567 N N . PHE A 1 374 ? -47.380 13.645 24.767 1.00 55.62 1124 PHE A N 1
ATOM 2568 C CA . PHE A 1 374 ? -46.413 14.317 25.630 1.00 55.44 1124 PHE A CA 1
ATOM 2569 C C . PHE A 1 374 ? -46.660 14.089 27.114 1.00 56.22 1124 PHE A C 1
ATOM 2570 O O . PHE A 1 374 ? -45.711 13.804 27.851 1.00 56.37 1124 PHE A O 1
ATOM 2578 N N . GLY A 1 375 ? -47.906 14.210 27.577 1.00 53.49 1125 GLY A N 1
ATOM 2579 C CA . GLY A 1 375 ? -48.241 13.900 28.957 1.00 54.43 1125 GLY A CA 1
ATOM 2580 C C . GLY A 1 375 ? -47.677 14.855 29.992 1.00 54.38 1125 GLY A C 1
ATOM 2581 O O . GLY A 1 375 ? -46.871 14.460 30.843 1.00 54.89 1125 GLY A O 1
ATOM 2582 N N . LEU A 1 376 ? -48.106 16.117 29.940 1.00 51.97 1126 LEU A N 1
ATOM 2583 C CA . LEU A 1 376 ? -47.613 17.124 30.871 1.00 51.71 1126 LEU A CA 1
ATOM 2584 C C . LEU A 1 376 ? -48.468 17.235 32.124 1.00 52.44 1126 LEU A C 1
ATOM 2585 O O . LEU A 1 376 ? -47.937 17.532 33.200 1.00 52.67 1126 LEU A O 1
ATOM 2590 N N . VAL A 1 377 ? -49.777 16.999 32.015 1.00 47.57 1127 VAL A N 1
ATOM 2591 C CA . VAL A 1 377 ? -50.615 16.919 33.209 1.00 48.40 1127 VAL A CA 1
ATOM 2592 C C . VAL A 1 377 ? -50.105 15.827 34.140 1.00 48.43 1127 VAL A C 1
ATOM 2593 O O . VAL A 1 377 ? -49.978 16.033 35.352 1.00 48.78 1127 VAL A O 1
ATOM 2597 N N . ALA A 1 378 ? -49.783 14.655 33.587 1.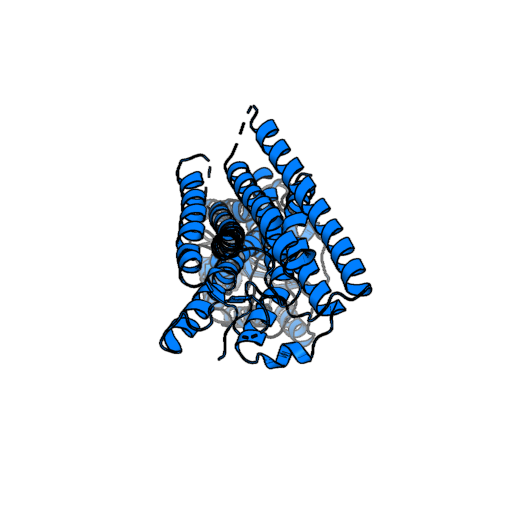00 47.75 1128 ALA A N 1
ATOM 2598 C CA . ALA A 1 378 ? -49.256 13.578 34.415 1.00 48.87 1128 ALA A CA 1
ATOM 2599 C C . ALA A 1 378 ? -47.933 13.962 35.063 1.00 48.89 1128 ALA A C 1
ATOM 2600 O O . ALA A 1 378 ? -47.610 13.467 36.146 1.00 50.28 1128 ALA A O 1
ATOM 2602 N N . LEU A 1 379 ? -47.158 14.843 34.430 1.00 49.78 1129 LEU A N 1
ATOM 2603 C CA . LEU A 1 379 ? -45.867 15.216 34.998 1.00 49.67 1129 LEU A CA 1
ATOM 2604 C C . LEU A 1 379 ? -45.988 16.348 36.009 1.00 49.20 1129 LEU A C 1
ATOM 2605 O O . LEU A 1 379 ? -45.277 16.348 37.019 1.00 49.65 1129 LEU A O 1
ATOM 2610 N N . GLU A 1 380 ? -46.859 17.325 35.755 1.00 49.69 1130 GLU A N 1
ATOM 2611 C CA . GLU A 1 380 ? -47.214 18.267 36.810 1.00 49.99 1130 GLU A CA 1
ATOM 2612 C C . GLU A 1 380 ? -47.784 17.524 38.010 1.00 51.12 1130 GLU A C 1
ATOM 2613 O O . GLU A 1 380 ? -47.319 17.697 39.143 1.00 51.50 1130 GLU A O 1
ATOM 2619 N N . ALA A 1 381 ? -48.775 16.663 37.768 1.00 46.97 1131 ALA A N 1
ATOM 2620 C CA . ALA A 1 381 ? -49.413 15.926 38.850 1.00 47.54 1131 ALA A CA 1
ATOM 2621 C C . ALA A 1 381 ? -48.396 15.130 39.655 1.00 47.56 1131 ALA A C 1
ATOM 2622 O O . ALA A 1 381 ? -48.296 15.289 40.876 1.00 48.10 1131 ALA A O 1
ATOM 2624 N N . MET A 1 382 ? -47.622 14.272 38.987 1.00 48.20 1132 MET A N 1
ATOM 2625 C CA . MET A 1 382 ? -46.655 13.443 39.702 1.00 49.82 1132 MET A CA 1
ATOM 2626 C C . MET A 1 382 ? -45.621 14.288 40.432 1.00 49.28 1132 MET A C 1
ATOM 2627 O O . MET A 1 382 ? -45.109 13.871 41.478 1.00 50.62 1132 MET A O 1
ATOM 2632 N N . CYS A 1 383 ? -45.302 15.474 39.902 1.00 50.55 1133 CYS A N 1
ATOM 2633 C CA . CYS A 1 383 ? -44.339 16.346 40.565 1.00 49.96 1133 CYS A CA 1
ATOM 2634 C C . CYS A 1 383 ? -44.834 16.805 41.921 1.00 50.20 1133 CYS A C 1
ATOM 2635 O O . CYS A 1 383 ? -44.027 17.194 42.773 1.00 50.10 1133 CYS A O 1
ATOM 2638 N N . LEU A 1 384 ? -46.139 16.754 42.145 1.00 48.33 1134 LEU A N 1
ATOM 2639 C CA . LEU A 1 384 ? -46.724 17.223 43.384 1.00 48.93 1134 LEU A CA 1
ATOM 2640 C C . LEU A 1 384 ? -47.165 16.091 44.298 1.00 49.90 1134 LEU A C 1
ATOM 2641 O O . LEU A 1 384 ? -47.664 16.355 45.395 1.00 50.48 1134 LEU A O 1
ATOM 2646 N N . GLY A 1 385 ? -46.982 14.841 43.882 1.00 46.77 1135 GLY A N 1
ATOM 2647 C CA . GLY A 1 385 ? -47.227 13.695 44.729 1.00 48.76 1135 GLY A CA 1
ATOM 2648 C C . GLY A 1 385 ? -48.401 12.840 44.318 1.00 49.81 1135 GLY A C 1
ATOM 2649 O O . GLY A 1 385 ? -48.515 11.714 44.810 1.00 51.43 1135 GLY A O 1
ATOM 2650 N N . ALA A 1 386 ? -49.273 13.325 43.437 1.00 48.03 1136 ALA A N 1
ATOM 2651 C CA . ALA A 1 386 ? -50.457 12.571 43.055 1.00 48.18 1136 ALA A CA 1
ATOM 2652 C C . ALA A 1 386 ? -50.085 11.338 42.242 1.00 48.40 1136 ALA A C 1
ATOM 2653 O O . ALA A 1 386 ? -49.098 11.324 41.504 1.00 47.88 1136 ALA A O 1
ATOM 2655 N N . ILE A 1 387 ? -50.893 10.299 42.382 1.00 48.05 1137 ILE A N 1
ATOM 2656 C CA . ILE A 1 387 ? -50.682 9.028 41.693 1.00 49.10 1137 ILE A CA 1
ATOM 2657 C C . ILE A 1 387 ? -51.538 9.021 40.434 1.00 48.46 1137 ILE A C 1
ATOM 2658 O O . ILE A 1 387 ? -52.755 9.235 40.527 1.00 48.39 1137 ILE A O 1
ATOM 2663 N N . PRO A 1 388 ? -50.964 8.774 39.259 1.00 50.31 1138 PRO A N 1
ATOM 2664 C CA . PRO A 1 388 ? -51.763 8.793 38.030 1.00 48.91 1138 PRO A CA 1
ATOM 2665 C C . PRO A 1 388 ? -52.405 7.449 37.716 1.00 50.12 1138 PRO A C 1
ATOM 2666 O O . PRO A 1 388 ? -51.854 6.379 37.979 1.00 51.56 1138 PRO A O 1
ATOM 2670 N N . ILE A 1 389 ? -53.613 7.525 37.171 1.00 48.76 1139 ILE A N 1
ATOM 2671 C CA . ILE A 1 389 ? -54.295 6.395 36.558 1.00 49.54 1139 ILE A CA 1
ATOM 2672 C C . ILE A 1 389 ? -54.668 6.872 35.167 1.00 49.30 1139 ILE A C 1
ATOM 2673 O O . ILE A 1 389 ? -55.590 7.685 35.013 1.00 49.47 1139 ILE A O 1
ATOM 2678 N N . ALA A 1 390 ? -53.936 6.405 34.160 1.00 54.53 1140 ALA A N 1
ATOM 2679 C CA . ALA A 1 390 ? -54.070 6.910 32.804 1.00 52.85 1140 ALA A CA 1
ATOM 2680 C C . ALA A 1 390 ? -54.153 5.757 31.819 1.00 52.81 1140 ALA A C 1
ATOM 2681 O O . ALA A 1 390 ? -53.894 4.599 32.148 1.00 54.21 1140 ALA A O 1
ATOM 2683 N N . SER A 1 391 ? -54.520 6.098 30.594 1.00 57.35 1141 SER A N 1
ATOM 2684 C CA . SER A 1 391 ? -54.622 5.126 29.522 1.00 57.16 1141 SER A CA 1
ATOM 2685 C C . SER A 1 391 ? -53.337 5.122 28.706 1.00 56.76 1141 SER A C 1
ATOM 2686 O O . SER A 1 391 ? -52.801 6.182 28.374 1.00 56.28 1141 SER A O 1
ATOM 2689 N N . ALA A 1 392 ? -52.842 3.924 28.386 1.00 58.90 1142 ALA A N 1
ATOM 2690 C CA . ALA A 1 392 ? -51.560 3.765 27.691 1.00 58.73 1142 ALA A CA 1
ATOM 2691 C C . ALA A 1 392 ? -51.692 4.245 26.248 1.00 57.05 1142 ALA A C 1
ATOM 2692 O O . ALA A 1 392 ? -51.881 3.467 25.312 1.00 57.13 1142 ALA A O 1
ATOM 2694 N N . VAL A 1 393 ? -51.571 5.558 26.059 1.00 59.15 1143 VAL A N 1
ATOM 2695 C CA . VAL A 1 393 ? -51.848 6.143 24.754 1.00 57.89 1143 VAL A CA 1
ATOM 2696 C C . VAL A 1 393 ? -50.822 7.217 24.416 1.00 57.44 1143 VAL A C 1
ATOM 2697 O O . VAL A 1 393 ? -51.183 8.333 24.021 1.00 57.29 1143 VAL A O 1
ATOM 2699 N N . GLY A 1 394 ? -49.539 6.889 24.553 1.00 56.71 1144 GLY A N 1
ATOM 2700 C CA . GLY A 1 394 ? -48.499 7.793 24.103 1.00 56.01 1144 GLY A CA 1
ATOM 2701 C C . GLY A 1 394 ? -47.435 8.026 25.147 1.00 56.37 1144 GLY A C 1
ATOM 2702 O O . GLY A 1 394 ? -46.790 7.078 25.609 1.00 56.72 1144 GLY A O 1
ATOM 2703 N N . GLY A 1 395 ? -47.242 9.294 25.524 1.00 55.21 1145 GLY A N 1
ATOM 2704 C CA . GLY A 1 395 ? -46.287 9.612 26.573 1.00 55.51 1145 GLY A CA 1
ATOM 2705 C C . GLY A 1 395 ? -46.665 9.018 27.914 1.00 57.03 1145 GLY A C 1
ATOM 2706 O O . GLY A 1 395 ? -45.790 8.632 28.694 1.00 58.57 1145 GLY A O 1
ATOM 2707 N N . LEU A 1 396 ? -47.967 8.935 28.200 1.00 52.24 1146 LEU A N 1
ATOM 2708 C CA . LEU A 1 396 ? -48.421 8.240 29.399 1.00 53.86 1146 LEU A CA 1
ATOM 2709 C C . LEU A 1 396 ? -47.953 6.794 29.402 1.00 55.79 1146 LEU A C 1
ATOM 2710 O O . LEU A 1 396 ? -47.607 6.248 30.456 1.00 57.82 1146 LEU A O 1
ATOM 2715 N N . ARG A 1 397 ? -47.937 6.156 28.230 1.00 54.64 1147 ARG A N 1
ATOM 2716 C CA . ARG A 1 397 ? -47.379 4.812 28.138 1.00 56.50 1147 ARG A CA 1
ATOM 2717 C C . ARG A 1 397 ? -45.909 4.803 28.551 1.00 58.03 1147 ARG A C 1
ATOM 2718 O O . ARG A 1 397 ? -45.447 3.871 29.223 1.00 59.94 1147 ARG A O 1
ATOM 2720 N N . ASP A 1 398 ? -45.163 5.846 28.184 1.00 54.83 1148 ASP A N 1
ATOM 2721 C CA . ASP A 1 398 ? -43.739 5.865 28.488 1.00 56.40 1148 ASP A CA 1
ATOM 2722 C C . ASP A 1 398 ? -43.448 6.427 29.878 1.00 57.66 1148 ASP A C 1
ATOM 2723 O O . ASP A 1 398 ? -42.429 6.071 30.482 1.00 59.29 1148 ASP A O 1
ATOM 2725 N N . ILE A 1 399 ? -44.318 7.283 30.410 1.00 56.79 1149 ILE A N 1
ATOM 2726 C CA . ILE A 1 399 ? -44.002 8.008 31.638 1.00 57.15 1149 ILE A CA 1
ATOM 2727 C C . ILE A 1 399 ? -44.371 7.208 32.882 1.00 59.45 1149 ILE A C 1
ATOM 2728 O O . ILE A 1 399 ? -43.670 7.268 33.895 1.00 60.36 1149 ILE A O 1
ATOM 2733 N N . ILE A 1 400 ? -45.452 6.442 32.838 1.00 57.55 1150 ILE A N 1
ATOM 2734 C CA . ILE A 1 400 ? -45.927 5.709 34.006 1.00 58.50 1150 ILE A CA 1
ATOM 2735 C C . ILE A 1 400 ? -45.380 4.288 33.961 1.00 58.78 1150 ILE A C 1
ATOM 2736 O O . ILE A 1 400 ? -45.687 3.524 33.041 1.00 58.85 1150 ILE A O 1
ATOM 2741 N N . THR A 1 401 ? -44.566 3.934 34.956 1.00 64.16 1151 THR A N 1
ATOM 2742 C CA . THR A 1 401 ? -43.971 2.604 35.023 1.00 64.47 1151 THR A CA 1
ATOM 2743 C C . THR A 1 401 ? -44.810 1.695 35.912 1.00 64.82 1151 THR A C 1
ATOM 2744 O O . THR A 1 401 ? -46.013 1.922 36.078 1.00 64.71 1151 THR A O 1
ATOM 2746 N N . ASN A 1 402 ? -44.192 0.663 36.485 1.00 69.78 1152 ASN A N 1
ATOM 2747 C CA . ASN A 1 402 ? -44.930 -0.260 37.340 1.00 70.17 1152 ASN A CA 1
ATOM 2748 C C . ASN A 1 402 ? -45.051 0.241 38.770 1.00 70.46 1152 ASN A C 1
ATOM 2749 O O . ASN A 1 402 ? -46.077 0.000 39.418 1.00 70.41 1152 ASN A O 1
ATOM 2754 N N . GLU A 1 403 ? -44.034 0.940 39.272 1.00 69.98 1153 GLU A N 1
ATOM 2755 C CA . GLU A 1 403 ? -44.048 1.472 40.627 1.00 70.21 1153 GLU A CA 1
ATOM 2756 C C . GLU A 1 403 ? -44.368 2.963 40.663 1.00 69.80 1153 GLU A C 1
ATOM 2757 O O . GLU A 1 403 ? -44.080 3.623 41.670 1.00 69.60 1153 GLU A O 1
ATOM 2763 N N . THR A 1 404 ? -44.945 3.510 39.582 1.00 63.22 1154 THR A N 1
ATOM 2764 C CA . THR A 1 404 ? -45.279 4.930 39.515 1.00 62.66 1154 THR A CA 1
ATOM 2765 C C . THR A 1 404 ? -46.713 5.199 39.065 1.00 62.60 1154 THR A C 1
ATOM 2766 O O . THR A 1 404 ? -47.036 6.350 38.741 1.00 62.40 1154 THR A O 1
ATOM 2770 N N . GLY A 1 405 ? -47.572 4.192 39.029 1.00 58.74 1155 GLY A N 1
ATOM 2771 C CA . GLY A 1 405 ? -48.968 4.404 38.692 1.00 58.68 1155 GLY A CA 1
ATOM 2772 C C . GLY A 1 405 ? -49.588 3.147 38.117 1.00 58.49 1155 GLY A C 1
ATOM 2773 O O . GLY A 1 405 ? -48.961 2.095 38.040 1.00 58.45 1155 GLY A O 1
ATOM 2774 N N . ILE A 1 406 ? -50.853 3.284 37.716 1.00 55.65 1156 ILE A N 1
ATOM 2775 C CA . ILE A 1 406 ? -51.631 2.196 37.126 1.00 55.72 1156 ILE A CA 1
ATOM 2776 C C . ILE A 1 406 ? -52.057 2.609 35.725 1.00 55.34 1156 ILE A C 1
ATOM 2777 O O . ILE A 1 406 ? -52.779 3.599 35.554 1.00 54.86 1156 ILE A O 1
ATOM 2782 N N . LEU A 1 407 ? -51.635 1.841 34.729 1.00 60.27 1157 LEU A N 1
ATOM 2783 C CA . LEU A 1 407 ? -52.065 2.057 33.358 1.00 59.35 1157 LEU A CA 1
ATOM 2784 C C . LEU A 1 407 ? -53.192 1.093 33.004 1.00 58.95 1157 LEU A C 1
ATOM 2785 O O . LEU A 1 407 ? -53.288 -0.011 33.551 1.00 59.39 1157 LEU A O 1
ATOM 2790 N N . VAL A 1 408 ? -54.066 1.535 32.095 1.00 60.52 1158 VAL A N 1
ATOM 2791 C CA . VAL A 1 408 ? -55.206 0.743 31.651 1.00 60.25 1158 VAL A CA 1
ATOM 2792 C C . VAL A 1 408 ? -55.407 0.964 30.158 1.00 58.89 1158 VAL A C 1
ATOM 2793 O O . VAL A 1 408 ? -54.888 1.915 29.568 1.00 57.73 1158 VAL A O 1
ATOM 2797 N N . LYS A 1 409 ? -56.165 0.052 29.546 1.00 63.04 1159 LYS A N 1
ATOM 2798 C CA . LYS A 1 409 ? -56.449 0.147 28.121 1.00 61.72 1159 LYS A CA 1
ATOM 2799 C C . LYS A 1 409 ? -57.405 1.307 27.864 1.00 60.81 1159 LYS A C 1
ATOM 2800 O O . LYS A 1 409 ? -58.401 1.473 28.576 1.00 61.39 1159 LYS A O 1
ATOM 2802 N N . ALA A 1 410 ? -57.098 2.109 26.849 1.00 61.10 1160 ALA A N 1
ATOM 2803 C CA . ALA A 1 410 ? -57.862 3.322 26.590 1.00 60.52 1160 ALA A CA 1
ATOM 2804 C C . ALA A 1 410 ? -59.272 3.006 26.098 1.00 60.49 1160 ALA A C 1
ATOM 2805 O O . ALA A 1 410 ? -59.535 1.953 25.508 1.00 60.55 1160 ALA A O 1
ATOM 2807 N N . GLY A 1 411 ? -60.186 3.942 26.353 1.00 61.03 1161 GLY A N 1
ATOM 2808 C CA . GLY A 1 411 ? -61.522 3.899 25.797 1.00 61.06 1161 GLY A CA 1
ATOM 2809 C C . GLY A 1 411 ? -62.497 2.970 26.481 1.00 61.98 1161 GLY A C 1
ATOM 2810 O O . GLY A 1 411 ? -63.645 2.880 26.032 1.00 62.71 1161 GLY A O 1
ATOM 2811 N N . ASP A 1 412 ? -62.093 2.281 27.549 1.00 60.46 1162 ASP A N 1
ATOM 2812 C CA . ASP A 1 412 ? -62.964 1.327 28.226 1.00 61.33 1162 ASP A CA 1
ATOM 2813 C C . ASP A 1 412 ? -63.470 1.915 29.535 1.00 62.19 1162 ASP A C 1
ATOM 2814 O O . ASP A 1 412 ? -62.655 2.227 30.415 1.00 62.52 1162 ASP A O 1
ATOM 2816 N N . PRO A 1 413 ? -64.791 2.081 29.716 1.00 62.10 1163 PRO A N 1
ATOM 2817 C CA . PRO A 1 413 ? -65.307 2.625 30.982 1.00 63.01 1163 PRO A CA 1
ATOM 2818 C C . PRO A 1 413 ? -65.093 1.664 32.141 1.00 63.71 1163 PRO A C 1
ATOM 2819 O O . PRO A 1 413 ? -64.480 2.028 33.155 1.00 64.36 1163 PRO A O 1
ATOM 2823 N N . GLY A 1 414 ? -65.605 0.439 32.015 1.00 64.52 1164 GLY A N 1
ATOM 2824 C CA . GLY A 1 414 ? -65.035 -0.656 32.769 1.00 65.14 1164 GLY A CA 1
ATOM 2825 C C . GLY A 1 414 ? -63.561 -0.813 32.455 1.00 65.03 1164 GLY A C 1
ATOM 2826 O O . GLY A 1 414 ? -63.058 -0.267 31.470 1.00 64.29 1164 GLY A O 1
ATOM 2827 N N . GLU A 1 415 ? -62.866 -1.565 33.318 1.00 67.51 1165 GLU A N 1
ATOM 2828 C CA . GLU A 1 415 ? -61.405 -1.660 33.310 1.00 67.69 1165 GLU A CA 1
ATOM 2829 C C . GLU A 1 415 ? -60.797 -0.413 33.946 1.00 67.71 1165 GLU A C 1
ATOM 2830 O O . GLU A 1 415 ? -59.911 -0.524 34.799 1.00 68.10 1165 GLU A O 1
ATOM 2836 N N . LEU A 1 416 ? -61.247 0.779 33.537 1.00 62.32 1166 LEU A N 1
ATOM 2837 C CA . LEU A 1 416 ? -60.980 1.963 34.347 1.00 61.07 1166 LEU A CA 1
ATOM 2838 C C . LEU A 1 416 ? -61.672 1.846 35.693 1.00 61.71 1166 LEU A C 1
ATOM 2839 O O . LEU A 1 416 ? -61.101 2.204 36.729 1.00 60.94 1166 LEU A O 1
ATOM 2844 N N . ALA A 1 417 ? -62.906 1.338 35.693 1.00 61.66 1167 ALA A N 1
ATOM 2845 C CA . ALA A 1 417 ? -63.604 1.088 36.948 1.00 62.47 1167 ALA A CA 1
ATOM 2846 C C . ALA A 1 417 ? -62.797 0.155 37.845 1.00 62.89 1167 ALA A C 1
ATOM 2847 O O . ALA A 1 417 ? -62.687 0.385 39.055 1.00 63.30 1167 ALA A O 1
ATOM 2849 N N . ASN A 1 418 ? -62.201 -0.889 37.266 1.00 63.78 1168 ASN A N 1
ATOM 2850 C CA . ASN A 1 418 ? -61.419 -1.820 38.072 1.00 64.39 1168 ASN A CA 1
ATOM 2851 C C . ASN A 1 418 ? -60.076 -1.224 38.479 1.00 64.60 1168 ASN A C 1
ATOM 2852 O O . ASN A 1 418 ? -59.525 -1.597 39.522 1.00 64.93 1168 ASN A O 1
ATOM 2857 N N . ALA A 1 419 ? -59.531 -0.306 37.678 1.00 62.36 1169 ALA A N 1
ATOM 2858 C CA . ALA A 1 419 ? -58.330 0.410 38.096 1.00 62.42 1169 ALA A CA 1
ATOM 2859 C C . ALA A 1 419 ? -58.620 1.296 39.299 1.00 62.66 1169 ALA A C 1
ATOM 2860 O O . ALA A 1 419 ? -57.872 1.289 40.285 1.00 63.04 1169 ALA A O 1
ATOM 2862 N N . ILE A 1 420 ? -59.706 2.073 39.230 1.00 59.18 1170 ILE A N 1
ATOM 2863 C CA . ILE A 1 420 ? -60.137 2.880 40.366 1.00 59.62 1170 ILE A CA 1
ATOM 2864 C C . ILE A 1 420 ? -60.374 2.000 41.586 1.00 60.09 1170 ILE A C 1
ATOM 2865 O O . ILE A 1 420 ? -60.162 2.429 42.728 1.00 60.21 1170 ILE A O 1
ATOM 2870 N N . LEU A 1 421 ? -60.785 0.749 41.366 1.00 62.22 1171 LEU A N 1
ATOM 2871 C CA . LEU A 1 421 ? -61.004 -0.168 42.478 1.00 62.69 1171 LEU A CA 1
ATOM 2872 C C . LEU A 1 421 ? -59.695 -0.775 42.969 1.00 62.78 1171 LEU A C 1
ATOM 2873 O O . LEU A 1 421 ? -59.524 -0.988 44.175 1.00 63.34 1171 LEU A O 1
ATOM 2878 N N . LYS A 1 422 ? -58.768 -1.072 42.052 1.00 62.89 1172 LYS A N 1
ATOM 2879 C CA . LYS A 1 422 ? -57.441 -1.510 42.468 1.00 62.91 1172 LYS A CA 1
ATOM 2880 C C . LYS A 1 422 ? -56.735 -0.414 43.252 1.00 63.06 1172 LYS A C 1
ATOM 2881 O O . LYS A 1 422 ? -56.076 -0.688 44.263 1.00 63.18 1172 LYS A O 1
ATOM 2883 N N . ALA A 1 423 ? -56.895 0.842 42.815 1.00 60.79 1173 ALA A N 1
ATOM 2884 C CA . ALA A 1 423 ? -56.231 1.965 43.471 1.00 60.65 1173 ALA A CA 1
ATOM 2885 C C . ALA A 1 423 ? -56.675 2.113 44.921 1.00 60.90 1173 ALA A C 1
ATOM 2886 O O . ALA A 1 423 ? -55.849 2.375 45.804 1.00 60.80 1173 ALA A O 1
ATOM 2888 N N . LEU A 1 424 ? -57.973 1.953 45.191 1.00 63.21 1174 LEU A N 1
ATOM 2889 C CA . LEU A 1 424 ? -58.441 2.067 46.567 1.00 63.27 1174 LEU A CA 1
ATOM 2890 C C . LEU A 1 424 ? -58.055 0.855 47.395 1.00 63.62 1174 LEU A C 1
ATOM 2891 O O . LEU A 1 424 ? -57.771 0.997 48.589 1.00 63.92 1174 LEU A O 1
ATOM 2896 N N . GLU A 1 425 ? -58.036 -0.335 46.791 1.00 66.67 1175 GLU A N 1
ATOM 2897 C CA . GLU A 1 425 ? -57.643 -1.523 47.537 1.00 67.14 1175 GLU A CA 1
ATOM 2898 C C . GLU A 1 425 ? -56.209 -1.440 48.039 1.00 67.25 1175 GLU A C 1
ATOM 2899 O O . GLU A 1 425 ? -55.866 -2.124 49.011 1.00 67.78 1175 GLU A O 1
ATOM 2901 N N . LEU A 1 426 ? -55.363 -0.620 47.413 1.00 66.93 1176 LEU A N 1
ATOM 2902 C CA . LEU A 1 426 ? -53.989 -0.452 47.869 1.00 67.02 1176 LEU A CA 1
ATOM 2903 C C . LEU A 1 426 ? -53.768 0.854 48.619 1.00 66.70 1176 LEU A C 1
ATOM 2904 O O . LEU A 1 426 ? -52.617 1.241 48.835 1.00 66.38 1176 LEU A O 1
ATOM 2909 N N . SER A 1 427 ? -54.839 1.536 49.035 1.00 71.52 1177 SER A N 1
ATOM 2910 C CA . SER A 1 427 ? -54.712 2.729 49.864 1.00 71.18 1177 SER A CA 1
ATOM 2911 C C . SER A 1 427 ? -54.812 2.433 51.358 1.00 71.44 1177 SER A C 1
ATOM 2912 O O . SER A 1 427 ? -54.455 3.296 52.167 1.00 71.14 1177 SER A O 1
ATOM 2915 N N . ARG A 1 428 ? -55.290 1.244 51.740 1.00 73.64 1178 ARG A N 1
ATOM 2916 C CA . ARG A 1 428 ? -55.289 0.844 53.144 1.00 73.85 1178 ARG A CA 1
ATOM 2917 C C . ARG A 1 428 ? -53.883 0.833 53.737 1.00 73.91 1178 ARG A C 1
ATOM 2918 O O . ARG A 1 428 ? -53.727 1.032 54.950 1.00 74.03 1178 ARG A O 1
ATOM 2920 N N . SER A 1 429 ? -52.862 0.609 52.910 1.00 73.89 1179 SER A N 1
ATOM 2921 C CA . SER A 1 429 ? -51.468 0.746 53.307 1.00 73.84 1179 SER A CA 1
ATOM 2922 C C . SER A 1 429 ? -50.974 2.119 52.870 1.00 73.12 1179 SER A C 1
ATOM 2923 O O . SER A 1 429 ? -51.154 2.515 51.718 1.00 72.67 1179 SER A O 1
ATOM 2926 N N . ASP A 1 430 ? -50.361 2.845 53.791 1.00 73.74 1180 ASP A N 1
ATOM 2927 C CA . ASP A 1 430 ? -50.099 4.260 53.551 1.00 73.38 1180 ASP A CA 1
ATOM 2928 C C . ASP A 1 430 ? -48.972 4.494 52.540 1.00 72.99 1180 ASP A C 1
ATOM 2929 O O . ASP A 1 430 ? -47.797 4.282 52.843 1.00 72.88 1180 ASP A O 1
ATOM 2934 N N . LEU A 1 431 ? -49.346 4.973 51.342 1.00 66.93 1181 LEU A N 1
ATOM 2935 C CA . LEU A 1 431 ? -48.501 5.111 50.158 1.00 66.54 1181 LEU A CA 1
ATOM 2936 C C . LEU A 1 431 ? -47.641 6.345 50.316 1.00 66.32 1181 LEU A C 1
ATOM 2937 O O . LEU A 1 431 ? -48.013 7.426 49.883 1.00 66.42 1181 LEU A O 1
ATOM 2942 N N . SER A 1 432 ? -46.449 6.170 50.882 1.00 65.01 1182 SER A N 1
ATOM 2943 C CA . SER A 1 432 ? -45.455 7.238 50.882 1.00 64.38 1182 SER A CA 1
ATOM 2944 C C . SER A 1 432 ? -44.272 6.957 49.962 1.00 64.24 1182 SER A C 1
ATOM 2945 O O . SER A 1 432 ? -43.821 7.869 49.251 1.00 64.14 1182 SER A O 1
ATOM 2948 N N . LYS A 1 433 ? -43.769 5.718 49.932 1.00 60.89 1183 LYS A N 1
ATOM 2949 C CA . LYS A 1 433 ? -42.776 5.359 48.929 1.00 60.67 1183 LYS A CA 1
ATOM 2950 C C . LYS A 1 433 ? -43.383 5.356 47.537 1.00 60.96 1183 LYS A C 1
ATOM 2951 O O . LYS A 1 433 ? -42.675 5.597 46.556 1.00 60.92 1183 LYS A O 1
ATOM 2953 N N . PHE A 1 434 ? -44.685 5.082 47.432 1.00 59.07 1184 PHE A N 1
ATOM 2954 C CA . PHE A 1 434 ? -45.349 5.097 46.135 1.00 59.13 1184 PHE A CA 1
ATOM 2955 C C . PHE A 1 434 ? -45.379 6.502 45.549 1.00 58.71 1184 PHE A C 1
ATOM 2956 O O . PHE A 1 434 ? -45.254 6.679 44.333 1.00 58.57 1184 PHE A O 1
ATOM 2964 N N . ARG A 1 435 ? -45.547 7.515 46.402 1.00 55.57 1185 ARG A N 1
ATOM 2965 C CA . ARG A 1 435 ? -45.599 8.892 45.929 1.00 55.23 1185 ARG A CA 1
ATOM 2966 C C . ARG A 1 435 ? -44.212 9.461 45.678 1.00 54.70 1185 ARG A C 1
ATOM 2967 O O . ARG A 1 435 ? -44.062 10.362 44.846 1.00 54.44 1185 ARG A O 1
ATOM 2975 N N . GLU A 1 436 ? -43.195 8.961 46.383 1.00 59.51 1186 GLU A N 1
ATOM 2976 C CA . GLU A 1 436 ? -41.843 9.451 46.142 1.00 59.19 1186 GLU A CA 1
ATOM 2977 C C . GLU A 1 436 ? -41.310 8.971 44.797 1.00 59.35 1186 GLU A C 1
ATOM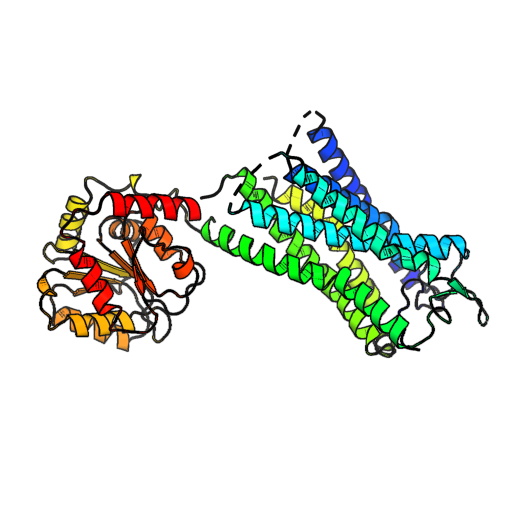 2978 O O . GLU A 1 436 ? -40.527 9.684 44.158 1.00 59.14 1186 GLU A O 1
ATOM 2984 N N . ASN A 1 437 ? -41.733 7.786 44.339 1.00 59.38 1187 ASN A N 1
ATOM 2985 C CA . ASN A 1 437 ? -41.311 7.304 43.024 1.00 59.46 1187 ASN A CA 1
ATOM 2986 C C . ASN A 1 437 ? -41.810 8.220 41.913 1.00 59.43 1187 ASN A C 1
ATOM 2987 O O . ASN A 1 437 ? -41.060 8.546 40.984 1.00 59.17 1187 ASN A O 1
ATOM 2992 N N . CYS A 1 438 ? -43.080 8.635 41.987 1.00 57.50 1188 CYS A N 1
ATOM 2993 C CA . CYS A 1 438 ? -43.616 9.572 41.003 1.00 57.49 1188 CYS A CA 1
ATOM 2994 C C . CYS A 1 438 ? -42.927 10.924 41.095 1.00 56.39 1188 CYS A C 1
ATOM 2995 O O . CYS A 1 438 ? -42.689 11.576 40.073 1.00 55.35 1188 CYS A O 1
ATOM 2998 N N . LYS A 1 439 ? -42.619 11.374 42.310 1.00 56.31 1189 LYS A N 1
ATOM 2999 C CA . LYS A 1 439 ? -41.918 12.644 42.458 1.00 54.92 1189 LYS A CA 1
ATOM 3000 C C . LYS A 1 439 ? -40.562 12.607 41.762 1.00 54.71 1189 LYS A C 1
ATOM 3001 O O . LYS A 1 439 ? -40.171 13.577 41.101 1.00 53.20 1189 LYS A O 1
ATOM 3003 N N . LYS A 1 440 ? -39.842 11.483 41.881 1.00 54.65 1190 LYS A N 1
ATOM 3004 C CA . LYS A 1 440 ? -38.497 11.371 41.318 1.00 54.26 1190 LYS A CA 1
ATOM 3005 C C . LYS A 1 440 ? -38.530 11.039 39.833 1.00 54.53 1190 LYS A C 1
ATOM 3006 O O . LYS A 1 440 ? -37.743 11.592 39.056 1.00 53.91 1190 LYS A O 1
ATOM 3008 N N . ARG A 1 441 ? -39.425 10.136 39.424 1.00 55.15 1191 ARG A N 1
ATOM 3009 C CA . ARG A 1 441 ? -39.557 9.802 38.010 1.00 55.40 1191 ARG A CA 1
ATOM 3010 C C . ARG A 1 441 ? -39.960 11.025 37.200 1.00 54.55 1191 ARG A C 1
ATOM 3011 O O . ARG A 1 441 ? -39.281 11.404 36.239 1.00 53.79 1191 ARG A O 1
ATOM 3019 N N . ALA A 1 442 ? -41.070 11.661 37.580 1.00 55.16 1192 ALA A N 1
ATOM 3020 C CA . ALA A 1 442 ? -41.497 12.882 36.906 1.00 52.51 1192 ALA A CA 1
ATOM 3021 C C . ALA A 1 442 ? -40.443 13.973 36.997 1.00 51.05 1192 ALA A C 1
ATOM 3022 O O . ALA A 1 442 ? -40.339 14.808 36.092 1.00 49.08 1192 ALA A O 1
ATOM 3024 N N . MET A 1 443 ? -39.662 13.993 38.081 1.00 53.80 1193 MET A N 1
ATOM 3025 C CA . MET A 1 443 ? -38.571 14.957 38.186 1.00 52.58 1193 MET A CA 1
ATOM 3026 C C . MET A 1 443 ? -37.601 14.804 37.023 1.00 52.45 1193 MET A C 1
ATOM 3027 O O . MET A 1 443 ? -37.257 15.786 36.356 1.00 50.69 1193 MET A O 1
ATOM 3029 N N . SER A 1 444 ? -37.168 13.568 36.751 1.00 51.47 1194 SER A N 1
ATOM 3030 C CA . SER A 1 444 ? -36.193 13.338 35.688 1.00 51.63 1194 SER A CA 1
ATOM 3031 C C . SER A 1 444 ? -36.760 13.707 34.320 1.00 50.39 1194 SER A C 1
ATOM 3032 O O . SER A 1 444 ? -36.066 14.315 33.498 1.00 49.27 1194 SER A O 1
ATOM 3035 N N . PHE A 1 445 ? -38.022 13.363 34.061 1.00 52.39 1195 PHE A N 1
ATOM 3036 C CA . PHE A 1 445 ? -38.615 13.685 32.767 1.00 50.88 1195 PHE A CA 1
ATOM 3037 C C . PHE A 1 445 ? -38.685 15.190 32.536 1.00 48.34 1195 PHE A C 1
ATOM 3038 O O . PHE A 1 445 ? -38.475 15.660 31.411 1.00 47.46 1195 PHE A O 1
ATOM 3046 N N . SER A 1 446 ? -38.930 15.943 33.600 1.00 52.39 1196 SER A N 1
ATOM 3047 C CA . SER A 1 446 ? -39.137 17.406 33.476 1.00 50.50 1196 SER A CA 1
ATOM 3048 C C . SER A 1 446 ? -37.841 18.210 33.582 1.00 49.44 1196 SER A C 1
ATOM 3049 O O . SER A 1 446 ? -37.914 19.417 33.343 1.00 48.48 1196 SER A O 1
ATOM 3051 N N . ASN A 1 447 ? -36.723 17.569 33.940 1.00 52.27 257 ASN A N 1
ATOM 3052 C CA . ASN A 1 447 ? -35.481 18.294 34.331 1.00 51.28 257 ASN A CA 1
ATOM 3053 C C . ASN A 1 447 ? -34.308 17.787 33.496 1.00 51.84 257 ASN A C 1
ATOM 3054 O O . ASN A 1 447 ? -34.234 16.595 33.283 1.00 53.83 257 ASN A O 1
ATOM 3059 N N . ILE A 1 448 ? -33.415 18.689 33.098 1.00 50.53 258 ILE A N 1
ATOM 3060 C CA . ILE A 1 448 ? -32.242 18.406 32.273 1.00 50.95 258 ILE A CA 1
ATOM 3061 C C . ILE A 1 448 ? -31.153 19.412 32.631 1.00 49.98 258 ILE A C 1
ATOM 3062 O O . ILE A 1 448 ? -31.457 20.589 32.882 1.00 48.55 258 ILE A O 1
ATOM 3064 N N . PRO A 1 449 ? -29.887 18.993 32.697 1.00 49.00 259 PRO A N 1
ATOM 3065 C CA . PRO A 1 449 ? -28.809 19.947 32.990 1.00 48.00 259 PRO A CA 1
ATOM 3066 C C . PRO A 1 449 ? -28.718 21.010 31.907 1.00 46.57 259 PRO A C 1
ATOM 3067 O O . PRO A 1 449 ? -28.849 20.716 30.717 1.00 46.87 259 PRO A O 1
ATOM 3071 N N . ARG A 1 450 ? -28.489 22.255 32.335 1.00 47.03 260 ARG A N 1
ATOM 3072 C CA . ARG A 1 450 ? -28.450 23.383 31.404 1.00 45.94 260 ARG A CA 1
ATOM 3073 C C . ARG A 1 450 ? -27.503 23.125 30.238 1.00 46.25 260 ARG A C 1
ATOM 3074 O O . ARG A 1 450 ? -27.845 23.386 29.080 1.00 45.74 260 ARG A O 1
ATOM 3076 N N . ALA A 1 451 ? -26.311 22.605 30.529 1.00 46.71 261 ALA A N 1
ATOM 3077 C CA . ALA A 1 451 ? -25.302 22.412 29.495 1.00 47.01 261 ALA A CA 1
ATOM 3078 C C . ALA A 1 451 ? -25.793 21.458 28.418 1.00 47.70 261 ALA A C 1
ATOM 3079 O O . ALA A 1 451 ? -25.828 21.808 27.234 1.00 47.16 261 ALA A O 1
ATOM 3081 N N . ARG A 1 452 ? -26.206 20.268 28.834 1.00 47.65 262 ARG A N 1
ATOM 3082 C CA . ARG A 1 452 ? -26.686 19.243 27.879 1.00 48.57 262 ARG A CA 1
ATOM 3083 C C . ARG A 1 452 ? -27.945 19.751 27.173 1.00 47.16 262 ARG A C 1
ATOM 3084 O O . ARG A 1 452 ? -28.245 19.247 26.124 1.00 47.48 262 ARG A O 1
ATOM 3092 N N . LEU A 1 453 ? -28.621 20.752 27.719 1.00 46.71 263 LEU A N 1
ATOM 3093 C CA . LEU A 1 453 ? -29.846 21.258 27.116 1.00 45.60 263 LEU A CA 1
ATOM 3094 C C . LEU A 1 453 ? -29.560 22.124 25.893 1.00 44.63 263 LEU A C 1
ATOM 3095 O O . LEU A 1 453 ? -30.290 22.052 24.899 1.00 44.30 263 LEU A O 1
ATOM 3100 N N . LYS A 1 454 ? -28.523 22.962 25.938 1.00 45.10 264 LYS A N 1
ATOM 3101 C CA . LYS A 1 454 ? -28.279 23.812 24.777 1.00 44.40 264 LYS A CA 1
ATOM 3102 C C . LYS A 1 454 ? -27.823 22.979 23.587 1.00 44.96 264 LYS A C 1
ATOM 3103 O O . LYS A 1 454 ? -28.235 23.235 22.449 1.00 44.34 264 LYS A O 1
ATOM 3109 N N . THR A 1 455 ? -27.020 21.944 23.828 1.00 42.30 265 THR A N 1
ATOM 3110 C CA . THR A 1 455 ? -26.639 21.082 22.717 1.00 43.32 265 THR A CA 1
ATOM 3111 C C . THR A 1 455 ? -27.836 20.299 22.191 1.00 43.41 265 THR A C 1
ATOM 3112 O O . THR A 1 455 ? -27.893 19.974 20.997 1.00 43.55 265 THR A O 1
ATOM 3116 N N . LEU A 1 456 ? -28.813 20.011 23.051 1.00 43.37 266 LEU A N 1
ATOM 3117 C CA . LEU A 1 456 ? -30.027 19.355 22.583 1.00 43.25 266 LEU A CA 1
ATOM 3118 C C . LEU A 1 456 ? -30.804 20.264 21.640 1.00 41.65 266 LEU A C 1
ATOM 3119 O O . LEU A 1 456 ? -31.160 19.866 20.523 1.00 41.63 266 LEU A O 1
ATOM 3124 N N . LYS A 1 457 ? -31.076 21.498 22.076 1.00 43.60 267 LYS A N 1
ATOM 3125 C CA . LYS A 1 457 ? -31.718 22.468 21.195 1.00 42.61 267 LYS A CA 1
ATOM 3126 C C . LYS A 1 457 ? -30.863 22.762 19.972 1.00 42.41 267 LYS A C 1
ATOM 3127 O O . LYS A 1 457 ? -31.399 23.049 18.895 1.00 41.99 267 LYS A O 1
ATOM 3133 N N . MET A 1 458 ? -29.541 22.692 20.118 1.00 40.87 268 MET A N 1
ATOM 3134 C CA . MET A 1 458 ? -28.650 22.871 18.975 1.00 40.90 268 MET A CA 1
ATOM 3135 C C . MET A 1 458 ? -28.876 21.794 17.919 1.00 41.25 268 MET A C 1
ATOM 3136 O O . MET A 1 458 ? -29.098 22.097 16.740 1.00 40.72 268 MET A O 1
ATOM 3141 N N . THR A 1 459 ? -28.818 20.523 18.329 1.00 37.90 269 THR A N 1
ATOM 3142 C CA . THR A 1 459 ? -28.926 19.426 17.371 1.00 38.57 269 THR A CA 1
ATOM 3143 C C . THR A 1 459 ? -30.207 19.514 16.553 1.00 37.36 269 THR A C 1
ATOM 3144 O O . THR A 1 459 ? -30.193 19.296 15.337 1.00 37.18 269 THR A O 1
ATOM 3148 N N . VAL A 1 460 ? -31.326 19.838 17.201 1.00 38.30 270 VAL A N 1
ATOM 3149 C CA . VAL A 1 460 ? -32.584 19.956 16.474 1.00 37.53 270 VAL A CA 1
ATOM 3150 C C . VAL A 1 460 ? -32.506 21.066 15.433 1.00 36.93 270 VAL A C 1
ATOM 3151 O O . VAL A 1 460 ? -33.099 20.956 14.350 1.00 36.89 270 VAL A O 1
ATOM 3155 N N . ALA A 1 461 ? -31.765 22.138 15.724 1.00 36.85 271 ALA A N 1
ATOM 3156 C CA . ALA A 1 461 ? -31.612 23.209 14.746 1.00 36.81 271 ALA A CA 1
ATOM 3157 C C . ALA A 1 461 ? -30.763 22.755 13.566 1.00 36.69 271 ALA A C 1
ATOM 3158 O O . ALA A 1 461 ? -31.138 22.962 12.404 1.00 36.63 271 ALA A O 1
ATOM 3160 N N . PHE A 1 462 ? -29.605 22.148 13.849 1.00 35.70 272 PHE A N 1
ATOM 3161 C CA . PHE A 1 462 ? -28.762 21.587 12.798 1.00 36.00 272 PHE A CA 1
ATOM 3162 C C . PHE A 1 462 ? -29.580 20.728 11.845 1.00 35.97 272 PHE A C 1
ATOM 3163 O O . PHE A 1 462 ? -29.511 20.892 10.619 1.00 35.89 272 PHE A O 1
ATOM 3171 N N . ALA A 1 463 ? -30.374 19.810 12.400 1.00 35.89 273 ALA A N 1
ATOM 3172 C CA . ALA A 1 463 ? -31.146 18.888 11.575 1.00 35.87 273 ALA A CA 1
ATOM 3173 C C . ALA A 1 463 ? -32.181 19.630 10.740 1.00 35.43 273 ALA A C 1
ATOM 3174 O O . ALA A 1 463 ? -32.305 19.396 9.531 1.00 35.46 273 ALA A O 1
ATOM 3176 N N . THR A 1 464 ? -32.938 20.533 11.364 1.00 35.45 274 THR A N 1
ATOM 3177 C CA . THR A 1 464 ? -33.945 21.273 10.611 1.00 35.68 274 THR A CA 1
ATOM 3178 C C . THR A 1 464 ? -33.306 22.094 9.501 1.00 35.76 274 THR A C 1
ATOM 3179 O O . THR A 1 464 ? -33.842 22.173 8.389 1.00 36.08 274 THR A O 1
ATOM 3183 N N . SER A 1 465 ? -32.155 22.706 9.781 1.00 36.63 275 SER A N 1
ATOM 3184 C CA . SER A 1 465 ? -31.458 23.447 8.739 1.00 36.93 275 SER A CA 1
ATOM 3185 C C . SER A 1 465 ? -31.071 22.530 7.582 1.00 37.01 275 SER A C 1
ATOM 3186 O O . SER A 1 465 ? -31.252 22.886 6.411 1.00 37.41 275 SER A O 1
ATOM 3189 N N . PHE A 1 466 ? -30.559 21.332 7.889 1.00 34.81 276 PHE A N 1
ATOM 3190 C CA . PHE A 1 466 ? -30.184 20.390 6.835 1.00 35.14 276 PHE A CA 1
ATOM 3191 C C . PHE A 1 466 ? -31.412 19.886 6.091 1.00 35.12 276 PHE A C 1
ATOM 3192 O O . PHE A 1 466 ? -31.420 19.838 4.856 1.00 35.37 276 PHE A O 1
ATOM 3200 N N . THR A 1 467 ? -32.452 19.477 6.828 1.00 35.96 277 THR A N 1
ATOM 3201 C CA . THR A 1 467 ? -33.673 18.986 6.191 1.00 36.15 277 THR A CA 1
ATOM 3202 C C . THR A 1 467 ? -34.289 20.049 5.294 1.00 36.52 277 THR A C 1
ATOM 3203 O O . THR A 1 467 ? -34.661 19.771 4.151 1.00 37.05 277 THR A O 1
ATOM 3207 N N . VAL A 1 468 ? -34.400 21.279 5.797 1.00 34.58 278 VAL A N 1
ATOM 3208 C CA . VAL A 1 468 ? -35.093 22.322 5.053 1.00 35.81 278 VAL A CA 1
ATOM 3209 C C . VAL A 1 468 ? -34.304 22.707 3.808 1.00 36.21 278 VAL A C 1
ATOM 3210 O O . VAL A 1 468 ? -34.852 22.762 2.700 1.00 37.13 278 VAL A O 1
ATOM 3214 N N . CYS A 1 469 ? -33.006 22.979 3.964 1.00 36.81 279 CYS A N 1
ATOM 3215 C CA . CYS A 1 469 ? -32.270 23.580 2.856 1.00 37.36 279 CYS A CA 1
ATOM 3216 C C . CYS A 1 469 ? -31.878 22.572 1.790 1.00 37.14 279 CYS A C 1
ATOM 3217 O O . CYS A 1 469 ? -31.806 22.930 0.612 1.00 37.99 279 CYS A O 1
ATOM 3220 N N . TRP A 1 470 ? -31.613 21.326 2.163 1.00 35.31 280 TRP A N 1
ATOM 3221 C CA . TRP A 1 470 ? -31.104 20.368 1.193 1.00 35.42 280 TRP A CA 1
ATOM 3222 C C . TRP A 1 470 ? -32.195 19.544 0.533 1.00 35.69 280 TRP A C 1
ATOM 3223 O O . TRP A 1 470 ? -31.913 18.861 -0.456 1.00 35.94 280 TRP A O 1
ATOM 3234 N N . THR A 1 471 ? -33.420 19.586 1.039 1.00 35.50 281 THR A N 1
ATOM 3235 C CA . THR A 1 471 ? -34.480 18.804 0.416 1.00 35.90 281 THR A CA 1
ATOM 3236 C C . THR A 1 471 ? -34.837 19.335 -0.977 1.00 37.04 281 THR A C 1
ATOM 3237 O O . THR A 1 471 ? -34.947 18.527 -1.907 1.00 37.36 281 THR A O 1
ATOM 3241 N N . PRO A 1 472 ? -35.000 20.651 -1.197 1.00 35.76 282 PRO A N 1
ATOM 3242 C CA . PRO A 1 472 ? -35.289 21.097 -2.575 1.00 37.03 282 PRO A CA 1
ATOM 3243 C C . PRO A 1 472 ? -34.171 20.780 -3.562 1.00 36.72 282 PRO A C 1
ATOM 3244 O O . PRO A 1 472 ? -34.447 20.354 -4.691 1.00 37.18 282 PRO A O 1
ATOM 3248 N N . TYR A 1 473 ? -32.910 20.970 -3.159 1.00 37.10 283 TYR A N 1
ATOM 3249 C CA . TYR A 1 473 ? -31.781 20.662 -4.035 1.00 36.97 283 TYR A CA 1
ATOM 3250 C C . TYR A 1 473 ? -31.836 19.216 -4.520 1.00 36.66 283 TYR A C 1
ATOM 3251 O O . TYR A 1 473 ? -31.699 18.946 -5.716 1.00 37.11 283 TYR A O 1
ATOM 3260 N N . TYR A 1 474 ? -32.081 18.274 -3.608 1.00 36.77 284 TYR A N 1
ATOM 3261 C CA . TYR A 1 474 ? -31.953 16.850 -3.913 1.00 36.64 284 TYR A CA 1
ATOM 3262 C C . TYR A 1 474 ? -33.183 16.232 -4.568 1.00 36.91 284 TYR A C 1
ATOM 3263 O O . TYR A 1 474 ? -33.045 15.222 -5.267 1.00 37.01 284 TYR A O 1
ATOM 3272 N N . VAL A 1 475 ? -34.387 16.775 -4.348 1.00 35.98 285 VAL A N 1
ATOM 3273 C CA . VAL A 1 475 ? -35.549 16.202 -5.020 1.00 37.13 285 VAL A CA 1
ATOM 3274 C C . VAL A 1 475 ? -35.545 16.571 -6.494 1.00 37.90 285 VAL A C 1
ATOM 3275 O O . VAL A 1 475 ? -35.892 15.749 -7.347 1.00 38.88 285 VAL A O 1
ATOM 3279 N N . LEU A 1 476 ? -35.145 17.800 -6.824 1.00 38.02 286 LEU A N 1
ATOM 3280 C CA . LEU A 1 476 ? -34.926 18.118 -8.227 1.00 38.69 286 LEU A CA 1
ATOM 3281 C C . LEU A 1 476 ? -33.864 17.207 -8.818 1.00 38.58 286 LEU A C 1
ATOM 3282 O O . LEU A 1 476 ? -33.911 16.886 -10.011 1.00 39.46 286 LEU A O 1
ATOM 3287 N N . GLY A 1 477 ? -32.910 16.771 -7.994 1.00 38.16 287 GLY A N 1
ATOM 3288 C CA . GLY A 1 477 ? -31.967 15.761 -8.440 1.00 38.22 287 GLY A CA 1
ATOM 3289 C C . GLY A 1 477 ? -32.648 14.451 -8.786 1.00 39.25 287 GLY A C 1
ATOM 3290 O O . GLY A 1 477 ? -32.406 13.877 -9.850 1.00 40.04 287 GLY A O 1
ATOM 3291 N N . ILE A 1 478 ? -33.508 13.956 -7.887 1.00 38.48 288 ILE A N 1
ATOM 3292 C CA . ILE A 1 478 ? -34.226 12.707 -8.150 1.00 39.63 288 ILE A CA 1
ATOM 3293 C C . ILE A 1 478 ? -35.312 12.919 -9.194 1.00 40.91 288 ILE A C 1
ATOM 3294 O O . ILE A 1 478 ? -35.643 12.004 -9.958 1.00 42.15 288 ILE A O 1
ATOM 3299 N N . TRP A 1 479 ? -35.892 14.117 -9.231 1.00 40.59 289 TRP A N 1
ATOM 3300 C CA . TRP A 1 479 ? -36.850 14.456 -10.274 1.00 41.91 289 TRP A CA 1
ATOM 3301 C C . TRP A 1 479 ? -36.184 14.452 -11.647 1.00 42.46 289 TRP A C 1
ATOM 33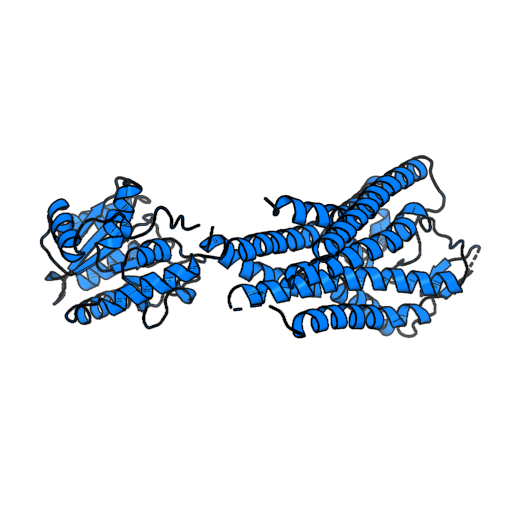02 O O . TRP A 1 479 ? -36.727 13.901 -12.613 1.00 43.89 289 TRP A O 1
ATOM 3313 N N . TYR A 1 480 ? -35.004 15.075 -11.753 1.00 42.18 290 TYR A N 1
ATOM 3314 C CA . TYR A 1 480 ? -34.233 14.988 -12.988 1.00 42.62 290 TYR A CA 1
ATOM 3315 C C . TYR A 1 480 ? -33.971 13.534 -13.360 1.00 43.35 290 TYR A C 1
ATOM 3316 O O . TYR A 1 480 ? -34.113 13.144 -14.524 1.00 44.59 290 TYR A O 1
ATOM 3325 N N . TRP A 1 481 ? -33.596 12.719 -12.373 1.00 46.52 291 TRP A N 1
ATOM 3326 C CA . TRP A 1 481 ? -33.264 11.321 -12.613 1.00 46.34 291 TRP A CA 1
ATOM 3327 C C . TRP A 1 481 ? -34.420 10.579 -13.276 1.00 46.32 291 TRP A C 1
ATOM 3328 O O . TRP A 1 481 ? -34.206 9.769 -14.186 1.00 46.73 291 TRP A O 1
ATOM 3339 N N . PHE A 1 482 ? -35.656 10.860 -12.859 1.00 45.91 292 PHE A N 1
ATOM 3340 C CA . PHE A 1 482 ? -36.806 10.165 -13.435 1.00 46.80 292 PHE A CA 1
ATOM 3341 C C . PHE A 1 482 ? -37.259 10.752 -14.772 1.00 47.97 292 PHE A C 1
ATOM 3342 O O . PHE A 1 482 ? -37.955 10.067 -15.533 1.00 49.72 292 PHE A O 1
ATOM 3350 N N . ASP A 1 483 ? -36.872 11.994 -15.081 1.00 47.65 293 ASP A N 1
ATOM 3351 C CA . ASP A 1 483 ? -37.398 12.745 -16.217 1.00 48.58 293 ASP A CA 1
ATOM 3352 C C . ASP A 1 483 ? -36.444 13.889 -16.545 1.00 48.52 293 ASP A C 1
ATOM 3353 O O . ASP A 1 483 ? -36.625 15.011 -16.056 1.00 48.85 293 ASP A O 1
ATOM 3358 N N . PRO A 1 484 ? -35.409 13.643 -17.348 1.00 46.67 294 PRO A N 1
ATOM 3359 C CA . PRO A 1 484 ? -34.406 14.691 -17.582 1.00 46.36 294 PRO A CA 1
ATOM 3360 C C . PRO A 1 484 ? -34.951 15.902 -18.318 1.00 47.17 294 PRO A C 1
ATOM 3361 O O . PRO A 1 484 ? -34.368 16.988 -18.195 1.00 46.91 294 PRO A O 1
ATOM 3365 N N . GLU A 1 485 ? -36.041 15.738 -19.055 1.00 48.30 295 GLU A N 1
ATOM 3366 C CA . GLU A 1 485 ? -36.584 16.874 -19.838 1.00 49.22 295 GLU A CA 1
ATOM 3367 C C . GLU A 1 485 ? -37.275 17.857 -18.905 1.00 49.12 295 GLU A C 1
ATOM 3368 O O . GLU A 1 485 ? -37.933 18.747 -19.398 1.00 50.02 295 GLU A O 1
ATOM 3370 N N . MET A 1 486 ? -37.100 17.690 -17.600 1.00 48.74 296 MET A N 1
ATOM 3371 C CA . MET A 1 486 ? -37.714 18.607 -16.614 1.00 49.36 296 MET A CA 1
ATOM 3372 C C . MET A 1 486 ? -36.858 19.869 -16.528 1.00 50.29 296 MET A C 1
ATOM 3373 O O . MET A 1 486 ? -37.364 20.905 -16.118 1.00 51.31 296 MET A O 1
ATOM 3378 N N . LEU A 1 487 ? -35.586 19.744 -16.876 1.00 49.06 297 LEU A N 1
ATOM 3379 C CA . LEU A 1 487 ? -34.641 20.875 -16.777 1.00 49.72 297 LEU A CA 1
ATOM 3380 C C . LEU A 1 487 ? -35.076 21.979 -17.735 1.00 51.18 297 LEU A C 1
ATOM 3381 O O . LEU A 1 487 ? -34.852 23.138 -17.426 1.00 52.11 297 LEU A O 1
ATOM 3386 N N . ASN A 1 488 ? -35.669 21.607 -18.862 1.00 51.85 298 ASN A N 1
ATOM 3387 C CA . ASN A 1 488 ? -36.142 22.586 -19.835 1.00 53.13 298 ASN A CA 1
ATOM 3388 C C . ASN A 1 488 ? -37.336 23.385 -19.331 1.00 53.86 298 ASN A C 1
ATOM 3389 O O . ASN A 1 488 ? -37.844 24.236 -20.069 1.00 55.09 298 ASN A O 1
ATOM 3391 N N . ARG A 1 489 ? -37.799 23.143 -18.104 1.00 50.89 299 ARG A N 1
ATOM 3392 C CA . ARG A 1 489 ? -38.937 23.867 -17.553 1.00 51.64 299 ARG A CA 1
ATOM 3393 C C . ARG A 1 489 ? -38.577 24.640 -16.288 1.00 52.07 299 ARG A C 1
ATOM 3394 O O . ARG A 1 489 ? -39.457 24.909 -15.466 1.00 52.34 299 ARG A O 1
ATOM 3396 N N . LEU A 1 490 ? -37.309 25.015 -16.108 1.00 49.50 300 LEU A N 1
ATOM 3397 C CA . LEU A 1 490 ? -36.927 25.743 -14.907 1.00 49.52 300 LEU A CA 1
ATOM 3398 C C . LEU A 1 490 ? -36.026 26.924 -15.241 1.00 49.79 300 LEU A C 1
ATOM 3399 O O . LEU A 1 490 ? -35.102 26.805 -16.050 1.00 49.34 300 LEU A O 1
ATOM 3404 N N . SER A 1 491 ? -36.305 28.053 -14.582 1.00 48.63 301 SER A N 1
ATOM 3405 C CA . SER A 1 491 ? -35.588 29.310 -14.743 1.00 49.06 301 SER A CA 1
ATOM 3406 C C . SER A 1 491 ? -34.106 29.144 -14.445 1.00 48.06 301 SER A C 1
ATOM 3407 O O . SER A 1 491 ? -33.670 28.190 -13.800 1.00 46.87 301 SER A O 1
ATOM 3410 N N . ASP A 1 492 ? -33.349 30.147 -14.866 1.00 48.20 302 ASP A N 1
ATOM 3411 C CA . ASP A 1 492 ? -32.015 30.370 -14.348 1.00 47.35 302 ASP A CA 1
ATOM 3412 C C . ASP A 1 492 ? -32.097 31.041 -12.978 1.00 47.63 302 ASP A C 1
ATOM 3413 O O . ASP A 1 492 ? -31.275 30.733 -12.101 1.00 46.57 302 ASP A O 1
ATOM 3418 N N . PRO A 1 493 ? -33.038 31.966 -12.736 1.00 44.64 303 PRO A N 1
ATOM 3419 C CA . PRO A 1 493 ? -33.176 32.488 -11.363 1.00 44.90 303 PRO A CA 1
ATOM 3420 C C . PRO A 1 493 ? -33.542 31.448 -10.317 1.00 44.11 303 PRO A C 1
ATOM 3421 O O . PRO A 1 493 ? -33.093 31.585 -9.170 1.00 43.91 303 PRO A O 1
ATOM 3425 N N . VAL A 1 494 ? -34.336 30.422 -10.654 1.00 45.09 304 VAL A N 1
ATOM 3426 C CA . VAL A 1 494 ? -34.753 29.440 -9.643 1.00 44.04 304 VAL A CA 1
ATOM 3427 C C . VAL A 1 494 ? -33.737 28.313 -9.514 1.00 42.12 304 VAL A C 1
ATOM 3428 O O . VAL A 1 494 ? -33.530 27.782 -8.414 1.00 41.12 304 VAL A O 1
ATOM 3432 N N . ASN A 1 495 ? -33.121 27.909 -10.623 1.00 44.78 305 ASN A N 1
ATOM 3433 C CA . ASN A 1 495 ? -31.984 27.005 -10.506 1.00 43.17 305 ASN A CA 1
ATOM 3434 C C . ASN A 1 495 ? -30.900 27.622 -9.627 1.00 42.73 305 ASN A C 1
ATOM 3435 O O . ASN A 1 495 ? -30.361 26.963 -8.729 1.00 41.38 305 ASN A O 1
ATOM 3440 N N . HIS A 1 496 ? -30.580 28.896 -9.867 1.00 39.41 306 HIS A N 1
ATOM 3441 C CA . HIS A 1 496 ? -29.616 29.602 -9.032 1.00 38.87 306 HIS A CA 1
ATOM 3442 C C . HIS A 1 496 ? -30.117 29.714 -7.601 1.00 38.51 306 HIS A C 1
ATOM 3443 O O . HIS A 1 496 ? -29.350 29.523 -6.651 1.00 37.68 306 HIS A O 1
ATOM 3450 N N . PHE A 1 497 ? -31.407 30.012 -7.426 1.00 38.62 307 PHE A N 1
ATOM 3451 C CA . PHE A 1 497 ? -31.955 30.203 -6.085 1.00 38.88 307 PHE A CA 1
ATOM 3452 C C . PHE A 1 497 ? -31.840 28.932 -5.249 1.00 36.92 307 PHE A C 1
ATOM 3453 O O . PHE A 1 497 ? -31.355 28.964 -4.113 1.00 36.16 307 PHE A O 1
ATOM 3461 N N . PHE A 1 498 ? -32.307 27.803 -5.780 1.00 37.51 308 PHE A N 1
ATOM 3462 C CA . PHE A 1 498 ? -32.243 26.574 -5.003 1.00 36.64 308 PHE A CA 1
ATOM 3463 C C . PHE A 1 498 ? -30.815 26.066 -4.839 1.00 35.75 308 PHE A C 1
ATOM 3464 O O . PHE A 1 498 ? -30.552 25.268 -3.935 1.00 35.04 308 PHE A O 1
ATOM 3472 N N . PHE A 1 499 ? -29.881 26.524 -5.671 1.00 35.98 309 PHE A N 1
ATOM 3473 C CA . PHE A 1 499 ? -28.474 26.275 -5.387 1.00 35.28 309 PHE A CA 1
ATOM 3474 C C . PHE A 1 499 ? -28.021 27.061 -4.163 1.00 35.01 309 PHE A C 1
ATOM 3475 O O . PHE A 1 499 ? -27.374 26.511 -3.266 1.00 34.37 309 PHE A O 1
ATOM 3483 N N . LEU A 1 500 ? -28.358 28.355 -4.105 1.00 35.26 310 LEU A N 1
ATOM 3484 C CA . LEU A 1 500 ? -27.970 29.182 -2.964 1.00 35.23 310 LEU A CA 1
ATOM 3485 C C . LEU A 1 500 ? -28.675 28.744 -1.684 1.00 34.86 310 LEU A C 1
ATOM 3486 O O . LEU A 1 500 ? -28.062 28.715 -0.607 1.00 34.45 310 LEU A O 1
ATOM 3491 N N . PHE A 1 501 ? -29.969 28.417 -1.783 1.00 37.60 311 PHE A N 1
ATOM 3492 C CA . PHE A 1 501 ? -30.743 27.987 -0.621 1.00 36.66 311 PHE A CA 1
ATOM 3493 C C . PHE A 1 501 ? -30.107 26.778 0.052 1.00 34.28 311 PHE A C 1
ATOM 3494 O O . PHE A 1 501 ? -30.095 26.678 1.286 1.00 33.30 311 PHE A O 1
ATOM 3502 N N . ALA A 1 502 ? -29.566 25.853 -0.745 1.00 36.28 312 ALA A N 1
ATOM 3503 C CA . ALA A 1 502 ? -28.895 24.687 -0.184 1.00 35.24 312 ALA A CA 1
ATOM 3504 C C . ALA A 1 502 ? -27.673 25.091 0.627 1.00 34.86 312 ALA A C 1
ATOM 3505 O O . ALA A 1 502 ? -27.469 24.609 1.745 1.00 34.32 312 ALA A O 1
ATOM 3507 N N . PHE A 1 503 ? -26.846 25.978 0.087 1.00 35.03 313 PHE A N 1
ATOM 3508 C CA . PHE A 1 503 ? -25.634 26.340 0.804 1.00 34.86 313 PHE A CA 1
ATOM 3509 C C . PHE A 1 503 ? -25.870 27.393 1.871 1.00 34.96 313 PHE A C 1
ATOM 3510 O O . PHE A 1 503 ? -24.911 27.829 2.518 1.00 34.97 313 PHE A O 1
ATOM 3518 N N . LEU A 1 504 ? -27.118 27.796 2.094 1.00 37.70 314 LEU A N 1
ATOM 3519 C CA . LEU A 1 504 ? -27.409 28.534 3.311 1.00 37.58 314 LEU A CA 1
ATOM 3520 C C . LEU A 1 504 ? -27.148 27.667 4.536 1.00 36.42 314 LEU A C 1
ATOM 3521 O O . LEU A 1 504 ? -26.642 28.156 5.554 1.00 36.26 314 LEU A O 1
ATOM 3526 N N . ASN A 1 505 ? -27.453 26.362 4.442 1.00 38.61 315 ASN A N 1
ATOM 3527 C CA . ASN A 1 505 ? -27.316 25.471 5.595 1.00 37.99 315 ASN A CA 1
ATOM 3528 C C . ASN A 1 505 ? -25.893 25.416 6.136 1.00 38.16 315 ASN A C 1
ATOM 3529 O O . ASN A 1 505 ? -25.701 25.695 7.331 1.00 38.25 315 ASN A O 1
ATOM 3534 N N . PRO A 1 506 ? -24.863 25.076 5.346 1.00 37.55 316 PRO A N 1
ATOM 3535 C CA . PRO A 1 506 ? -23.513 24.984 5.926 1.00 38.15 316 PRO A CA 1
ATOM 3536 C C . PRO A 1 506 ? -22.945 26.309 6.411 1.00 38.10 316 PRO A C 1
ATOM 3537 O O . PRO A 1 506 ? -22.058 26.285 7.273 1.00 38.40 316 PRO A O 1
ATOM 3541 N N . CYS A 1 507 ? -23.406 27.458 5.909 1.00 39.92 317 CYS A N 1
ATOM 3542 C CA . CYS A 1 507 ? -22.865 28.705 6.438 1.00 40.19 317 CYS A CA 1
ATOM 3543 C C . CYS A 1 507 ? -23.684 29.265 7.590 1.00 39.79 317 CYS A C 1
ATOM 3544 O O . CYS A 1 507 ? -23.263 30.250 8.207 1.00 40.04 317 CYS A O 1
ATOM 3547 N N . PHE A 1 508 ? -24.795 28.622 7.917 1.00 40.62 318 PHE A N 1
ATOM 3548 C CA . PHE A 1 508 ? -25.616 29.064 9.071 1.00 40.28 318 PHE A CA 1
ATOM 3549 C C . PHE A 1 508 ? -25.409 28.102 10.237 1.00 39.73 318 PHE A C 1
ATOM 3550 O O . PHE A 1 508 ? -25.926 28.346 11.303 1.00 39.43 318 PHE A O 1
ATOM 3558 N N . ASP A 1 509 ? -24.640 27.047 10.023 1.00 38.49 319 ASP A N 1
ATOM 3559 C CA . ASP A 1 509 ? -24.386 26.090 11.121 1.00 38.60 319 ASP A CA 1
ATOM 3560 C C . ASP A 1 509 ? -23.678 26.845 12.234 1.00 38.71 319 ASP A C 1
ATOM 3561 O O . ASP A 1 509 ? -24.146 26.765 13.358 1.00 38.41 319 ASP A O 1
ATOM 3566 N N . PRO A 1 510 ? -22.551 27.528 11.950 1.00 38.66 320 PRO A N 1
ATOM 3567 C CA . PRO A 1 510 ? -21.855 28.350 12.924 1.00 39.59 320 PRO A CA 1
ATOM 3568 C C . PRO A 1 510 ? -22.816 29.327 13.607 1.00 40.06 320 PRO A C 1
ATOM 3569 O O . PRO A 1 510 ? -22.651 29.581 14.739 1.00 40.66 320 PRO A O 1
ATOM 3573 N N . LEU A 1 511 ? -23.779 29.867 12.878 1.00 40.71 321 LEU A N 1
ATOM 3574 C CA . LEU A 1 511 ? -24.775 30.738 13.486 1.00 40.93 321 LEU A CA 1
ATOM 3575 C C . LEU A 1 511 ? -25.664 29.980 14.464 1.00 40.53 321 LEU A C 1
ATOM 3576 O O . LEU A 1 511 ? -26.143 30.565 15.443 1.00 40.82 321 LEU A O 1
ATOM 3581 N N . ILE A 1 512 ? -25.895 28.686 14.225 1.00 41.76 322 ILE A N 1
ATOM 3582 C CA . ILE A 1 512 ? -26.753 27.915 15.122 1.00 41.52 322 ILE A CA 1
ATOM 3583 C C . ILE A 1 512 ? -26.051 27.661 16.453 1.00 41.60 322 ILE A C 1
ATOM 3584 O O . ILE A 1 512 ? -26.671 27.750 17.521 1.00 41.32 322 ILE A O 1
ATOM 3589 N N . TYR A 1 513 ? -24.752 27.348 16.423 1.00 45.64 323 TYR A N 1
ATOM 3590 C CA . TYR A 1 513 ? -24.022 27.203 17.677 1.00 45.96 323 TYR A CA 1
ATOM 3591 C C . TYR A 1 513 ? -24.024 28.507 18.458 1.00 45.67 323 TYR A C 1
ATOM 3592 O O . TYR A 1 513 ? -24.333 28.526 19.654 1.00 45.72 323 TYR A O 1
ATOM 3601 N N . GLY A 1 514 ? -23.665 29.611 17.800 1.00 49.24 324 GLY A N 1
ATOM 3602 C CA . GLY A 1 514 ? -23.564 30.880 18.506 1.00 49.06 324 GLY A CA 1
ATOM 3603 C C . GLY A 1 514 ? -24.876 31.307 19.137 1.00 48.87 324 GLY A C 1
ATOM 3604 O O . GLY A 1 514 ? -24.891 31.881 20.231 1.00 49.02 324 GLY A O 1
ATOM 3605 N N . TYR A 1 515 ? -25.994 31.019 18.465 1.00 49.93 325 TYR A N 1
ATOM 3606 C CA . TYR A 1 515 ? -27.301 31.418 18.977 1.00 49.97 325 TYR A CA 1
ATOM 3607 C C . TYR A 1 515 ? -27.592 30.752 20.314 1.00 49.59 325 TYR A C 1
ATOM 3608 O O . TYR A 1 515 ? -27.871 31.427 21.310 1.00 49.94 325 TYR A O 1
ATOM 3617 N N . PHE A 1 516 ? -27.523 29.424 20.360 1.00 46.12 326 PHE A N 1
ATOM 3618 C CA . PHE A 1 516 ? -27.770 28.685 21.591 1.00 46.13 326 PHE A CA 1
ATOM 3619 C C . PHE A 1 516 ? -26.600 28.736 22.568 1.00 46.28 326 PHE A C 1
ATOM 3620 O O . PHE A 1 516 ? -26.599 27.980 23.545 1.00 46.39 326 PHE A O 1
ATOM 3628 N N . SER A 1 517 ? -25.612 29.595 22.321 1.00 49.93 327 SER A N 1
ATOM 3629 C CA . SER A 1 517 ? -24.537 29.877 23.268 1.00 50.12 327 SER A CA 1
ATOM 3630 C C . SER A 1 517 ? -24.877 31.059 24.162 1.00 50.90 327 SER A C 1
ATOM 3631 O O . SER A 1 517 ? -24.024 31.923 24.396 1.00 52.21 327 SER A O 1
ATOM 3634 N N . LEU A 1 518 ? -26.113 31.119 24.663 1.00 54.83 328 LEU A N 1
ATOM 3635 C CA . LEU A 1 518 ? -26.618 32.276 25.418 1.00 55.95 328 LEU A CA 1
ATOM 3636 C C . LEU A 1 518 ? -26.486 33.563 24.590 1.00 56.63 328 LEU A C 1
ATOM 3637 O O . LEU A 1 518 ? -26.667 33.552 23.362 1.00 55.78 328 LEU A O 1
#

Organism: Homo sapiens (NCBI:txid9606)